Protein 2EKC (pdb70)

Foldseek 3Di:
DALLQVLLVVCVVQQFFAEEEEEEQQVLHNVLRLLLVVLLVVQGHQAYEYEDQDPCCPVDDPLVVVRSVNSVVNVDHPVSSLVSLLVVCVVPVRRAYEYEDEVVVCVVVDLLVSLVSCLVSRHQAYDHRHDDPVCVVVNLVSCVVSNHWYEEEAELPQDLVNLLVRQVSGPAEYEYEDDPSVPSSLVVLVSSVVRHDHFYEYEDDDQALVSLLVRLVRGSYYYDYSNLSVCSNVSVSVVSSVSSNSNSVSGHD/DLQQVLLVVQVVQVFFAAEEEAEQQFLHNVLSLLLVVLLVVLHHQAYEYEDQDPCCLQDDDLVVVRSVNSVVNVDDPVSSLVSLLVVCVVVVSHAYEYEEAPPSCVVVDLQVSLQSCLVSHHQAYDHRHDDPVCLVVSVVNNVVSNHWYAEEAELPQDLVSLLVNQVNGPAEYEYEHSVPDDPCRVVSSLVSLQSSVVNHDHFYEYEDADQALVVQLVRVVRGRGYYHYSVLHVCSNVSNSVVSSVSSNRNSVSRGD

Structure (mmCIF, N/CA/C/O backbone):
data_2EKC
#
_entry.id   2EKC
#
_cell.length_a   57.854
_cell.length_b   72.985
_cell.length_c   64.942
_cell.angle_alpha   90.000
_cell.angle_beta   90.697
_cell.angle_gamma   90.000
#
_symmetry.space_group_name_H-M   'P 1 21 1'
#
loop_
_entity.id
_entity.type
_entity.pdbx_description
1 polymer 'Tryptophan synthase alpha chain'
2 water water
#
loop_
_atom_site.group_PDB
_atom_site.id
_atom_site.type_symbol
_atom_site.label_atom_id
_atom_site.label_alt_id
_atom_site.label_comp_id
_atom_site.label_asym_id
_atom_site.label_entity_id
_atom_site.label_seq_id
_atom_site.pdbx_PDB_ins_code
_atom_site.Cartn_x
_atom_site.Cartn_y
_atom_site.Cartn_z
_atom_site.occupancy
_atom_site.B_iso_or_equiv
_atom_site.auth_seq_id
_atom_site.auth_comp_id
_atom_site.auth_asym_id
_atom_site.auth_atom_id
_atom_site.pdbx_PDB_model_num
ATOM 1 N N . MET A 1 1 ? 33.365 11.614 26.329 1.00 43.47 1 MET A N 1
ATOM 2 C CA . MET A 1 1 ? 32.951 12.038 27.692 1.00 41.91 1 MET A CA 1
ATOM 3 C C . MET A 1 1 ? 32.978 10.868 28.687 1.00 38.97 1 MET A C 1
ATOM 4 O O . MET A 1 1 ? 34.048 10.459 29.148 1.00 40.54 1 MET A O 1
ATOM 9 N N . GLY A 1 2 ? 31.806 10.321 28.994 1.00 33.16 2 GLY A N 1
ATOM 10 C CA . GLY A 1 2 ? 31.716 9.238 29.958 1.00 26.09 2 GLY A CA 1
ATOM 11 C C . GLY A 1 2 ? 32.130 7.844 29.530 1.00 22.28 2 GLY A C 1
ATOM 12 O O . GLY A 1 2 ? 33.102 7.658 28.798 1.00 20.36 2 GLY A O 1
ATOM 13 N N . ARG A 1 3 ? 31.372 6.858 29.998 1.00 19.56 3 ARG A N 1
ATOM 14 C CA . ARG A 1 3 ? 31.652 5.456 29.709 1.00 18.14 3 ARG A CA 1
ATOM 15 C C . ARG A 1 3 ? 31.712 5.120 28.223 1.00 16.29 3 ARG A C 1
ATOM 16 O O . ARG A 1 3 ? 32.469 4.242 27.820 1.00 15.60 3 ARG A O 1
ATOM 24 N N . ILE A 1 4 ? 30.909 5.801 27.413 1.00 14.87 4 ILE A N 1
ATOM 25 C CA . ILE A 1 4 ? 30.902 5.529 25.981 1.00 14.98 4 ILE A CA 1
ATOM 26 C C . ILE A 1 4 ? 32.243 5.894 25.358 1.00 15.38 4 ILE A C 1
ATOM 27 O O . ILE A 1 4 ? 32.867 5.075 24.684 1.00 13.91 4 ILE A O 1
ATOM 32 N N . SER A 1 5 ? 32.685 7.127 25.578 1.00 15.65 5 SER A N 1
ATOM 33 C CA . SER A 1 5 ? 33.964 7.559 25.037 1.00 17.42 5 SER A CA 1
ATOM 34 C C . SER A 1 5 ? 35.105 6.712 25.587 1.00 17.65 5 SER A C 1
ATOM 35 O O . SER A 1 5 ? 35.996 6.314 24.836 1.00 19.50 5 SER A O 1
ATOM 38 N N . ASP A 1 6 ? 35.083 6.432 26.890 1.00 17.78 6 ASP A N 1
ATOM 39 C CA . ASP A 1 6 ? 36.137 5.616 27.488 1.00 17.81 6 ASP A CA 1
ATOM 40 C C . ASP A 1 6 ? 36.191 4.246 26.816 1.00 17.09 6 ASP A C 1
ATOM 41 O O . ASP A 1 6 ? 37.266 3.743 26.492 1.00 17.79 6 ASP A O 1
ATOM 46 N N . LYS A 1 7 ? 35.027 3.641 26.608 1.00 15.90 7 LYS A N 1
ATOM 47 C CA . LYS A 1 7 ? 34.974 2.317 25.992 1.00 16.62 7 LYS A CA 1
ATOM 48 C C . LYS A 1 7 ? 35.550 2.282 24.583 1.00 15.74 7 LYS A C 1
ATOM 49 O O . LYS A 1 7 ? 36.322 1.385 24.248 1.00 17.05 7 LYS A O 1
ATOM 55 N N . PHE A 1 8 ? 35.170 3.241 23.747 1.00 16.01 8 PHE A N 1
ATOM 56 C CA . PHE A 1 8 ? 35.681 3.272 22.380 1.00 16.12 8 PHE A CA 1
ATOM 57 C C . PHE A 1 8 ? 37.186 3.538 22.354 1.00 17.10 8 PHE A C 1
ATOM 58 O O . PHE A 1 8 ? 37.905 3.030 21.493 1.00 15.98 8 PHE A O 1
ATOM 66 N N . THR A 1 9 ? 37.668 4.329 23.303 1.00 18.39 9 THR A N 1
ATOM 67 C CA . THR A 1 9 ? 39.097 4.602 23.371 1.00 19.64 9 THR A CA 1
ATOM 68 C C . THR A 1 9 ? 39.795 3.301 23.757 1.00 18.70 9 THR A C 1
ATOM 69 O O . THR A 1 9 ? 40.864 2.971 23.242 1.00 20.74 9 THR A O 1
ATOM 73 N N . GLU A 1 10 ? 39.174 2.558 24.664 1.00 19.42 10 GLU A N 1
ATOM 74 C CA . GLU A 1 10 ? 39.719 1.282 25.107 1.00 20.59 10 GLU A CA 1
ATOM 75 C C . GLU A 1 10 ? 39.750 0.283 23.952 1.00 20.73 10 GLU A C 1
ATOM 76 O O . GLU A 1 10 ? 40.767 -0.371 23.707 1.00 20.72 10 GLU A O 1
ATOM 82 N N . LEU A 1 11 ? 38.634 0.166 23.239 1.00 17.74 11 LEU A N 1
ATOM 83 C CA . LEU A 1 11 ? 38.555 -0.773 22.126 1.00 19.03 11 LEU A CA 1
ATOM 84 C C . LEU A 1 11 ? 39.593 -0.459 21.060 1.00 19.28 11 LEU A C 1
ATOM 85 O O . LEU A 1 11 ? 40.217 -1.363 20.504 1.00 19.53 11 LEU A O 1
ATOM 90 N N . LYS A 1 12 ? 39.780 0.825 20.784 1.00 20.72 12 LYS A N 1
ATOM 91 C CA . LYS A 1 12 ? 40.753 1.248 19.789 1.00 23.47 12 LYS A CA 1
ATOM 92 C C . LYS A 1 12 ? 42.148 0.757 20.177 1.00 24.41 12 LYS A C 1
ATOM 93 O O . LYS A 1 12 ? 42.898 0.263 19.337 1.00 23.25 12 LYS A O 1
ATOM 99 N N . GLU A 1 13 ? 42.495 0.875 21.454 1.00 26.44 13 GLU A N 1
ATOM 100 C CA . GLU A 1 13 ? 43.807 0.427 21.890 1.00 28.26 13 GLU A CA 1
ATOM 101 C C . GLU A 1 13 ? 43.926 -1.088 21.796 1.00 27.51 13 GLU A C 1
ATOM 102 O O . GLU A 1 13 ? 45.025 -1.614 21.628 1.00 27.39 13 GLU A O 1
ATOM 108 N N . LYS A 1 14 ? 42.797 -1.783 21.906 1.00 25.01 14 LYS A N 1
ATOM 109 C CA . LYS A 1 14 ? 42.778 -3.242 21.828 1.00 25.37 14 LYS A CA 1
ATOM 110 C C . LYS A 1 14 ? 42.610 -3.707 20.384 1.00 23.46 14 LYS A C 1
ATOM 111 O O . LYS A 1 14 ? 42.639 -4.905 20.100 1.00 23.10 14 LYS A O 1
ATOM 117 N N . ARG A 1 15 ? 42.434 -2.748 19.480 1.00 21.21 15 ARG A N 1
ATOM 118 C CA . ARG A 1 15 ? 42.246 -3.032 18.062 1.00 21.00 15 ARG A CA 1
ATOM 119 C C . ARG A 1 15 ? 40.965 -3.840 17.849 1.00 19.27 15 ARG A C 1
ATOM 120 O O . ARG A 1 15 ? 40.943 -4.825 17.111 1.00 19.32 15 ARG A O 1
ATOM 128 N N . GLU A 1 16 ? 39.894 -3.401 18.500 1.00 18.58 16 GLU A N 1
ATOM 129 C CA . GLU A 1 16 ? 38.605 -4.071 18.404 1.00 17.93 16 GLU A CA 1
ATOM 130 C C . GLU A 1 16 ? 37.472 -3.121 18.028 1.00 19.06 16 GLU A C 1
ATOM 131 O O . GLU A 1 16 ? 37.573 -1.903 18.201 1.00 17.10 16 GLU A O 1
ATOM 137 N N . LYS A 1 17 ? 36.397 -3.698 17.505 1.00 17.45 17 LYS A N 1
ATOM 138 C CA . LYS A 1 17 ? 35.204 -2.939 17.165 1.00 18.33 17 LYS A CA 1
ATOM 139 C C . LYS A 1 17 ? 34.246 -3.310 18.292 1.00 16.62 17 LYS A C 1
ATOM 140 O O . LYS A 1 17 ? 34.364 -4.391 18.880 1.00 15.30 17 LYS A O 1
ATOM 146 N N . ALA A 1 18 ? 33.306 -2.428 18.596 1.00 15.50 18 ALA A N 1
ATOM 147 C CA . ALA A 1 18 ? 32.368 -2.683 19.680 1.00 13.90 18 ALA A CA 1
ATOM 148 C C . ALA A 1 18 ? 31.206 -3.587 19.302 1.00 13.90 18 ALA A C 1
ATOM 149 O O . ALA A 1 18 ? 30.711 -3.545 18.178 1.00 14.26 18 ALA A O 1
ATOM 151 N N . LEU A 1 19 ? 30.792 -4.423 20.248 1.00 14.16 19 LEU A N 1
ATOM 152 C CA . LEU A 1 19 ? 29.630 -5.276 20.048 1.00 14.27 19 LEU A CA 1
ATOM 153 C C . LEU A 1 19 ? 28.576 -4.668 20.963 1.00 15.69 19 LEU A C 1
ATOM 154 O O . LEU A 1 19 ? 28.772 -4.589 22.180 1.00 16.00 19 LEU A O 1
ATOM 159 N N . VAL A 1 20 ? 27.482 -4.204 20.372 1.00 15.58 20 VAL A N 1
ATOM 160 C CA . VAL A 1 20 ? 26.389 -3.609 21.132 1.00 13.05 20 VAL A CA 1
ATOM 161 C C . VAL A 1 20 ? 25.271 -4.645 21.164 1.00 12.10 20 VAL A C 1
ATOM 162 O O . VAL A 1 20 ? 24.735 -5.002 20.118 1.00 12.32 20 VAL A O 1
ATOM 166 N N . SER A 1 21 ? 24.934 -5.138 22.354 1.00 10.98 21 SER A N 1
ATOM 167 C CA . SER A 1 21 ? 23.890 -6.150 22.492 1.00 11.51 21 SER A CA 1
ATOM 168 C C . SER A 1 21 ? 22.598 -5.552 23.022 1.00 12.90 21 SER A C 1
ATOM 169 O O . SER A 1 21 ? 22.595 -4.791 23.995 1.00 12.16 21 SER A O 1
ATOM 172 N N . TYR A 1 22 ? 21.499 -5.922 22.379 1.00 11.93 22 TYR A N 1
ATOM 173 C CA . TYR A 1 22 ? 20.185 -5.418 22.731 1.00 13.93 22 TYR A CA 1
ATOM 174 C C . TYR A 1 22 ? 19.262 -6.539 23.204 1.00 14.70 22 TYR A C 1
ATOM 175 O O . TYR A 1 22 ? 19.029 -7.513 22.484 1.00 14.82 22 TYR A O 1
ATOM 184 N N . LEU A 1 23 ? 18.764 -6.404 24.433 1.00 12.59 23 LEU A N 1
ATOM 185 C CA . LEU A 1 23 ? 17.841 -7.371 25.026 1.00 13.29 23 LEU A CA 1
ATOM 186 C C . LEU A 1 23 ? 16.699 -6.591 25.673 1.00 12.37 23 LEU A C 1
ATOM 187 O O . LEU A 1 23 ? 16.861 -5.419 26.013 1.00 15.19 23 LEU A O 1
ATOM 192 N N . MET A 1 24 ? 15.553 -7.242 25.841 1.00 10.62 24 MET A N 1
ATOM 193 C CA . MET A 1 24 ? 14.372 -6.608 26.431 1.00 11.21 24 MET A CA 1
ATOM 194 C C . MET A 1 24 ? 14.150 -7.020 27.884 1.00 10.30 24 MET A C 1
ATOM 195 O O . MET A 1 24 ? 14.156 -8.205 28.204 1.00 12.30 24 MET A O 1
ATOM 200 N N . VAL A 1 25 ? 13.946 -6.043 28.762 1.00 10.52 25 VAL A N 1
ATOM 201 C CA . VAL A 1 25 ? 13.705 -6.349 30.167 1.00 10.25 25 VAL A CA 1
ATOM 202 C C . VAL A 1 25 ? 12.340 -7.009 30.294 1.00 11.90 25 VAL A C 1
ATOM 203 O O . VAL A 1 25 ? 11.350 -6.478 29.800 1.00 10.49 25 VAL A O 1
ATOM 207 N N . GLY A 1 26 ? 12.293 -8.171 30.940 1.00 10.64 26 GLY A N 1
ATOM 208 C CA . GLY A 1 26 ? 11.024 -8.852 31.126 1.00 12.23 26 GLY A CA 1
ATOM 209 C C . GLY A 1 26 ? 10.654 -9.906 30.097 1.00 12.32 26 GLY A C 1
ATOM 210 O O . GLY A 1 26 ? 9.586 -10.507 30.193 1.00 13.28 26 GLY A O 1
ATOM 211 N N . TYR A 1 27 ? 11.515 -10.135 29.110 1.00 11.77 27 TYR A N 1
ATOM 212 C CA . TYR A 1 27 ? 11.235 -11.143 28.084 1.00 12.37 27 TYR A CA 1
ATOM 213 C C . TYR A 1 27 ? 12.252 -12.272 28.129 1.00 12.24 27 TYR A C 1
ATOM 214 O O . TYR A 1 27 ? 13.454 -12.025 28.056 1.00 12.52 27 TYR A O 1
ATOM 223 N N . PRO A 1 28 ? 11.788 -13.531 28.212 1.00 13.53 28 PRO A N 1
ATOM 224 C CA . PRO A 1 28 ? 10.392 -13.975 28.269 1.00 13.93 28 PRO A CA 1
ATOM 225 C C . PRO A 1 28 ? 9.739 -13.714 29.628 1.00 15.01 28 PRO A C 1
ATOM 226 O O . PRO A 1 28 ? 8.525 -13.849 29.775 1.00 15.11 28 PRO A O 1
ATOM 230 N N . ASP A 1 29 ? 10.565 -13.346 30.606 1.00 15.81 29 ASP A N 1
ATOM 231 C CA . ASP A 1 29 ? 10.136 -13.015 31.968 1.00 16.95 29 ASP A CA 1
ATOM 232 C C . ASP A 1 29 ? 11.314 -12.285 32.607 1.00 17.14 29 ASP A C 1
ATOM 233 O O . ASP A 1 29 ? 12.437 -12.385 32.113 1.00 16.70 29 ASP A O 1
ATOM 238 N N . TYR A 1 30 ? 11.074 -11.539 33.683 1.00 16.74 30 TYR A N 1
ATOM 239 C CA . TYR A 1 30 ? 12.156 -10.783 34.315 1.00 16.76 30 TYR A CA 1
ATOM 240 C C . TYR A 1 30 ? 13.391 -11.618 34.639 1.00 17.52 30 TYR A C 1
ATOM 241 O O . TYR A 1 30 ? 14.491 -11.289 34.201 1.00 16.74 30 TYR A O 1
ATOM 250 N N . GLU A 1 31 ? 13.209 -12.693 35.404 1.00 18.40 31 GLU A N 1
ATOM 251 C CA . GLU A 1 31 ? 14.325 -13.558 35.795 1.00 19.68 31 GLU A CA 1
ATOM 252 C C . GLU A 1 31 ? 15.160 -14.042 34.607 1.00 19.37 31 GLU A C 1
ATOM 253 O O . GLU A 1 31 ? 16.384 -13.913 34.609 1.00 17.42 31 GLU A O 1
ATOM 259 N N . THR A 1 32 ? 14.496 -14.599 33.599 1.00 16.69 32 THR A N 1
ATOM 260 C CA . THR A 1 32 ? 15.189 -15.089 32.415 1.00 16.26 32 THR A CA 1
ATOM 261 C C . THR A 1 32 ? 15.930 -13.963 31.694 1.00 15.23 32 THR A C 1
ATOM 262 O O . THR A 1 32 ? 17.064 -14.146 31.259 1.00 15.08 32 THR A O 1
ATOM 266 N N . SER A 1 33 ? 15.300 -12.795 31.576 1.00 14.18 33 SER A N 1
ATOM 267 C CA . SER A 1 33 ? 15.943 -11.670 30.902 1.00 13.87 33 SER A CA 1
ATOM 268 C C . SER A 1 33 ? 17.189 -11.217 31.657 1.00 13.40 33 SER A C 1
ATOM 269 O O . SER A 1 33 ? 18.182 -10.814 31.054 1.00 14.25 33 SER A O 1
ATOM 272 N N . LEU A 1 34 ? 17.147 -11.288 32.980 1.00 14.24 34 LEU A N 1
ATOM 273 C CA . LEU A 1 34 ? 18.301 -10.882 33.775 1.00 14.39 34 LEU A CA 1
ATOM 274 C C . LEU A 1 34 ? 19.461 -11.840 33.526 1.00 14.72 34 LEU A C 1
ATOM 275 O O . LEU A 1 34 ? 20.607 -11.416 33.404 1.00 14.88 34 LEU A O 1
ATOM 280 N N . LYS A 1 35 ? 19.164 -13.133 33.439 1.00 14.62 35 LYS A N 1
ATOM 281 C CA . LYS A 1 35 ? 20.208 -14.116 33.180 1.00 16.28 35 LYS A CA 1
ATOM 282 C C . LYS A 1 35 ? 20.800 -13.860 31.798 1.00 15.08 35 LYS A C 1
ATOM 283 O O . LYS A 1 35 ? 22.013 -13.934 31.610 1.00 15.71 35 LYS A O 1
ATOM 289 N N . ALA A 1 36 ? 19.934 -13.542 30.838 1.00 15.43 36 ALA A N 1
ATOM 290 C CA . ALA A 1 36 ? 20.355 -13.248 29.470 1.00 12.67 36 ALA A CA 1
ATOM 291 C C . ALA A 1 36 ? 21.310 -12.053 29.451 1.00 13.52 36 ALA A C 1
ATOM 292 O O . ALA A 1 36 ? 22.374 -12.103 28.830 1.00 13.56 36 ALA A O 1
ATOM 294 N N . PHE A 1 37 ? 20.916 -10.973 30.118 1.00 13.01 37 PHE A N 1
ATOM 295 C CA . PHE A 1 37 ? 21.745 -9.771 30.196 1.00 12.80 37 PHE A CA 1
ATOM 296 C C . PHE A 1 37 ? 23.130 -10.099 30.765 1.00 13.36 37 PHE A C 1
ATOM 297 O O . PHE A 1 37 ? 24.150 -9.679 30.225 1.00 14.87 37 PHE A O 1
ATOM 305 N N . LYS A 1 38 ? 23.160 -10.857 31.853 1.00 13.48 38 LYS A N 1
ATOM 306 C CA . LYS A 1 38 ? 24.423 -11.230 32.474 1.00 15.52 38 LYS A CA 1
ATOM 307 C C . LYS A 1 38 ? 25.281 -12.068 31.525 1.00 15.39 38 LYS A C 1
ATOM 308 O O . LYS A 1 38 ? 26.498 -11.894 31.454 1.00 13.76 38 LYS A O 1
ATOM 314 N N . GLU A 1 39 ? 24.634 -12.957 30.780 1.00 15.56 39 GLU A N 1
ATOM 315 C CA . GLU A 1 39 ? 25.334 -13.828 29.849 1.00 15.99 39 GLU A CA 1
ATOM 316 C C . GLU A 1 39 ? 26.012 -13.055 28.720 1.00 16.07 39 GLU A C 1
ATOM 317 O O . GLU A 1 39 ? 27.178 -13.310 28.407 1.00 14.41 39 GLU A O 1
ATOM 323 N N . VAL A 1 40 ? 25.301 -12.108 28.109 1.00 14.69 40 VAL A N 1
ATOM 324 C CA . VAL A 1 40 ? 25.901 -11.352 27.011 1.00 15.01 40 VAL A CA 1
ATOM 325 C C . VAL A 1 40 ? 27.028 -10.451 27.507 1.00 15.39 40 VAL A C 1
ATOM 326 O O . VAL A 1 40 ? 27.985 -10.187 26.779 1.00 15.76 40 VAL A O 1
ATOM 330 N N . LEU A 1 41 ? 26.932 -9.998 28.750 1.00 15.03 41 LEU A N 1
ATOM 331 C CA . LEU A 1 41 ? 27.976 -9.150 29.314 1.00 17.44 41 LEU A CA 1
ATOM 332 C C . LEU A 1 41 ? 29.225 -9.980 29.598 1.00 19.41 41 LEU A C 1
ATOM 333 O O . LEU A 1 41 ? 30.346 -9.546 29.329 1.00 17.89 41 LEU A O 1
ATOM 338 N N . LYS A 1 42 ? 29.022 -11.181 30.131 1.00 19.96 42 LYS A N 1
ATOM 339 C CA . LYS A 1 42 ? 30.127 -12.075 30.459 1.00 21.44 42 LYS A CA 1
ATOM 340 C C . LYS A 1 42 ? 30.860 -12.565 29.215 1.00 22.43 42 LYS A C 1
ATOM 341 O O . LYS A 1 42 ? 32.046 -12.902 29.274 1.00 22.88 42 LYS A O 1
ATOM 347 N N . ASN A 1 43 ? 30.164 -12.591 28.084 1.00 20.21 43 ASN A N 1
ATOM 348 C CA . ASN A 1 43 ? 30.768 -13.082 26.859 1.00 19.47 43 ASN A CA 1
ATOM 349 C C . ASN A 1 43 ? 31.345 -12.066 25.866 1.00 18.96 43 ASN A C 1
ATOM 350 O O . ASN A 1 43 ? 31.615 -12.406 24.716 1.00 19.17 43 ASN A O 1
ATOM 355 N N . GLY A 1 44 ? 31.540 -10.823 26.293 1.00 18.59 44 GLY A N 1
ATOM 356 C CA . GLY A 1 44 ? 32.148 -9.867 25.383 1.00 19.53 44 GLY A CA 1
ATOM 357 C C . GLY A 1 44 ? 31.391 -8.641 24.920 1.00 18.81 44 GLY A C 1
ATOM 358 O O . GLY A 1 44 ? 31.918 -7.878 24.109 1.00 19.21 44 GLY A O 1
ATOM 359 N N . THR A 1 45 ? 30.170 -8.441 25.405 1.00 16.37 45 THR A N 1
ATOM 360 C CA . THR A 1 45 ? 29.396 -7.268 25.007 1.00 14.88 45 THR A CA 1
ATOM 361 C C . THR A 1 45 ? 30.119 -6.009 25.503 1.00 13.89 45 THR A C 1
ATOM 362 O O . THR A 1 45 ? 30.499 -5.920 26.669 1.00 13.58 45 THR A O 1
ATOM 366 N N . ASP A 1 46 ? 30.312 -5.043 24.610 1.00 13.45 46 ASP A N 1
ATOM 367 C CA . ASP A 1 46 ? 31.003 -3.799 24.955 1.00 13.85 46 ASP A CA 1
ATOM 368 C C . ASP A 1 46 ? 30.062 -2.679 25.371 1.00 14.30 46 ASP A C 1
ATOM 369 O O . ASP A 1 46 ? 30.406 -1.846 26.210 1.00 14.08 46 ASP A O 1
ATOM 374 N N . ILE A 1 47 ? 28.882 -2.656 24.766 1.00 12.87 47 ILE A N 1
ATOM 375 C CA . ILE A 1 47 ? 27.881 -1.637 25.061 1.00 13.19 47 ILE A CA 1
ATOM 376 C C . ILE A 1 47 ? 26.536 -2.336 25.124 1.00 13.21 47 ILE A C 1
ATOM 377 O O . ILE A 1 47 ? 26.185 -3.107 24.228 1.00 13.77 47 ILE A O 1
ATOM 382 N N . LEU A 1 48 ? 25.783 -2.063 26.179 1.00 13.27 48 LEU A N 1
ATOM 383 C CA . LEU A 1 48 ? 24.489 -2.698 26.358 1.00 13.81 48 LEU A CA 1
ATOM 384 C C . LEU A 1 48 ? 23.316 -1.789 26.028 1.00 13.53 48 LEU A C 1
ATOM 385 O O . LEU A 1 48 ? 23.309 -0.619 26.404 1.00 15.49 48 LEU A O 1
ATOM 390 N N . GLU A 1 49 ? 22.336 -2.321 25.298 1.00 11.93 49 GLU A N 1
ATOM 391 C CA . GLU A 1 49 ? 21.128 -1.564 24.996 1.00 12.58 49 GLU A CA 1
ATOM 392 C C . GLU A 1 49 ? 20.043 -2.261 25.814 1.00 12.98 49 GLU A C 1
ATOM 393 O O . GLU A 1 49 ? 19.775 -3.453 25.621 1.00 13.84 49 GLU A O 1
ATOM 399 N N . ILE A 1 50 ? 19.432 -1.517 26.726 1.00 11.76 50 ILE A N 1
ATOM 400 C CA . ILE A 1 50 ? 18.396 -2.049 27.604 1.00 10.37 50 ILE A CA 1
ATOM 401 C C . ILE A 1 50 ? 17.011 -1.677 27.094 1.00 11.56 50 ILE A C 1
ATOM 402 O O . ILE A 1 50 ? 16.657 -0.499 27.060 1.00 10.40 50 ILE A O 1
ATOM 407 N N . GLY A 1 51 ? 16.230 -2.683 26.699 1.00 11.87 51 GLY A N 1
ATOM 408 C CA . GLY A 1 51 ? 14.897 -2.428 26.174 1.00 11.87 51 GLY A CA 1
ATOM 409 C C . GLY A 1 51 ? 13.829 -2.133 27.217 1.00 12.01 51 GLY A C 1
ATOM 410 O O . GLY A 1 51 ? 13.629 -2.911 28.145 1.00 11.31 51 GLY A O 1
ATOM 411 N N . PHE A 1 52 ? 13.145 -1.003 27.044 1.00 11.12 52 PHE A N 1
ATOM 412 C CA . PHE A 1 52 ? 12.074 -0.540 27.938 1.00 11.48 52 PHE A CA 1
ATOM 413 C C . PHE A 1 52 ? 10.759 -0.864 27.214 1.00 12.85 52 PHE A C 1
ATOM 414 O O . PHE A 1 52 ? 10.383 -0.177 26.267 1.00 12.28 52 PHE A O 1
ATOM 422 N N . PRO A 1 53 ? 10.051 -1.924 27.647 1.00 12.86 53 PRO A N 1
ATOM 423 C CA . PRO A 1 53 ? 8.783 -2.341 27.028 1.00 14.65 53 PRO A CA 1
ATOM 424 C C . PRO A 1 53 ? 7.804 -1.198 26.766 1.00 15.16 53 PRO A C 1
ATOM 425 O O . PRO A 1 53 ? 7.511 -0.410 27.664 1.00 16.16 53 PRO A O 1
ATOM 429 N N . PHE A 1 54 ? 7.292 -1.127 25.538 1.00 14.68 54 PHE A N 1
ATOM 430 C CA . PHE A 1 54 ? 6.355 -0.076 25.147 1.00 12.68 54 PHE A CA 1
ATOM 431 C C . PHE A 1 54 ? 5.117 -0.667 24.463 1.00 15.39 54 PHE A C 1
ATOM 432 O O . PHE A 1 54 ? 5.205 -1.667 23.746 1.00 15.88 54 PHE A O 1
ATOM 440 N N . SER A 1 55 ? 3.966 -0.034 24.674 1.00 13.69 55 SER A N 1
ATOM 441 C CA . SER A 1 55 ? 2.701 -0.517 24.114 1.00 15.80 55 SER A CA 1
ATOM 442 C C . SER A 1 55 ? 2.517 -0.359 22.604 1.00 16.21 55 SER A C 1
ATOM 443 O O . SER A 1 55 ? 1.627 -0.989 22.025 1.00 16.32 55 SER A O 1
ATOM 446 N N . ASP A 1 56 ? 3.336 0.471 21.961 1.00 16.62 56 ASP A N 1
ATOM 447 C CA . ASP A 1 56 ? 3.200 0.679 20.521 1.00 15.56 56 ASP A CA 1
ATOM 448 C C . ASP A 1 56 ? 4.556 0.860 19.843 1.00 16.54 56 ASP A C 1
ATOM 449 O O . ASP A 1 56 ? 4.852 1.925 19.283 1.00 13.25 56 ASP A O 1
ATOM 454 N N . PRO A 1 57 ? 5.389 -0.198 19.868 1.00 15.02 57 PRO A N 1
ATOM 455 C CA . PRO A 1 57 ? 6.738 -0.259 19.295 1.00 15.63 57 PRO A CA 1
ATOM 456 C C . PRO A 1 57 ? 6.793 -0.308 17.772 1.00 15.23 57 PRO A C 1
ATOM 457 O O . PRO A 1 57 ? 7.324 -1.260 17.197 1.00 15.31 57 PRO A O 1
ATOM 461 N N . VAL A 1 58 ? 6.269 0.727 17.123 1.00 16.51 58 VAL A N 1
ATOM 462 C CA . VAL A 1 58 ? 6.234 0.787 15.663 1.00 16.58 58 VAL A CA 1
ATOM 463 C C . VAL A 1 58 ? 7.585 0.760 14.944 1.00 18.06 58 VAL A C 1
ATOM 464 O O . VAL A 1 58 ? 7.640 0.476 13.748 1.00 18.41 58 VAL A O 1
ATOM 468 N N . ALA A 1 59 ? 8.671 1.043 15.658 1.00 17.25 59 ALA A N 1
ATOM 469 C CA . ALA A 1 59 ? 9.989 1.058 15.030 1.00 17.09 59 ALA A CA 1
ATOM 470 C C . ALA A 1 59 ? 10.745 -0.265 15.152 1.00 16.59 59 ALA A C 1
ATOM 471 O O . ALA A 1 59 ? 11.824 -0.427 14.583 1.00 17.28 59 ALA A O 1
ATOM 473 N N . ASP A 1 60 ? 10.182 -1.216 15.886 1.00 15.35 60 ASP A N 1
ATOM 474 C CA . ASP A 1 60 ? 10.839 -2.506 16.060 1.00 14.53 60 ASP A CA 1
ATOM 475 C C . ASP A 1 60 ? 10.310 -3.567 15.101 1.00 14.58 60 ASP A C 1
ATOM 476 O O . ASP A 1 60 ? 9.171 -3.493 14.647 1.00 13.67 60 ASP A O 1
ATOM 481 N N . GLY A 1 61 ? 11.156 -4.546 14.789 1.00 16.22 61 GLY A N 1
ATOM 482 C CA . GLY A 1 61 ? 10.759 -5.628 13.905 1.00 15.87 61 GLY A CA 1
ATOM 483 C C . GLY A 1 61 ? 9.852 -6.595 14.645 1.00 16.04 61 GLY A C 1
ATOM 484 O O . GLY A 1 61 ? 9.662 -6.449 15.853 1.00 16.48 61 GLY A O 1
ATOM 485 N N . PRO A 1 62 ? 9.285 -7.604 13.958 1.00 15.44 62 PRO A N 1
ATOM 486 C CA . PRO A 1 62 ? 8.388 -8.595 14.564 1.00 14.62 62 PRO A CA 1
ATOM 487 C C . PRO A 1 62 ? 8.877 -9.255 15.855 1.00 13.37 62 PRO A C 1
ATOM 488 O O . PRO A 1 62 ? 8.134 -9.343 16.833 1.00 13.56 62 PRO A O 1
ATOM 492 N N . THR A 1 63 ? 10.117 -9.735 15.849 1.00 14.44 63 THR A N 1
ATOM 493 C CA . THR A 1 63 ? 10.682 -10.406 17.016 1.00 14.42 63 THR A CA 1
ATOM 494 C C . THR A 1 63 ? 10.716 -9.514 18.249 1.00 14.67 63 THR A C 1
ATOM 495 O O . THR A 1 63 ? 10.308 -9.931 19.336 1.00 13.45 63 THR A O 1
ATOM 499 N N . ILE A 1 64 ? 11.207 -8.290 18.084 1.00 13.09 64 ILE A N 1
ATOM 500 C CA . ILE A 1 64 ? 11.289 -7.365 19.209 1.00 13.77 64 ILE A CA 1
ATOM 501 C C . ILE A 1 64 ? 9.901 -6.907 19.646 1.00 10.74 64 ILE A C 1
ATOM 502 O O . ILE A 1 64 ? 9.675 -6.660 20.826 1.00 10.76 64 ILE A O 1
ATOM 507 N N . GLN A 1 65 ? 8.971 -6.782 18.704 1.00 11.02 65 GLN A N 1
ATOM 508 C CA . GLN A 1 65 ? 7.618 -6.381 19.075 1.00 12.00 65 GLN A CA 1
ATOM 509 C C . GLN A 1 65 ? 7.005 -7.432 19.997 1.00 11.48 65 GLN A C 1
ATOM 510 O O . GLN A 1 65 ? 6.235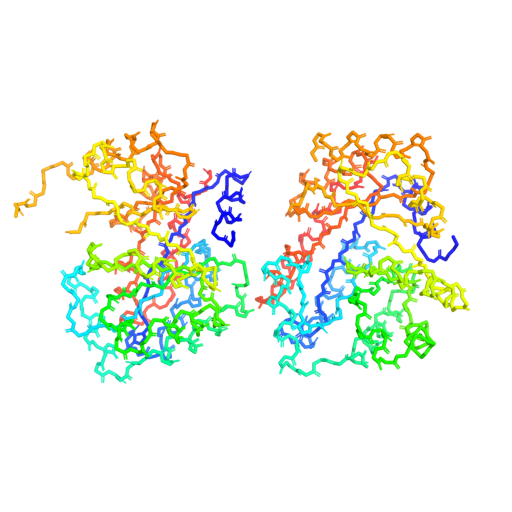 -7.098 20.896 1.00 12.48 65 GLN A O 1
ATOM 516 N N . VAL A 1 66 ? 7.339 -8.703 19.776 1.00 10.50 66 VAL A N 1
ATOM 517 C CA . VAL A 1 66 ? 6.811 -9.766 20.633 1.00 11.53 66 VAL A CA 1
ATOM 518 C C . VAL A 1 66 ? 7.373 -9.572 22.040 1.00 10.74 66 VAL A C 1
ATOM 519 O O . VAL A 1 66 ? 6.647 -9.684 23.029 1.00 11.18 66 VAL A O 1
ATOM 523 N N . ALA A 1 67 ? 8.666 -9.270 22.122 1.00 11.36 67 ALA A N 1
ATOM 524 C CA . ALA A 1 67 ? 9.312 -9.049 23.413 1.00 12.59 67 ALA A CA 1
ATOM 525 C C . ALA A 1 67 ? 8.608 -7.913 24.156 1.00 12.00 67 ALA A C 1
ATOM 526 O O . ALA A 1 67 ? 8.384 -7.994 25.360 1.00 12.95 67 ALA A O 1
ATOM 528 N N . HIS A 1 68 ? 8.256 -6.853 23.434 1.00 12.23 68 HIS A N 1
ATOM 529 C CA . HIS A 1 68 ? 7.561 -5.721 24.046 1.00 10.56 68 HIS A CA 1
ATOM 530 C C . HIS A 1 68 ? 6.253 -6.177 24.693 1.00 11.04 68 HIS A C 1
ATOM 531 O O . HIS A 1 68 ? 6.008 -5.949 25.880 1.00 11.24 68 HIS A O 1
ATOM 538 N N . GLU A 1 69 ? 5.416 -6.819 23.885 1.00 11.17 69 GLU A N 1
ATOM 539 C CA . GLU A 1 69 ? 4.107 -7.294 24.315 1.00 13.93 69 GLU A CA 1
ATOM 540 C C . GLU A 1 69 ? 4.161 -8.231 25.511 1.00 14.02 69 GLU A C 1
ATOM 541 O O . GLU A 1 69 ? 3.446 -8.037 26.501 1.00 13.65 69 GLU A O 1
ATOM 547 N N . VAL A 1 70 ? 5.004 -9.253 25.414 1.00 11.94 70 VAL A N 1
ATOM 548 C CA . VAL A 1 70 ? 5.143 -10.227 26.486 1.00 10.66 70 VAL A CA 1
ATOM 549 C C . VAL A 1 70 ? 5.603 -9.537 27.770 1.00 12.53 70 VAL A C 1
ATOM 550 O O . VAL A 1 70 ? 5.012 -9.732 28.830 1.00 12.48 70 VAL A O 1
ATOM 554 N N . ALA A 1 71 ? 6.652 -8.724 27.673 1.00 10.05 71 ALA A N 1
ATOM 555 C CA . ALA A 1 71 ? 7.161 -8.013 28.844 1.00 11.69 71 ALA A CA 1
ATOM 556 C C . ALA A 1 71 ? 6.073 -7.165 29.495 1.00 11.15 71 ALA A C 1
ATOM 557 O O . ALA A 1 71 ? 5.966 -7.122 30.713 1.00 14.02 71 ALA A O 1
ATOM 559 N N . LEU A 1 72 ? 5.263 -6.488 28.687 1.00 13.36 72 LEU A N 1
ATOM 560 C CA . LEU A 1 72 ? 4.198 -5.659 29.238 1.00 14.72 72 LEU A CA 1
ATOM 561 C C . LEU A 1 72 ? 3.148 -6.511 29.936 1.00 16.47 72 LEU A C 1
ATOM 562 O O . LEU A 1 72 ? 2.603 -6.113 30.966 1.00 16.34 72 LEU A O 1
ATOM 567 N N . LYS A 1 73 ? 2.859 -7.684 29.379 1.00 16.73 73 LYS A N 1
ATOM 568 C CA . LYS A 1 73 ? 1.880 -8.557 30.000 1.00 19.33 73 LYS A CA 1
ATOM 569 C C . LYS A 1 73 ? 2.450 -9.155 31.282 1.00 18.43 73 LYS A C 1
ATOM 570 O O . LYS A 1 73 ? 1.699 -9.581 32.153 1.00 19.90 73 LYS A O 1
ATOM 576 N N . ASN A 1 74 ? 3.777 -9.186 31.399 1.00 16.83 74 ASN A N 1
ATOM 577 C CA . ASN A 1 74 ? 4.401 -9.685 32.623 1.00 17.12 74 ASN A CA 1
ATOM 578 C C . ASN A 1 74 ? 4.387 -8.560 33.669 1.00 17.01 74 ASN A C 1
ATOM 579 O O . ASN A 1 74 ? 4.774 -8.767 34.816 1.00 16.44 74 ASN A O 1
ATOM 584 N N . GLY A 1 75 ? 3.950 -7.369 33.257 1.00 15.94 75 GLY A N 1
ATOM 585 C CA . GLY A 1 75 ? 3.877 -6.239 34.173 1.00 14.19 75 GLY A CA 1
ATOM 586 C C . GLY A 1 75 ? 5.149 -5.429 34.357 1.00 14.47 75 GLY A C 1
ATOM 587 O O . GLY A 1 75 ? 5.316 -4.750 35.372 1.00 12.03 75 GLY A O 1
ATOM 588 N N . ILE A 1 76 ? 6.053 -5.493 33.385 1.00 12.32 76 ILE A N 1
ATOM 589 C CA . ILE A 1 76 ? 7.303 -4.754 33.475 1.00 12.63 76 ILE A CA 1
ATOM 590 C C . ILE A 1 76 ? 7.060 -3.250 33.389 1.00 13.07 76 ILE A C 1
ATOM 591 O O . ILE A 1 76 ? 6.410 -2.766 32.460 1.00 11.27 76 ILE A O 1
ATOM 596 N N . ARG A 1 77 ? 7.595 -2.526 34.369 1.00 13.48 77 ARG A N 1
ATOM 597 C CA . ARG A 1 77 ? 7.454 -1.074 34.467 1.00 12.99 77 ARG A CA 1
ATOM 598 C C . ARG A 1 77 ? 8.808 -0.407 34.297 1.00 12.70 77 ARG A C 1
ATOM 599 O O . ARG A 1 77 ? 9.841 -1.070 34.309 1.00 11.96 77 ARG A O 1
ATOM 607 N N . PHE A 1 78 ? 8.794 0.916 34.171 1.00 12.43 78 PHE A N 1
ATOM 608 C CA . PHE A 1 78 ? 10.026 1.680 34.050 1.00 12.32 78 PHE A CA 1
ATOM 609 C C . PHE A 1 78 ? 10.865 1.402 35.301 1.00 12.90 78 PHE A C 1
ATOM 610 O O . PHE A 1 78 ? 12.087 1.292 35.229 1.00 13.86 78 PHE A O 1
ATOM 618 N N . GLU A 1 79 ? 10.201 1.274 36.449 1.00 11.62 79 GLU A N 1
ATOM 619 C CA . GLU A 1 79 ? 10.904 0.997 37.699 1.00 13.10 79 GLU A CA 1
ATOM 620 C C . GLU A 1 79 ? 11.663 -0.327 37.645 1.00 13.69 79 GLU A C 1
ATOM 621 O O . GLU A 1 79 ? 12.748 -0.449 38.220 1.00 15.40 79 GLU A O 1
ATOM 627 N N . ASP A 1 80 ? 11.093 -1.321 36.970 1.00 12.26 80 ASP A N 1
ATOM 628 C CA . ASP A 1 80 ? 11.745 -2.628 36.868 1.00 14.78 80 ASP A CA 1
ATOM 629 C C . ASP A 1 80 ? 12.945 -2.527 35.935 1.00 14.15 80 ASP A C 1
ATOM 630 O O . ASP A 1 80 ? 13.973 -3.172 36.150 1.00 15.11 80 ASP A O 1
ATOM 635 N N . VAL A 1 81 ? 12.807 -1.711 34.896 1.00 12.32 81 VAL A N 1
ATOM 636 C CA . VAL A 1 81 ? 13.888 -1.516 33.944 1.00 12.52 81 VAL A CA 1
ATOM 637 C C . VAL A 1 81 ? 15.106 -0.919 34.632 1.00 13.41 81 VAL A C 1
ATOM 638 O O . VAL A 1 81 ? 16.229 -1.375 34.419 1.00 13.19 81 VAL A O 1
ATOM 642 N N . LEU A 1 82 ? 14.887 0.103 35.457 1.00 13.66 82 LEU A N 1
ATOM 643 C CA . LEU A 1 82 ? 15.997 0.747 36.149 1.00 14.61 82 LEU A CA 1
ATOM 644 C C . LEU A 1 82 ? 16.586 -0.126 37.256 1.00 15.35 82 LEU A C 1
ATOM 645 O O . LEU A 1 82 ? 17.768 -0.010 37.571 1.00 14.61 82 LEU A O 1
ATOM 650 N N . GLU A 1 83 ? 15.764 -0.990 37.847 1.00 16.25 83 GLU A N 1
ATOM 651 C CA . GLU A 1 83 ? 16.245 -1.891 38.893 1.00 18.71 83 GLU A CA 1
ATOM 652 C C . GLU A 1 83 ? 17.247 -2.853 38.256 1.00 17.75 83 GLU A C 1
ATOM 653 O O . GLU A 1 83 ? 18.281 -3.170 38.846 1.00 17.06 83 GLU A O 1
ATOM 659 N N . LEU A 1 84 ? 16.935 -3.307 37.045 1.00 16.05 84 LEU A N 1
ATOM 660 C CA . LEU A 1 84 ? 17.813 -4.221 36.317 1.00 15.23 84 LEU A CA 1
ATOM 661 C C . LEU A 1 84 ? 19.111 -3.505 35.947 1.00 15.34 84 LEU A C 1
ATOM 662 O O . LEU A 1 84 ? 20.189 -4.082 36.037 1.00 14.57 84 LEU A O 1
ATOM 667 N N . SER A 1 85 ? 19.005 -2.247 35.529 1.00 14.26 85 SER A N 1
ATOM 668 C CA . SER A 1 85 ? 20.189 -1.461 35.180 1.00 14.92 85 SER A CA 1
ATOM 669 C C . SER A 1 85 ? 21.078 -1.325 36.420 1.00 15.17 85 SER A C 1
ATOM 670 O O . SER A 1 85 ? 22.285 -1.560 36.362 1.00 14.25 85 SER A O 1
ATOM 673 N N . GLU A 1 86 ? 20.477 -0.946 37.541 1.00 16.73 86 GLU A N 1
ATOM 674 C CA . GLU A 1 86 ? 21.237 -0.784 38.776 1.00 18.89 86 GLU A CA 1
ATOM 675 C C . GLU A 1 86 ? 21.916 -2.100 39.172 1.00 18.65 86 GLU A C 1
ATOM 676 O O . GLU A 1 86 ? 23.078 -2.115 39.576 1.00 18.42 86 GLU A O 1
ATOM 682 N N . THR A 1 87 ? 21.189 -3.204 39.047 1.00 17.78 87 THR A N 1
ATOM 683 C CA . THR A 1 87 ? 21.735 -4.510 39.388 1.00 18.43 87 THR A CA 1
ATOM 684 C C . THR A 1 87 ? 22.949 -4.864 38.528 1.00 18.64 87 THR A C 1
ATOM 685 O O . THR A 1 87 ? 23.968 -5.331 39.040 1.00 19.21 87 THR A O 1
ATOM 689 N N . LEU A 1 88 ? 22.844 -4.632 37.224 1.00 16.77 88 LEU A N 1
ATOM 690 C CA . LEU A 1 88 ? 23.940 -4.942 36.308 1.00 16.50 88 LEU A CA 1
ATOM 691 C C . LEU A 1 88 ? 25.112 -3.977 36.478 1.00 17.02 88 LEU A C 1
ATOM 692 O O . LEU A 1 88 ? 26.271 -4.365 36.337 1.00 15.85 88 LEU A O 1
ATOM 697 N N . ARG A 1 89 ? 24.802 -2.720 36.775 1.00 17.09 89 ARG A N 1
ATOM 698 C CA . ARG A 1 89 ? 25.825 -1.704 36.960 1.00 19.15 89 ARG A CA 1
ATOM 699 C C . ARG A 1 89 ? 26.817 -2.088 38.057 1.00 21.03 89 ARG A C 1
ATOM 700 O O . ARG A 1 89 ? 28.010 -1.806 37.949 1.00 20.53 89 ARG A O 1
ATOM 708 N N . LYS A 1 90 ? 26.327 -2.741 39.105 1.00 23.07 90 LYS A N 1
ATOM 709 C CA . LYS A 1 90 ? 27.193 -3.141 40.206 1.00 25.87 90 LYS A CA 1
ATOM 710 C C . LYS A 1 90 ? 28.194 -4.214 39.790 1.00 26.43 90 LYS A C 1
ATOM 711 O O . LYS A 1 90 ? 29.316 -4.250 40.290 1.00 26.67 90 LYS A O 1
ATOM 717 N N . GLU A 1 91 ? 27.793 -5.073 38.858 1.00 26.64 91 GLU A N 1
ATOM 718 C CA . GLU A 1 91 ? 28.654 -6.156 38.394 1.00 27.12 91 GLU A CA 1
ATOM 719 C C . GLU A 1 91 ? 29.547 -5.779 37.218 1.00 24.41 91 GLU A C 1
ATOM 720 O O . GLU A 1 91 ? 30.608 -6.366 37.031 1.00 24.12 91 GLU A O 1
ATOM 726 N N . PHE A 1 92 ? 29.114 -4.807 36.422 1.00 23.13 92 PHE A N 1
ATOM 727 C CA . PHE A 1 92 ? 29.879 -4.370 35.257 1.00 23.32 92 PHE A CA 1
ATOM 728 C C . PHE A 1 92 ? 30.003 -2.850 35.303 1.00 23.91 92 PHE A C 1
ATOM 729 O O . PHE A 1 92 ? 29.329 -2.134 34.566 1.00 24.12 92 PHE A O 1
ATOM 737 N N . PRO A 1 93 ? 30.886 -2.344 36.177 1.00 23.83 93 PRO A N 1
ATOM 738 C CA . PRO A 1 93 ? 31.151 -0.920 36.394 1.00 22.24 93 PRO A CA 1
ATOM 739 C C . PRO A 1 93 ? 31.446 -0.028 35.196 1.00 21.37 93 PRO A C 1
ATOM 740 O O . PRO A 1 93 ? 31.005 1.117 35.162 1.00 20.30 93 PRO A O 1
ATOM 744 N N . ASP A 1 94 ? 32.182 -0.538 34.215 1.00 20.91 94 ASP A N 1
ATOM 745 C CA . ASP A 1 94 ? 32.563 0.293 33.082 1.00 22.64 94 ASP A CA 1
ATOM 746 C C . ASP A 1 94 ? 31.848 0.085 31.750 1.00 20.01 94 ASP A C 1
ATOM 747 O O . ASP A 1 94 ? 32.123 0.805 30.794 1.00 19.95 94 ASP A O 1
ATOM 752 N N . ILE A 1 95 ? 30.943 -0.884 31.674 1.00 18.82 95 ILE A N 1
ATOM 753 C CA . ILE A 1 95 ? 30.214 -1.126 30.430 1.00 16.18 95 ILE A CA 1
ATOM 754 C C . ILE A 1 95 ? 29.132 -0.061 30.230 1.00 15.68 95 ILE A C 1
ATOM 755 O O . ILE A 1 95 ? 28.251 0.110 31.074 1.00 17.64 95 ILE A O 1
ATOM 760 N N . PRO A 1 96 ? 29.189 0.679 29.114 1.00 15.88 96 PRO A N 1
ATOM 761 C CA . PRO A 1 96 ? 28.181 1.713 28.855 1.00 16.03 96 PRO A CA 1
ATOM 762 C C . PRO A 1 96 ? 26.783 1.097 28.734 1.00 15.36 96 PRO A C 1
ATOM 763 O O . PRO A 1 96 ? 26.609 0.082 28.054 1.00 16.25 96 PRO A O 1
ATOM 767 N N . PHE A 1 97 ? 25.800 1.709 29.392 1.00 14.99 97 PHE A N 1
ATOM 768 C CA . PHE A 1 97 ? 24.413 1.251 29.341 1.00 13.65 97 PHE A CA 1
ATOM 769 C C . PHE A 1 97 ? 23.580 2.282 28.580 1.00 14.17 97 PHE A C 1
ATOM 770 O O . PHE A 1 97 ? 23.542 3.456 28.956 1.00 12.74 97 PHE A O 1
ATOM 778 N N . LEU A 1 98 ? 22.907 1.841 27.523 1.00 12.73 98 LEU A N 1
ATOM 779 C CA . LEU A 1 98 ? 22.057 2.728 26.731 1.00 13.11 98 LEU A CA 1
ATOM 780 C C . LEU A 1 98 ? 20.614 2.284 26.890 1.00 12.43 98 LEU A C 1
ATOM 781 O O . LEU A 1 98 ? 20.270 1.140 26.570 1.00 15.02 98 LEU A O 1
ATOM 786 N N . LEU A 1 99 ? 19.771 3.175 27.397 1.00 11.41 99 LEU A N 1
ATOM 787 C CA . LEU A 1 99 ? 18.367 2.848 27.578 1.00 10.69 99 LEU A CA 1
ATOM 788 C C . LEU A 1 99 ? 17.633 3.058 26.264 1.00 11.52 99 LEU A C 1
ATOM 789 O O . LEU A 1 99 ? 17.691 4.146 25.679 1.00 10.27 99 LEU A O 1
ATOM 794 N N . MET A 1 100 ? 16.956 2.011 25.797 1.00 11.70 100 MET A N 1
ATOM 795 C CA . MET A 1 100 ? 16.187 2.087 24.564 1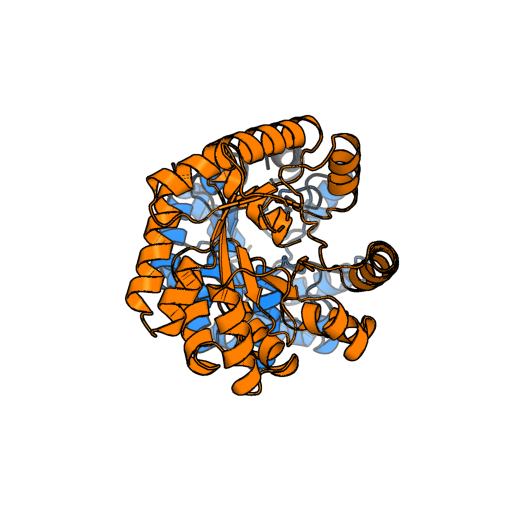.00 14.92 100 MET A CA 1
ATOM 796 C C . MET A 1 100 ? 14.750 2.381 24.968 1.00 14.80 100 MET A C 1
ATOM 797 O O . MET A 1 100 ? 14.052 1.509 25.489 1.00 13.79 100 MET A O 1
ATOM 802 N N . THR A 1 101 ? 14.314 3.613 24.728 1.00 11.46 101 THR A N 1
ATOM 803 C CA . THR A 1 101 ? 12.967 4.017 25.091 1.00 11.83 101 THR A CA 1
ATOM 804 C C . THR A 1 101 ? 12.296 4.847 24.005 1.00 12.73 101 THR A C 1
ATOM 805 O O . THR A 1 101 ? 12.943 5.644 23.313 1.00 13.54 101 THR A O 1
ATOM 809 N N . TYR A 1 102 ? 10.995 4.643 23.839 1.00 11.77 102 TYR A N 1
ATOM 810 C CA . TYR A 1 102 ? 10.249 5.425 22.872 1.00 11.74 102 TYR A CA 1
ATOM 811 C C . TYR A 1 102 ? 10.051 6.768 23.558 1.00 12.40 102 TYR A C 1
ATOM 812 O O . TYR A 1 102 ? 10.250 6.879 24.774 1.00 11.33 102 TYR A O 1
ATOM 821 N N . TYR A 1 103 ? 9.669 7.790 22.801 1.00 13.44 103 TYR A N 1
ATOM 822 C CA . TYR A 1 103 ? 9.520 9.117 23.389 1.00 13.78 103 TYR A CA 1
ATOM 823 C C . TYR A 1 103 ? 8.357 9.322 24.356 1.00 13.61 103 TYR A C 1
ATOM 824 O O . TYR A 1 103 ? 8.537 9.916 25.416 1.00 14.21 103 TYR A O 1
ATOM 833 N N . ASN A 1 104 ? 7.173 8.849 23.983 1.00 14.95 104 ASN A N 1
ATOM 834 C CA . ASN A 1 104 ? 5.979 9.018 24.808 1.00 17.80 104 ASN A CA 1
ATOM 835 C C . ASN A 1 104 ? 6.167 8.751 26.301 1.00 17.88 104 ASN A C 1
ATOM 836 O O . ASN A 1 104 ? 5.765 9.566 27.132 1.00 17.19 104 ASN A O 1
ATOM 841 N N . PRO A 1 105 ? 6.769 7.604 26.667 1.00 17.35 105 PRO A N 1
ATOM 842 C CA . PRO A 1 105 ? 6.973 7.305 28.090 1.00 16.04 105 PRO A CA 1
ATOM 843 C C . PRO A 1 105 ? 7.770 8.387 28.825 1.00 16.53 105 PRO A C 1
ATOM 844 O O . PRO A 1 105 ? 7.523 8.663 30.005 1.00 15.17 105 PRO A O 1
ATOM 848 N N . ILE A 1 106 ? 8.730 8.993 28.135 1.00 14.74 106 ILE A N 1
ATOM 849 C CA . ILE A 1 106 ? 9.541 10.037 28.749 1.00 15.49 106 ILE A CA 1
ATOM 850 C C . ILE A 1 106 ? 8.643 11.221 29.100 1.00 18.04 106 ILE A C 1
ATOM 851 O O . ILE A 1 106 ? 8.714 11.772 30.205 1.00 17.30 106 ILE A O 1
ATOM 856 N N . PHE A 1 107 ? 7.796 11.601 28.149 1.00 18.52 107 PHE A N 1
ATOM 857 C CA . PHE A 1 107 ? 6.878 12.715 28.340 1.00 22.12 107 PHE A CA 1
ATOM 858 C C . PHE A 1 107 ? 5.836 12.409 29.412 1.00 22.88 107 PHE A C 1
ATOM 859 O O . PHE A 1 107 ? 5.520 13.262 30.240 1.00 23.53 107 PHE A O 1
ATOM 867 N N . ARG A 1 108 ? 5.301 11.193 29.389 1.00 22.18 108 ARG A N 1
ATOM 868 C CA . ARG A 1 108 ? 4.291 10.787 30.362 1.00 22.91 108 ARG A CA 1
ATOM 869 C C . ARG A 1 108 ? 4.842 10.818 31.784 1.00 21.92 108 ARG A C 1
ATOM 870 O O . ARG A 1 108 ? 4.168 11.260 32.713 1.00 22.50 108 ARG A O 1
ATOM 878 N N . ILE A 1 109 ? 6.066 10.331 31.951 1.00 21.45 109 ILE A N 1
ATOM 879 C CA . ILE A 1 109 ? 6.703 10.293 33.263 1.00 21.65 109 ILE A CA 1
ATOM 880 C C . ILE A 1 109 ? 7.224 11.667 33.678 1.00 21.98 109 ILE A C 1
ATOM 881 O O . ILE A 1 109 ? 7.221 12.008 34.865 1.00 24.13 109 ILE A O 1
ATOM 886 N N . GLY A 1 110 ? 7.659 12.451 32.695 1.00 20.24 110 GLY A N 1
ATOM 887 C CA . GLY A 1 110 ? 8.200 13.773 32.965 1.00 20.16 110 GLY A CA 1
ATOM 888 C C . GLY A 1 110 ? 9.676 13.790 32.608 1.00 20.14 110 GLY A C 1
ATOM 889 O O . GLY A 1 110 ? 10.461 13.040 33.191 1.00 16.88 110 GLY A O 1
ATOM 890 N N . LEU A 1 111 ? 10.063 14.640 31.657 1.00 19.36 111 LEU A N 1
ATOM 891 C CA . LEU A 1 111 ? 11.457 14.710 31.220 1.00 19.78 111 LEU A CA 1
ATOM 892 C C . LEU A 1 111 ? 12.484 14.782 32.345 1.00 20.71 111 LEU A C 1
ATOM 893 O O . LEU A 1 111 ? 13.394 13.949 32.405 1.00 18.68 111 LEU A O 1
ATOM 898 N N . GLU A 1 112 ? 12.353 15.774 33.224 1.00 18.61 112 GLU A N 1
ATOM 899 C CA . GLU A 1 112 ? 13.296 15.926 34.333 1.00 18.81 112 GLU A CA 1
ATOM 900 C C . GLU A 1 112 ? 13.373 14.649 35.160 1.00 18.04 112 GLU A C 1
ATOM 901 O O . GLU A 1 112 ? 14.456 14.105 35.377 1.00 18.79 112 GLU A O 1
ATOM 907 N N . LYS A 1 113 ? 12.222 14.170 35.621 1.00 18.02 113 LYS A N 1
ATOM 908 C CA . LYS A 1 113 ? 12.182 12.959 36.435 1.00 19.16 113 LYS A CA 1
ATOM 909 C C . LYS A 1 113 ? 12.768 11.750 35.712 1.00 16.76 113 LYS A C 1
ATOM 910 O O . LYS A 1 113 ? 13.564 11.004 36.282 1.00 14.83 113 LYS A O 1
ATOM 916 N N . PHE A 1 114 ? 12.366 11.561 34.460 1.00 16.42 114 PHE A N 1
ATOM 917 C CA . PHE A 1 114 ? 12.845 10.435 33.659 1.00 17.09 114 PHE A CA 1
ATOM 918 C C . PHE A 1 114 ? 14.370 10.428 33.603 1.00 16.33 114 PHE A C 1
ATOM 919 O O . PHE A 1 114 ? 15.012 9.403 33.855 1.00 16.64 114 PHE A O 1
ATOM 927 N N . CYS A 1 115 ? 14.949 11.578 33.283 1.00 15.49 115 CYS A N 1
ATOM 928 C CA . CYS A 1 115 ? 16.395 11.686 33.199 1.00 15.72 115 CYS A CA 1
ATOM 929 C C . CYS A 1 115 ? 17.053 11.528 34.566 1.00 15.97 115 CYS A C 1
ATOM 930 O O . CYS A 1 115 ? 18.073 10.851 34.686 1.00 14.83 115 CYS A O 1
ATOM 933 N N . ARG A 1 116 ? 16.462 12.141 35.591 1.00 15.60 116 ARG A N 1
ATOM 934 C CA . ARG A 1 116 ? 16.991 12.054 36.957 1.00 15.95 116 ARG A CA 1
ATOM 935 C C . ARG A 1 116 ? 17.102 10.589 37.376 1.00 14.32 116 ARG A C 1
ATOM 936 O O . ARG A 1 116 ? 18.156 10.132 37.808 1.00 14.62 116 ARG A O 1
ATOM 950 N N . LEU A 1 117 ? 16.000 9.858 37.253 1.00 14.76 117 LEU A N 1
ATOM 951 C CA . LEU A 1 117 ? 15.980 8.448 37.621 1.00 13.26 117 LEU A CA 1
ATOM 952 C C . LEU A 1 117 ? 16.957 7.599 36.813 1.00 13.50 117 LEU A C 1
ATOM 953 O O . LEU A 1 117 ? 17.660 6.754 37.372 1.00 12.71 117 LEU A O 1
ATOM 958 N N . SER A 1 118 ? 16.992 7.812 35.501 1.00 12.55 118 SER A N 1
ATOM 959 C CA . SER A 1 118 ? 17.894 7.050 34.633 1.00 13.65 118 SER A CA 1
ATOM 960 C C . SER A 1 118 ? 19.349 7.203 35.075 1.00 14.56 118 SER A C 1
ATOM 961 O O . SER A 1 118 ? 20.084 6.222 35.192 1.00 12.44 118 SER A O 1
ATOM 964 N N . ARG A 1 119 ? 19.762 8.441 35.320 1.00 15.97 119 ARG A N 1
ATOM 965 C CA . ARG A 1 119 ? 21.134 8.699 35.737 1.00 18.48 119 ARG A CA 1
ATOM 966 C C . ARG A 1 119 ? 21.454 8.046 37.082 1.00 18.14 119 ARG A C 1
ATOM 967 O O . ARG A 1 119 ? 22.530 7.481 37.262 1.00 16.14 119 ARG A O 1
ATOM 975 N N . GLU A 1 120 ? 20.518 8.119 38.022 1.00 16.71 120 GLU A N 1
ATOM 976 C CA . GLU A 1 120 ? 20.736 7.544 39.342 1.00 19.99 120 GLU A CA 1
ATOM 977 C C . GLU A 1 120 ? 20.876 6.023 39.326 1.00 20.49 120 GLU A C 1
ATOM 978 O O . GLU A 1 120 ? 21.522 5.452 40.203 1.00 19.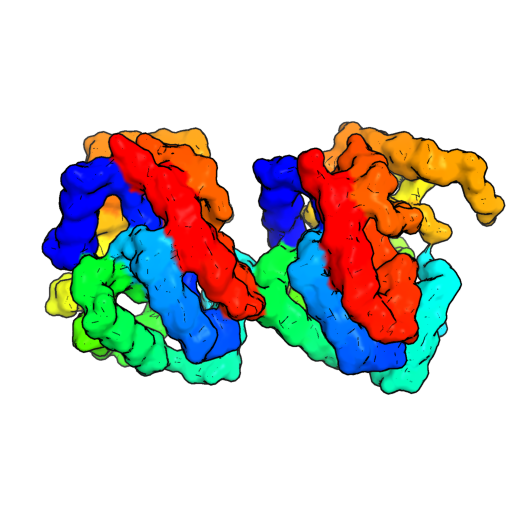39 120 GLU A O 1
ATOM 984 N N . LYS A 1 121 ? 20.288 5.370 38.325 1.00 19.67 121 LYS A N 1
ATOM 985 C CA . LYS A 1 121 ? 20.344 3.912 38.243 1.00 19.86 121 LYS A CA 1
ATOM 986 C C . LYS A 1 121 ? 21.368 3.325 37.270 1.00 19.08 121 LYS A C 1
ATOM 987 O O . LYS A 1 121 ? 21.262 2.159 36.895 1.00 18.96 121 LYS A O 1
ATOM 993 N N . GLY A 1 122 ? 22.348 4.120 36.855 1.00 17.57 122 GLY A N 1
ATOM 994 C CA . GLY A 1 122 ? 23.378 3.600 35.971 1.00 16.26 122 GLY A CA 1
ATOM 995 C C . GLY A 1 122 ? 23.259 3.777 34.468 1.00 15.56 122 GLY A C 1
ATOM 996 O O . GLY A 1 122 ? 24.115 3.285 33.732 1.00 16.48 122 GLY A O 1
ATOM 997 N N . ILE A 1 123 ? 22.228 4.463 33.990 1.00 13.01 123 ILE A N 1
ATOM 998 C CA . ILE A 1 123 ? 22.083 4.653 32.545 1.00 12.89 123 ILE A CA 1
ATOM 999 C C . ILE A 1 123 ? 23.077 5.707 32.062 1.00 13.54 123 ILE A C 1
ATOM 1000 O O . ILE A 1 123 ? 23.245 6.750 32.693 1.00 14.60 123 ILE A O 1
ATOM 1005 N N . ASP A 1 124 ? 23.741 5.429 30.944 1.00 11.54 124 ASP A N 1
ATOM 1006 C CA . ASP A 1 124 ? 24.722 6.356 30.396 1.00 12.92 124 ASP A CA 1
ATOM 1007 C C . ASP A 1 124 ? 24.163 7.263 29.311 1.00 13.86 124 ASP A C 1
ATOM 1008 O O . ASP A 1 124 ? 24.609 8.400 29.167 1.00 13.90 124 ASP A O 1
ATOM 1013 N N . GLY A 1 125 ? 23.198 6.756 28.547 1.00 12.24 125 GLY A N 1
ATOM 1014 C CA . GLY A 1 125 ? 22.598 7.551 27.486 1.00 12.82 125 GLY A CA 1
ATOM 1015 C C . GLY A 1 125 ? 21.323 6.913 26.967 1.00 13.41 125 GLY A C 1
ATOM 1016 O O . GLY A 1 125 ? 20.932 5.846 27.440 1.00 13.23 125 GLY A O 1
ATOM 1017 N N . PHE A 1 126 ? 20.671 7.562 26.004 1.00 13.44 126 PHE A N 1
ATOM 1018 C CA . PHE A 1 126 ? 19.434 7.032 25.429 1.00 12.19 126 PHE A CA 1
ATOM 1019 C C . PHE A 1 126 ? 19.525 6.797 23.930 1.00 12.84 126 PHE A C 1
ATOM 1020 O O . PHE A 1 126 ? 20.370 7.361 23.241 1.00 13.72 126 PHE A O 1
ATOM 1028 N N . ILE A 1 127 ? 18.621 5.954 23.443 1.00 14.26 127 ILE A N 1
ATOM 1029 C CA . ILE A 1 127 ? 18.447 5.704 22.019 1.00 13.93 127 ILE A CA 1
ATOM 1030 C C . ILE A 1 127 ? 16.932 5.789 21.909 1.00 14.12 127 ILE A C 1
ATOM 1031 O O . ILE A 1 127 ? 16.219 4.927 22.421 1.00 14.75 127 ILE A O 1
ATOM 1036 N N . VAL A 1 128 ? 16.448 6.854 21.281 1.00 15.63 128 VAL A N 1
ATOM 1037 C CA . VAL A 1 128 ? 15.017 7.083 21.112 1.00 15.81 128 VAL A CA 1
ATOM 1038 C C . VAL A 1 128 ? 14.702 6.920 19.630 1.00 18.47 128 VAL A C 1
ATOM 1039 O O . VAL A 1 128 ? 14.889 7.841 18.837 1.00 18.06 128 VAL A O 1
ATOM 1043 N N . PRO A 1 129 ? 14.206 5.737 19.242 1.00 19.85 129 PRO A N 1
ATOM 1044 C CA . PRO A 1 129 ? 13.855 5.387 17.865 1.00 20.58 129 PRO A CA 1
ATOM 1045 C C . PRO A 1 129 ? 12.778 6.225 17.188 1.00 21.32 129 PRO A C 1
ATOM 1046 O O . PRO A 1 129 ? 12.787 6.362 15.966 1.00 23.25 129 PRO A O 1
ATOM 1050 N N . ASP A 1 130 ? 11.860 6.796 17.964 1.00 20.19 130 ASP A N 1
ATOM 1051 C CA . ASP A 1 130 ? 10.791 7.595 17.370 1.00 20.80 130 ASP A CA 1
ATOM 1052 C C . ASP A 1 130 ? 10.763 9.036 17.854 1.00 19.71 130 ASP A C 1
ATOM 1053 O O . ASP A 1 130 ? 9.700 9.642 17.941 1.00 20.95 130 ASP A O 1
ATOM 1058 N N . LEU A 1 131 ? 11.932 9.595 18.150 1.00 20.85 131 LEU A N 1
ATOM 1059 C CA . LEU A 1 131 ? 12.004 10.965 18.646 1.00 18.77 131 LEU A CA 1
ATOM 1060 C C . LEU A 1 131 ? 11.411 11.991 17.686 1.00 18.86 131 LEU A C 1
ATOM 1061 O O . LEU A 1 131 ? 11.921 12.192 16.581 1.00 19.46 131 LEU A O 1
ATOM 1066 N N . PRO A 1 132 ? 10.315 12.653 18.095 1.00 19.07 132 PRO A N 1
ATOM 1067 C CA . PRO A 1 132 ? 9.683 13.665 17.239 1.00 18.36 132 PRO A CA 1
ATOM 1068 C C . PRO A 1 132 ? 10.632 14.859 17.125 1.00 17.45 132 PRO A C 1
ATOM 1069 O O . PRO A 1 132 ? 11.081 15.396 18.133 1.00 18.31 132 PRO A O 1
ATOM 1073 N N . PRO A 1 133 ? 10.956 15.286 15.895 1.00 18.72 133 PRO A N 1
ATOM 1074 C CA . PRO A 1 133 ? 11.864 16.425 15.715 1.00 17.88 133 PRO A CA 1
ATOM 1075 C C . PRO A 1 133 ? 11.463 17.668 16.510 1.00 18.47 133 PRO A C 1
ATOM 1076 O O . PRO A 1 133 ? 12.323 18.432 16.950 1.00 18.72 133 PRO A O 1
ATOM 1080 N N . GLU A 1 134 ? 10.161 17.863 16.706 1.00 18.49 134 GLU A N 1
ATOM 1081 C CA . GLU A 1 134 ? 9.677 19.028 17.443 1.00 20.14 134 GLU A CA 1
ATOM 1082 C C . GLU A 1 134 ? 9.854 18.907 18.963 1.00 20.81 134 GLU A C 1
ATOM 1083 O O . GLU A 1 134 ? 9.541 19.838 19.705 1.00 21.38 134 GLU A O 1
ATOM 1089 N N . GLU A 1 135 ? 10.356 17.763 19.423 1.00 21.49 135 GLU A N 1
ATOM 1090 C CA . GLU A 1 135 ? 10.567 17.535 20.855 1.00 20.94 135 GLU A CA 1
ATOM 1091 C C . GLU A 1 135 ? 12.054 17.348 21.154 1.00 21.22 135 GLU A C 1
ATOM 1092 O O . GLU A 1 135 ? 12.468 17.336 22.316 1.00 20.62 135 GLU A O 1
ATOM 1098 N N . ALA A 1 136 ? 12.846 17.206 20.097 1.00 20.39 136 ALA A N 1
ATOM 1099 C CA . ALA A 1 136 ? 14.281 16.965 20.212 1.00 20.02 136 ALA A CA 1
ATOM 1100 C C . ALA A 1 136 ? 15.097 17.969 21.019 1.00 20.73 136 ALA A C 1
ATOM 1101 O O . ALA A 1 136 ? 15.852 17.578 21.910 1.00 18.71 136 ALA A O 1
ATOM 1103 N N . GLU A 1 137 ? 14.959 19.256 20.713 1.00 20.59 137 GLU A N 1
ATOM 1104 C CA . GLU A 1 137 ? 15.731 20.266 21.424 1.00 21.58 137 GLU A CA 1
ATOM 1105 C C . GLU A 1 137 ? 15.473 20.259 22.923 1.00 21.44 137 GLU A C 1
ATOM 1106 O O . GLU A 1 137 ? 16.407 20.385 23.714 1.00 22.17 137 GLU A O 1
ATOM 1112 N N . GLU A 1 138 ? 14.215 20.105 23.323 1.00 20.68 138 GLU A N 1
ATOM 1113 C CA . GLU A 1 138 ? 13.898 20.093 24.743 1.00 21.65 138 GLU A CA 1
ATOM 1114 C C . GLU A 1 138 ? 14.516 18.876 25.426 1.00 19.78 138 GLU A C 1
ATOM 1115 O O . GLU A 1 138 ? 15.078 18.987 26.515 1.00 18.74 138 GLU A O 1
ATOM 1121 N N . LEU A 1 139 ? 14.412 17.717 24.787 1.00 17.93 139 LEU A N 1
ATOM 1122 C CA . LEU A 1 139 ? 14.977 16.500 25.362 1.00 16.91 139 LEU A CA 1
ATOM 1123 C C . LEU A 1 139 ? 16.491 16.591 25.461 1.00 14.87 139 LEU A C 1
ATOM 1124 O O . LEU A 1 139 ? 17.076 16.222 26.475 1.00 16.52 139 LEU A O 1
ATOM 1129 N N . LYS A 1 140 ? 17.130 17.069 24.400 1.00 16.30 140 LYS A N 1
ATOM 1130 C CA . LYS A 1 140 ? 18.583 17.181 24.404 1.00 17.76 140 LYS A CA 1
ATOM 1131 C C . LYS A 1 140 ? 19.036 18.076 25.560 1.00 17.72 140 LYS A C 1
ATOM 1132 O O . LYS A 1 140 ? 19.987 17.750 26.276 1.00 16.36 140 LYS A O 1
ATOM 1138 N N . ALA A 1 141 ? 18.341 19.196 25.742 1.00 17.41 141 ALA A N 1
ATOM 1139 C CA . ALA A 1 141 ? 18.670 20.136 26.812 1.00 18.18 141 ALA A CA 1
ATOM 1140 C C . ALA A 1 141 ? 18.620 19.475 28.186 1.00 18.62 141 ALA A C 1
ATOM 1141 O O . ALA A 1 141 ? 19.525 19.660 28.995 1.00 21.31 141 ALA A O 1
ATOM 1143 N N . VAL A 1 142 ? 17.568 18.705 28.454 1.00 18.52 142 VAL A N 1
ATOM 1144 C CA . VAL A 1 142 ? 17.437 18.032 29.745 1.00 17.78 142 VAL A CA 1
ATOM 1145 C C . VAL A 1 142 ? 18.498 16.943 29.895 1.00 17.80 142 VAL A C 1
ATOM 1146 O O . VAL A 1 142 ? 19.098 16.785 30.960 1.00 16.20 142 VAL A O 1
ATOM 1150 N N . MET A 1 143 ? 18.726 16.187 28.828 1.00 17.16 143 MET A N 1
ATOM 1151 C CA . MET A 1 143 ? 19.730 15.133 28.873 1.00 16.61 143 MET A CA 1
ATOM 1152 C C . MET A 1 143 ? 21.094 15.728 29.202 1.00 18.00 143 MET A C 1
ATOM 1153 O O . MET A 1 143 ? 21.870 15.138 29.956 1.00 18.44 143 MET A O 1
ATOM 1158 N N . LYS A 1 144 ? 21.383 16.898 28.641 1.00 18.61 144 LYS A N 1
ATOM 1159 C CA . LYS A 1 144 ? 22.651 17.574 28.899 1.00 20.57 144 LYS A CA 1
ATOM 1160 C C . LYS A 1 144 ? 22.758 17.893 30.386 1.00 19.21 144 LYS A C 1
ATOM 1161 O O . LYS A 1 144 ? 23.808 17.727 30.998 1.00 18.01 144 LYS A O 1
ATOM 1167 N N . LYS A 1 145 ? 21.653 18.349 30.960 1.00 21.17 145 LYS A N 1
ATOM 1168 C CA . LYS A 1 145 ? 21.600 18.694 32.373 1.00 20.87 145 LYS A CA 1
ATOM 1169 C C . LYS A 1 145 ? 21.928 17.508 33.280 1.00 20.84 145 LYS A C 1
ATOM 1170 O O . LYS A 1 145 ? 22.594 17.672 34.301 1.00 20.05 145 LYS A O 1
ATOM 1176 N N . TYR A 1 146 ? 21.464 16.318 32.905 1.00 19.21 146 TYR A N 1
ATOM 1177 C CA . TYR A 1 146 ? 21.702 15.118 33.704 1.00 18.40 146 TYR A CA 1
ATOM 1178 C C . TYR A 1 146 ? 22.859 14.271 33.192 1.00 18.66 146 TYR A C 1
ATOM 1179 O O . TYR A 1 146 ? 23.050 13.131 33.617 1.00 19.98 146 TYR A O 1
ATOM 1188 N N . VAL A 1 147 ? 23.638 14.841 32.282 1.00 17.63 147 VAL A N 1
ATOM 1189 C CA . VAL A 1 147 ? 24.795 14.153 31.727 1.00 18.55 147 VAL A CA 1
ATOM 1190 C C . VAL A 1 147 ? 24.442 12.770 31.185 1.00 18.16 147 VAL A C 1
ATOM 1191 O O . VAL A 1 147 ? 25.049 11.761 31.557 1.00 15.94 147 VAL A O 1
ATOM 1195 N N . LEU A 1 148 ? 23.436 12.737 30.317 1.00 15.77 148 LEU A N 1
ATOM 1196 C CA . LEU A 1 148 ? 22.999 11.511 29.659 1.00 13.51 148 LEU A CA 1
ATOM 1197 C C . LEU A 1 148 ? 23.357 11.713 28.187 1.00 13.98 148 LEU A C 1
ATOM 1198 O O . LEU A 1 148 ? 22.930 12.685 27.564 1.00 12.63 148 LEU A O 1
ATOM 1203 N N . SER A 1 149 ? 24.148 10.796 27.643 1.00 12.69 149 SER A N 1
ATOM 1204 C CA . SER A 1 149 ? 24.613 10.891 26.268 1.00 12.52 149 SER A CA 1
ATOM 1205 C C . SER A 1 149 ? 23.511 10.781 25.213 1.00 14.06 149 SER A C 1
ATOM 1206 O O . SER A 1 149 ? 22.742 9.822 25.191 1.00 12.42 149 SER A O 1
ATOM 1209 N N . PHE A 1 150 ? 23.446 11.776 24.336 1.00 14.79 150 PHE A N 1
ATOM 1210 C CA . PHE A 1 150 ? 22.456 11.779 23.268 1.00 16.72 150 PHE A CA 1
ATOM 1211 C C . PHE A 1 150 ? 23.034 11.047 22.054 1.00 15.69 150 PHE A C 1
ATOM 1212 O O . PHE A 1 150 ? 24.103 11.396 21.551 1.00 14.94 150 PHE A O 1
ATOM 1220 N N . VAL A 1 151 ? 22.320 10.029 21.592 1.00 17.06 151 VAL A N 1
ATOM 1221 C CA . VAL A 1 151 ? 22.763 9.237 20.451 1.00 17.51 151 VAL A CA 1
ATOM 1222 C C . VAL A 1 151 ? 21.819 9.432 19.262 1.00 17.85 151 VAL A C 1
ATOM 1223 O O . VAL A 1 151 ? 20.748 8.836 19.207 1.00 16.69 151 VAL A O 1
ATOM 1227 N N . PRO A 1 152 ? 22.207 10.283 18.299 1.00 18.91 152 PRO A N 1
ATOM 1228 C CA . PRO A 1 152 ? 21.368 10.531 17.124 1.00 19.73 152 PRO A CA 1
ATOM 1229 C C . PRO A 1 152 ? 21.313 9.325 16.189 1.00 19.92 152 PRO A C 1
ATOM 1230 O O . PRO A 1 152 ? 22.217 8.485 16.180 1.00 19.79 152 PRO A O 1
ATOM 1234 N N . LEU A 1 153 ? 20.244 9.232 15.407 1.00 21.87 153 LEU A N 1
ATOM 1235 C CA . LEU A 1 153 ? 20.094 8.119 14.479 1.00 21.67 153 LEU A CA 1
ATOM 1236 C C . LEU A 1 153 ? 20.271 8.552 13.031 1.00 21.12 153 LEU A C 1
ATOM 1237 O O . LEU A 1 153 ? 19.761 9.591 12.614 1.00 22.14 153 LEU A O 1
ATOM 1242 N N . GLY A 1 154 ? 21.010 7.751 12.271 1.00 19.81 154 GLY A N 1
ATOM 1243 C CA . GLY A 1 154 ? 21.240 8.063 10.875 1.00 18.60 154 GLY A CA 1
ATOM 1244 C C . GLY A 1 154 ? 20.690 6.949 10.011 1.00 20.27 154 GLY A C 1
ATOM 1245 O O . GLY A 1 154 ? 20.272 5.912 10.527 1.00 18.17 154 GLY A O 1
ATOM 1246 N N . ALA A 1 155 ? 20.684 7.159 8.700 1.00 21.23 155 ALA A N 1
ATOM 1247 C CA . ALA A 1 155 ? 20.180 6.151 7.775 1.00 21.41 155 ALA A CA 1
ATOM 1248 C C . ALA A 1 155 ? 21.050 6.116 6.528 1.00 21.98 155 ALA A C 1
ATOM 1249 O O . ALA A 1 155 ? 21.841 7.030 6.288 1.00 22.34 155 ALA A O 1
ATOM 1251 N N . PRO A 1 156 ? 20.922 5.054 5.717 1.00 21.49 156 PRO A N 1
ATOM 1252 C CA . PRO A 1 156 ? 21.723 4.945 4.496 1.00 22.17 156 PRO A CA 1
ATOM 1253 C C . PRO A 1 156 ? 21.404 6.080 3.532 1.00 21.95 156 PRO A C 1
ATOM 1254 O O . PRO A 1 156 ? 22.176 6.358 2.616 1.00 23.31 156 PRO A O 1
ATOM 1258 N N . THR A 1 157 ? 20.268 6.735 3.752 1.00 22.55 157 THR A N 1
ATOM 1259 C CA . THR A 1 157 ? 19.843 7.837 2.894 1.00 24.43 157 THR A CA 1
ATOM 1260 C C . THR A 1 157 ? 19.972 9.221 3.532 1.00 24.21 157 THR A C 1
ATOM 1261 O O . THR A 1 157 ? 19.452 10.199 2.997 1.00 25.82 157 THR A O 1
ATOM 1265 N N . SER A 1 158 ? 20.658 9.313 4.668 1.00 22.60 158 SER A N 1
ATOM 1266 C CA . SER A 1 158 ? 20.833 10.609 5.324 1.00 21.14 158 SER A CA 1
ATOM 1267 C C . SER A 1 158 ? 21.596 11.572 4.415 1.00 20.74 158 SER A C 1
ATOM 1268 O O . SER A 1 158 ? 22.623 11.215 3.833 1.00 19.99 158 SER A O 1
ATOM 1271 N N . THR A 1 159 ? 21.088 12.793 4.289 1.00 18.94 159 THR A N 1
ATOM 1272 C CA . THR A 1 159 ? 21.728 13.793 3.443 1.00 19.31 159 THR A CA 1
ATOM 1273 C C . THR A 1 159 ? 23.005 14.289 4.110 1.00 19.32 159 THR A C 1
ATOM 1274 O O . THR A 1 159 ? 23.209 14.070 5.303 1.00 18.29 159 THR A O 1
ATOM 1278 N N . ARG A 1 160 ? 23.860 14.959 3.341 1.00 20.00 160 ARG A N 1
ATOM 1279 C CA . ARG A 1 160 ? 25.104 15.484 3.890 1.00 21.34 160 ARG A CA 1
ATOM 1280 C C . ARG A 1 160 ? 24.803 16.496 4.984 1.00 20.06 160 ARG A C 1
ATOM 1281 O O . ARG A 1 160 ? 25.494 16.538 5.998 1.00 20.82 160 ARG A O 1
ATOM 1289 N N . LYS A 1 161 ? 23.773 17.313 4.779 1.00 19.47 161 LYS A N 1
ATOM 1290 C CA . LYS A 1 161 ? 23.395 18.306 5.776 1.00 18.01 161 LYS A CA 1
ATOM 1291 C C . LYS A 1 161 ? 22.903 17.614 7.043 1.00 18.70 161 LYS A C 1
ATOM 1292 O O . LYS A 1 161 ? 23.198 18.057 8.157 1.00 17.49 161 LYS A O 1
ATOM 1298 N N . ARG A 1 162 ? 22.155 16.527 6.875 1.00 17.26 162 ARG A N 1
ATOM 1299 C CA . ARG A 1 162 ? 21.644 15.791 8.027 1.00 18.14 162 ARG A CA 1
ATOM 1300 C C . ARG A 1 162 ? 22.807 15.191 8.808 1.00 18.94 162 ARG A C 1
ATOM 1301 O O . ARG A 1 162 ? 22.803 15.187 10.037 1.00 19.76 162 ARG A O 1
ATOM 1309 N N . ILE A 1 163 ? 23.801 14.682 8.084 1.00 19.60 163 ILE A N 1
ATOM 1310 C CA . ILE A 1 163 ? 24.970 14.083 8.712 1.00 19.17 163 ILE A CA 1
ATOM 1311 C C . ILE A 1 163 ? 25.676 15.079 9.617 1.00 19.72 163 ILE A C 1
ATOM 1312 O O . ILE A 1 163 ? 26.102 14.730 10.716 1.00 18.22 163 ILE A O 1
ATOM 1317 N N . LYS A 1 164 ? 25.806 16.323 9.164 1.00 20.20 164 LYS A N 1
ATOM 1318 C CA . LYS A 1 164 ? 26.470 17.325 9.984 1.00 20.83 164 LYS A CA 1
ATOM 1319 C C . LYS A 1 164 ? 25.652 17.643 11.232 1.00 20.64 164 LYS A C 1
ATOM 1320 O O . LYS A 1 164 ? 26.211 17.918 12.293 1.00 21.60 164 LYS A O 1
ATOM 1326 N N . LEU A 1 165 ? 24.328 17.608 11.108 1.00 18.29 165 LEU A N 1
ATOM 1327 C CA . LEU A 1 165 ? 23.459 17.875 12.251 1.00 19.04 165 LEU A CA 1
ATOM 1328 C C . LEU A 1 165 ? 23.539 16.707 13.233 1.00 18.46 165 LEU A C 1
ATOM 1329 O O . LEU A 1 165 ? 23.429 16.889 14.444 1.00 19.67 165 LEU A O 1
ATOM 1334 N N . ILE A 1 166 ? 23.728 15.507 12.698 1.00 18.65 166 ILE A N 1
ATOM 1335 C CA . ILE A 1 166 ? 23.851 14.307 13.519 1.00 20.24 166 ILE A CA 1
ATOM 1336 C C . ILE A 1 166 ? 25.137 14.386 14.351 1.00 21.13 166 ILE A C 1
ATOM 1337 O O . ILE A 1 166 ? 25.128 14.134 15.556 1.00 22.21 166 ILE A O 1
ATOM 1342 N N . CYS A 1 167 ? 26.240 14.748 13.704 1.00 22.41 167 CYS A N 1
ATOM 1343 C CA . CYS A 1 167 ? 27.528 14.851 14.389 1.00 23.90 167 CYS A CA 1
ATOM 1344 C C . CYS A 1 167 ? 27.498 15.861 15.536 1.00 24.04 167 CYS A C 1
ATOM 1345 O O . CYS A 1 167 ? 27.966 15.579 16.640 1.00 23.67 167 CYS A O 1
ATOM 1348 N N . GLU A 1 168 ? 26.943 17.040 15.279 1.00 25.40 168 GLU A N 1
ATOM 1349 C CA . GLU A 1 168 ? 26.879 18.063 16.312 1.00 27.70 168 GLU A CA 1
ATOM 1350 C C . GLU A 1 168 ? 25.881 17.693 17.406 1.00 26.46 168 GLU A C 1
ATOM 1351 O O . GLU A 1 168 ? 25.954 18.205 18.520 1.00 25.45 168 GLU A O 1
ATOM 1357 N N . ALA A 1 169 ? 24.959 16.790 17.091 1.00 25.04 169 ALA A N 1
ATOM 1358 C CA . ALA A 1 169 ? 23.960 16.364 18.066 1.00 25.12 169 ALA A CA 1
ATOM 1359 C C . ALA A 1 169 ? 24.463 15.228 18.953 1.00 24.33 169 ALA A C 1
ATOM 1360 O O . ALA A 1 169 ? 23.976 15.039 20.065 1.00 26.18 169 ALA A O 1
ATOM 1362 N N . ALA A 1 170 ? 25.435 14.473 18.458 1.00 23.30 170 ALA A N 1
ATOM 1363 C CA . ALA A 1 170 ? 25.979 13.351 19.212 1.00 22.20 170 ALA A CA 1
ATOM 1364 C C . ALA A 1 170 ? 27.006 13.786 20.252 1.00 21.74 170 ALA A C 1
ATOM 1365 O O . ALA A 1 170 ? 27.910 14.570 19.963 1.00 20.50 170 ALA A O 1
ATOM 1367 N N . ASP A 1 171 ? 26.857 13.279 21.470 1.00 21.23 171 ASP A N 1
ATOM 1368 C CA . ASP A 1 171 ? 27.796 13.604 22.533 1.00 21.77 171 ASP A CA 1
ATOM 1369 C C . ASP A 1 171 ? 29.033 12.721 22.420 1.00 20.90 171 ASP A C 1
ATOM 1370 O O . ASP A 1 171 ? 30.159 13.197 22.562 1.00 20.64 171 ASP A O 1
ATOM 1375 N N . GLU A 1 172 ? 28.822 11.432 22.161 1.00 18.44 172 GLU A N 1
ATOM 1376 C CA . GLU A 1 172 ? 29.934 10.492 22.076 1.00 17.82 172 GLU A CA 1
ATOM 1377 C C . GLU A 1 172 ? 29.859 9.469 20.945 1.00 16.74 172 GLU A C 1
ATOM 1378 O O . GLU A 1 172 ? 30.878 8.908 20.547 1.00 16.51 172 GLU A O 1
ATOM 1384 N N . MET A 1 173 ? 28.661 9.209 20.437 1.00 17.03 173 MET A N 1
ATOM 1385 C CA . MET A 1 173 ? 28.518 8.225 19.372 1.00 16.29 173 MET A CA 1
ATOM 1386 C C . MET A 1 173 ? 27.229 8.393 18.582 1.00 16.67 173 MET A C 1
ATOM 1387 O O . MET A 1 173 ? 26.307 9.093 19.008 1.00 16.29 173 MET A O 1
ATOM 1392 N N . THR A 1 174 ? 27.172 7.728 17.432 1.00 16.71 174 THR A N 1
ATOM 1393 C CA . THR A 1 174 ? 26.006 7.780 16.563 1.00 16.95 174 THR A CA 1
ATOM 1394 C C . THR A 1 174 ? 25.594 6.367 16.170 1.00 16.56 174 THR A C 1
ATOM 1395 O O . THR A 1 174 ? 26.395 5.434 16.231 1.00 13.48 174 THR A O 1
ATOM 1399 N N . TYR A 1 175 ? 24.340 6.224 15.763 1.00 17.29 175 TYR A N 1
ATOM 1400 C CA . TYR A 1 175 ? 23.809 4.938 15.345 1.00 18.72 175 TYR A CA 1
ATOM 1401 C C . TYR A 1 175 ? 23.130 5.056 13.984 1.00 17.19 175 TYR A C 1
ATOM 1402 O O . TYR A 1 175 ? 22.232 5.877 13.805 1.00 17.15 175 TYR A O 1
ATOM 1411 N N . PHE A 1 176 ? 23.566 4.239 13.029 1.00 15.19 176 PHE A N 1
ATOM 1412 C CA . PHE A 1 176 ? 22.969 4.229 11.699 1.00 16.75 176 PHE A CA 1
ATOM 1413 C C . PHE A 1 176 ? 22.323 2.872 11.449 1.00 19.64 176 PHE A C 1
ATOM 1414 O O . PHE A 1 176 ? 22.841 1.847 11.884 1.00 17.38 176 PHE A O 1
ATOM 1422 N N . VAL A 1 177 ? 21.193 2.872 10.750 1.00 23.78 177 VAL A N 1
ATOM 1423 C CA . VAL A 1 177 ? 20.515 1.628 10.398 1.00 27.17 177 VAL A CA 1
ATOM 1424 C C . VAL A 1 177 ? 21.154 1.192 9.075 1.00 28.40 177 VAL A C 1
ATOM 1425 O O . VAL A 1 177 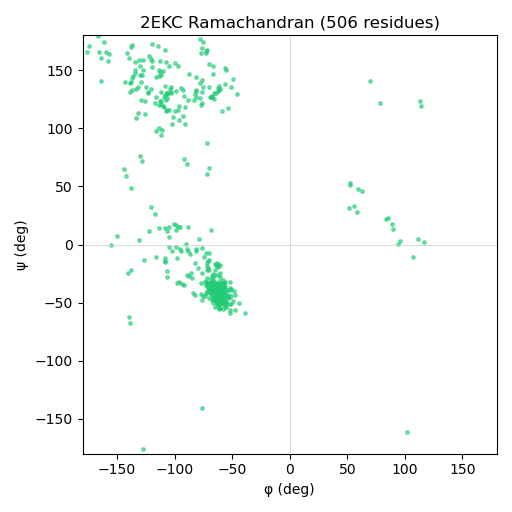? 21.529 2.037 8.263 1.00 28.25 177 VAL A O 1
ATOM 1429 N N . SER A 1 178 ? 21.277 -0.113 8.856 1.00 29.76 178 SER A N 1
ATOM 1430 C CA . SER A 1 178 ? 21.929 -0.618 7.650 1.00 32.00 178 SER A CA 1
ATOM 1431 C C . SER A 1 178 ? 21.094 -0.688 6.376 1.00 34.28 178 SER A C 1
ATOM 1432 O O . SER A 1 178 ? 21.649 -0.821 5.284 1.00 33.50 178 SER A O 1
ATOM 1435 N N . VAL A 1 179 ? 19.774 -0.603 6.504 1.00 35.96 179 VAL A N 1
ATOM 1436 C CA . VAL A 1 179 ? 18.905 -0.687 5.334 1.00 38.75 179 VAL A CA 1
ATOM 1437 C C . VAL A 1 179 ? 18.066 0.575 5.151 1.00 40.35 179 VAL A C 1
ATOM 1438 O O . VAL A 1 179 ? 17.839 1.325 6.100 1.00 39.76 179 VAL A O 1
ATOM 1442 N N . THR A 1 180 ? 17.611 0.797 3.921 1.00 42.37 180 THR A N 1
ATOM 1443 C CA . THR A 1 180 ? 16.800 1.962 3.583 1.00 44.84 180 THR A CA 1
ATOM 1444 C C . THR A 1 180 ? 15.412 1.908 4.213 1.00 46.42 180 THR A C 1
ATOM 1445 O O . THR A 1 180 ? 14.524 2.682 3.853 1.00 46.66 180 THR A O 1
ATOM 1449 N N . GLY A 1 181 ? 15.232 0.989 5.156 1.00 49.19 181 GLY A N 1
ATOM 1450 C CA . GLY A 1 181 ? 13.955 0.855 5.833 1.00 50.35 181 GLY A CA 1
ATOM 1451 C C . GLY A 1 181 ? 12.778 0.737 4.887 1.00 50.97 181 GLY A C 1
ATOM 1452 O O . GLY A 1 181 ? 11.630 0.663 5.325 1.00 51.99 181 GLY A O 1
ATOM 1453 N N . TYR A 1 191 ? 25.827 -3.096 4.128 1.00 45.07 191 TYR A N 1
ATOM 1454 C CA . TYR A 1 191 ? 26.024 -3.410 2.718 1.00 44.47 191 TYR A CA 1
ATOM 1455 C C . TYR A 1 191 ? 26.754 -2.260 2.027 1.00 42.00 191 TYR A C 1
ATOM 1456 O O . TYR A 1 191 ? 27.380 -1.425 2.683 1.00 42.16 191 TYR A O 1
ATOM 1465 N N . GLU A 1 192 ? 26.662 -2.215 0.703 1.00 38.16 192 GLU A N 1
ATOM 1466 C CA . GLU A 1 192 ? 27.327 -1.177 -0.078 1.00 35.14 192 GLU A CA 1
ATOM 1467 C C . GLU A 1 192 ? 26.770 0.219 0.186 1.00 31.22 192 GLU A C 1
ATOM 1468 O O . GLU A 1 192 ? 27.519 1.195 0.254 1.00 30.00 192 GLU A O 1
ATOM 1474 N N . ARG A 1 193 ? 25.456 0.313 0.340 1.00 27.52 193 ARG A N 1
ATOM 1475 C CA . ARG A 1 193 ? 24.812 1.602 0.563 1.00 27.17 193 ARG A CA 1
ATOM 1476 C C . ARG A 1 193 ? 25.135 2.266 1.902 1.00 24.35 193 ARG A C 1
ATOM 1477 O O . ARG A 1 193 ? 25.448 3.458 1.950 1.00 23.28 193 ARG A O 1
ATOM 1485 N N . ILE A 1 194 ? 25.050 1.508 2.988 1.00 22.54 194 ILE A N 1
ATOM 1486 C CA . ILE A 1 194 ? 25.341 2.075 4.301 1.00 22.61 194 ILE A CA 1
ATOM 1487 C C . ILE A 1 194 ? 26.844 2.306 4.441 1.00 22.41 194 ILE A C 1
ATOM 1488 O O . ILE A 1 194 ? 27.282 3.243 5.115 1.00 23.58 194 ILE A O 1
ATOM 1493 N N . LYS A 1 195 ? 27.630 1.454 3.790 1.00 21.78 195 LYS A N 1
ATOM 1494 C CA . LYS A 1 195 ? 29.081 1.576 3.831 1.00 20.83 195 LYS A CA 1
ATOM 1495 C C . LYS A 1 195 ? 29.504 2.909 3.214 1.00 19.64 195 LYS A C 1
ATOM 1496 O O . LYS A 1 195 ? 30.318 3.641 3.784 1.00 17.26 195 LYS A O 1
ATOM 1502 N N . LYS A 1 196 ? 28.947 3.223 2.050 1.00 16.89 196 LYS A N 1
ATOM 1503 C CA . LYS A 1 196 ? 29.264 4.475 1.377 1.00 18.80 196 LYS A CA 1
ATOM 1504 C C . LYS A 1 196 ? 28.800 5.670 2.205 1.00 17.29 196 LYS A C 1
ATOM 1505 O O . LYS A 1 196 ? 29.462 6.705 2.239 1.00 18.45 196 LYS A O 1
ATOM 1511 N N . LYS A 1 197 ? 27.662 5.525 2.871 1.00 15.56 197 LYS A N 1
ATOM 1512 C CA . LYS A 1 197 ? 27.140 6.607 3.691 1.00 17.66 197 LYS A CA 1
ATOM 1513 C C . LYS A 1 197 ? 28.076 6.865 4.864 1.00 17.16 197 LYS A C 1
ATOM 1514 O O . LYS A 1 197 ? 28.321 8.015 5.234 1.00 19.05 197 LYS A O 1
ATOM 1520 N N . VAL A 1 198 ? 28.599 5.795 5.451 1.00 16.54 198 VAL A N 1
ATOM 1521 C CA . VAL A 1 198 ? 29.506 5.937 6.580 1.00 16.71 198 VAL A CA 1
ATOM 1522 C C . VAL A 1 198 ? 30.795 6.623 6.151 1.00 18.84 198 VAL A C 1
ATOM 1523 O O . VAL A 1 198 ? 31.360 7.424 6.901 1.00 19.12 198 VAL A O 1
ATOM 1527 N N . GLU A 1 199 ? 31.258 6.315 4.944 1.00 19.52 199 GLU A N 1
ATOM 1528 C CA . GLU A 1 199 ? 32.476 6.930 4.441 1.00 22.02 199 GLU A CA 1
ATOM 1529 C C . GLU A 1 199 ? 32.256 8.440 4.364 1.00 21.63 199 GLU A C 1
ATOM 1530 O O . GLU A 1 199 ? 33.148 9.217 4.703 1.00 24.06 199 GLU A O 1
ATOM 1536 N N . GLU A 1 200 ? 31.067 8.854 3.924 1.00 21.77 200 GLU A N 1
ATOM 1537 C CA . GLU A 1 200 ? 30.739 10.279 3.859 1.00 22.30 200 GLU A CA 1
ATOM 1538 C C . GLU A 1 200 ? 30.783 10.819 5.278 1.00 22.48 200 GLU A C 1
ATOM 1539 O O . GLU A 1 200 ? 31.357 11.876 5.547 1.00 21.87 200 GLU A O 1
ATOM 1545 N N . TYR A 1 201 ? 30.151 10.077 6.182 1.00 22.70 201 TYR A N 1
ATOM 1546 C CA . TYR A 1 201 ? 30.095 10.440 7.592 1.00 21.72 201 TYR A CA 1
ATOM 1547 C C . TYR A 1 201 ? 31.511 10.664 8.120 1.00 21.32 201 TYR A C 1
ATOM 1548 O O . TYR A 1 201 ? 31.766 11.634 8.833 1.00 20.06 201 TYR A O 1
ATOM 1557 N N . ARG A 1 202 ? 32.426 9.770 7.759 1.00 22.37 202 ARG A N 1
ATOM 1558 C CA . ARG A 1 202 ? 33.817 9.872 8.201 1.00 24.67 202 ARG A CA 1
ATOM 1559 C C . ARG A 1 202 ? 34.420 11.207 7.795 1.00 25.37 202 ARG A C 1
ATOM 1560 O O . ARG A 1 202 ? 35.217 11.788 8.530 1.00 25.37 202 ARG A O 1
ATOM 1568 N N . GLU A 1 203 ? 34.036 11.671 6.611 1.00 26.93 203 GLU A N 1
ATOM 1569 C CA . GLU A 1 203 ? 34.515 12.934 6.059 1.00 28.79 203 GLU A CA 1
ATOM 1570 C C . GLU A 1 203 ? 34.054 14.124 6.895 1.00 28.89 203 GLU A C 1
ATOM 1571 O O . GLU A 1 203 ? 34.754 15.131 7.006 1.00 30.25 203 GLU A O 1
ATOM 1577 N N . LEU A 1 204 ? 32.870 13.996 7.485 1.00 27.55 204 LEU A N 1
ATOM 1578 C CA . LEU A 1 204 ? 32.275 15.076 8.258 1.00 26.39 204 LEU A CA 1
ATOM 1579 C C . LEU A 1 204 ? 32.242 14.891 9.764 1.00 25.87 204 LEU A C 1
ATOM 1580 O O . LEU A 1 204 ? 31.960 15.840 10.491 1.00 23.83 204 LEU A O 1
ATOM 1585 N N . CYS A 1 205 ? 32.538 13.686 10.238 1.00 25.17 205 CYS A N 1
ATOM 1586 C CA . CYS A 1 205 ? 32.454 13.427 11.666 1.00 25.03 205 CYS A CA 1
ATOM 1587 C C . CYS A 1 205 ? 33.532 12.504 12.208 1.00 25.00 205 CYS A C 1
ATOM 1588 O O . CYS A 1 205 ? 33.879 11.510 11.577 1.00 26.43 205 CYS A O 1
ATOM 1591 N N . ASP A 1 206 ? 34.039 12.827 13.393 1.00 23.98 206 ASP A N 1
ATOM 1592 C CA . ASP A 1 206 ? 35.070 12.017 14.027 1.00 24.98 206 ASP A CA 1
ATOM 1593 C C . ASP A 1 206 ? 34.529 11.125 15.145 1.00 24.32 206 ASP A C 1
ATOM 1594 O O . ASP A 1 206 ? 35.261 10.303 15.700 1.00 23.93 206 ASP A O 1
ATOM 1599 N N . LYS A 1 207 ? 33.251 11.277 15.473 1.00 20.51 207 LYS A N 1
ATOM 1600 C CA . LYS A 1 207 ? 32.663 10.476 16.542 1.00 20.07 207 LYS A CA 1
ATOM 1601 C C . LYS A 1 207 ? 32.377 9.044 16.083 1.00 18.50 207 LYS A C 1
ATOM 1602 O O . LYS A 1 207 ? 31.963 8.817 14.949 1.00 18.12 207 LYS A O 1
ATOM 1608 N N . PRO A 1 208 ? 32.605 8.058 16.963 1.00 16.29 208 PRO A N 1
ATOM 1609 C CA . PRO A 1 208 ? 32.355 6.659 16.600 1.00 15.64 208 PRO A CA 1
ATOM 1610 C C . PRO A 1 208 ? 30.934 6.409 16.112 1.00 15.88 208 PRO A C 1
ATOM 1611 O O . PRO A 1 208 ? 29.990 7.096 16.516 1.00 16.18 208 PRO A O 1
ATOM 1615 N N . VAL A 1 209 ? 30.788 5.428 15.231 1.00 14.29 209 VAL A N 1
ATOM 1616 C CA . VAL A 1 209 ? 29.483 5.097 14.690 1.00 14.36 209 VAL A CA 1
ATOM 1617 C C . VAL A 1 209 ? 29.255 3.596 14.723 1.00 14.16 209 VAL A C 1
ATOM 1618 O O . VAL A 1 209 ? 30.139 2.822 14.363 1.00 14.50 209 VAL A O 1
ATOM 1622 N N . VAL A 1 210 ? 28.076 3.189 15.189 1.00 14.58 210 VAL A N 1
ATOM 1623 C CA . VAL A 1 210 ? 27.721 1.778 15.237 1.00 13.92 210 VAL A CA 1
ATOM 1624 C C . VAL A 1 210 ? 26.602 1.553 14.223 1.00 14.55 210 VAL A C 1
ATOM 1625 O O . VAL A 1 210 ? 25.771 2.436 13.992 1.00 13.27 210 VAL A O 1
ATOM 1629 N N . VAL A 1 211 ? 26.596 0.379 13.606 1.00 14.75 211 VAL A N 1
ATOM 1630 C CA . VAL A 1 211 ? 25.601 0.052 12.593 1.00 16.06 211 VAL A CA 1
ATOM 1631 C C . VAL A 1 211 ? 24.791 -1.170 13.003 1.00 18.12 211 VAL A C 1
ATOM 1632 O O . VAL A 1 211 ? 25.348 -2.179 13.432 1.00 15.48 211 VAL A O 1
ATOM 1636 N N . GLY A 1 212 ? 23.475 -1.075 12.860 1.00 20.58 212 GLY A N 1
ATOM 1637 C CA . GLY A 1 212 ? 22.625 -2.185 13.239 1.00 25.77 212 GLY A CA 1
ATOM 1638 C C . GLY A 1 212 ? 21.645 -2.652 12.183 1.00 28.44 212 GLY A C 1
ATOM 1639 O O . GLY A 1 212 ? 21.626 -2.152 11.057 1.00 30.15 212 GLY A O 1
ATOM 1640 N N . PHE A 1 213 ? 20.824 -3.618 12.584 1.00 32.12 213 PHE A N 1
ATOM 1641 C CA . PHE A 1 213 ? 19.803 -4.242 11.750 1.00 34.55 213 PHE A CA 1
ATOM 1642 C C . PHE A 1 213 ? 20.392 -5.272 10.801 1.00 35.70 213 PHE A C 1
ATOM 1643 O O . PHE A 1 213 ? 21.260 -4.958 9.987 1.00 35.25 213 PHE A O 1
ATOM 1651 N N . GLY A 1 214 ? 19.915 -6.506 10.916 1.00 36.76 214 GLY A N 1
ATOM 1652 C CA . GLY A 1 214 ? 20.386 -7.564 10.043 1.00 37.44 214 GLY A CA 1
ATOM 1653 C C . GLY A 1 214 ? 21.675 -8.253 10.443 1.00 37.49 214 GLY A C 1
ATOM 1654 O O . GLY A 1 214 ? 22.340 -8.848 9.597 1.00 38.01 214 GLY A O 1
ATOM 1655 N N . VAL A 1 215 ? 22.039 -8.183 11.719 1.00 36.93 215 VAL A N 1
ATOM 1656 C CA . VAL A 1 215 ? 23.261 -8.834 12.178 1.00 36.13 215 VAL A CA 1
ATOM 1657 C C . VAL A 1 215 ? 22.899 -10.061 13.002 1.00 35.80 215 VAL A C 1
ATOM 1658 O O . VAL A 1 215 ? 22.160 -9.961 13.978 1.00 37.23 215 VAL A O 1
ATOM 1662 N N . SER A 1 216 ? 23.419 -11.220 12.610 1.00 34.98 216 SER A N 1
ATOM 1663 C CA . SER A 1 216 ? 23.127 -12.454 13.329 1.00 33.92 216 SER A CA 1
ATOM 1664 C C . SER A 1 216 ? 24.204 -13.514 13.146 1.00 32.96 216 SER A C 1
ATOM 1665 O O . SER A 1 216 ? 24.102 -14.607 13.696 1.00 33.02 216 SER A O 1
ATOM 1668 N N . LYS A 1 217 ? 25.233 -13.191 12.372 1.00 32.08 217 LYS A N 1
ATOM 1669 C CA . LYS A 1 217 ? 26.318 -14.135 12.115 1.00 32.91 217 LYS A CA 1
ATOM 1670 C C . LYS A 1 217 ? 27.676 -13.459 12.248 1.00 31.54 217 LYS A C 1
ATOM 1671 O O . LYS A 1 217 ? 27.811 -12.264 11.992 1.00 30.54 217 LYS A O 1
ATOM 1677 N N . LYS A 1 218 ? 28.678 -14.232 12.647 1.00 31.54 218 LYS A N 1
ATOM 1678 C CA . LYS A 1 218 ? 30.030 -13.714 12.806 1.00 31.80 218 LYS A CA 1
ATOM 1679 C C . LYS A 1 218 ? 30.475 -12.988 11.539 1.00 31.61 218 LYS A C 1
ATOM 1680 O O . LYS A 1 218 ? 31.128 -11.946 11.608 1.00 31.44 218 LYS A O 1
ATOM 1686 N N . GLU A 1 219 ? 30.114 -13.545 10.386 1.00 30.96 219 GLU A N 1
ATOM 1687 C CA . GLU A 1 219 ? 30.463 -12.955 9.097 1.00 31.22 219 GLU A CA 1
ATOM 1688 C C . GLU A 1 219 ? 29.901 -11.546 8.977 1.00 29.53 219 GLU A C 1
ATOM 1689 O O . GLU A 1 219 ? 30.548 -10.657 8.423 1.00 28.43 219 GLU A O 1
ATOM 1695 N N . HIS A 1 220 ? 28.688 -11.352 9.489 1.00 26.67 220 HIS A N 1
ATOM 1696 C CA . HIS A 1 220 ? 28.034 -10.048 9.436 1.00 24.86 220 HIS A CA 1
ATOM 1697 C C . HIS A 1 220 ? 28.827 -9.037 10.254 1.00 22.72 220 HIS A C 1
ATOM 1698 O O . HIS A 1 220 ? 29.070 -7.915 9.809 1.00 22.78 220 HIS A O 1
ATOM 1705 N N . ALA A 1 221 ? 29.221 -9.442 11.457 1.00 22.20 221 ALA A N 1
ATOM 1706 C CA . ALA A 1 221 ? 29.988 -8.579 12.346 1.00 19.99 221 ALA A CA 1
ATOM 1707 C C . ALA A 1 221 ? 31.302 -8.177 11.691 1.00 21.11 221 ALA A C 1
ATOM 1708 O O . ALA A 1 221 ? 31.671 -7.007 11.689 1.00 20.34 221 ALA A O 1
ATOM 1710 N N . ARG A 1 222 ? 32.005 -9.161 11.138 1.00 21.95 222 ARG A N 1
ATOM 1711 C CA . ARG A 1 222 ? 33.281 -8.921 10.468 1.00 22.57 222 ARG A CA 1
ATOM 1712 C C . ARG A 1 222 ? 33.114 -7.928 9.317 1.00 22.84 222 ARG A C 1
ATOM 1713 O O . ARG A 1 222 ? 33.880 -6.975 9.198 1.00 23.00 222 ARG A O 1
ATOM 1727 N N . GLU A 1 223 ? 32.106 -8.150 8.479 1.00 23.45 223 GLU A N 1
ATOM 1728 C CA . GLU A 1 223 ? 31.851 -7.274 7.340 1.00 25.93 223 GLU A CA 1
ATOM 1729 C C . GLU A 1 223 ? 31.485 -5.845 7.742 1.00 26.10 223 GLU A C 1
ATOM 1730 O O . GLU A 1 223 ? 32.067 -4.885 7.236 1.00 27.31 223 GLU A O 1
ATOM 1736 N N . ILE A 1 224 ? 30.515 -5.698 8.638 1.00 24.58 224 ILE A N 1
ATOM 1737 C CA . ILE A 1 224 ? 30.105 -4.368 9.077 1.00 23.70 224 ILE A CA 1
ATOM 1738 C C . ILE A 1 224 ? 31.213 -3.711 9.890 1.00 21.76 224 ILE A C 1
ATOM 1739 O O . ILE A 1 224 ? 31.482 -2.519 9.743 1.00 20.15 224 ILE A O 1
ATOM 1744 N N . GLY A 1 225 ? 31.849 -4.504 10.746 1.00 21.77 225 GLY A N 1
ATOM 1745 C CA . GLY A 1 225 ? 32.927 -3.999 11.572 1.00 23.37 225 GLY A CA 1
ATOM 1746 C C . GLY A 1 225 ? 34.117 -3.527 10.761 1.00 24.43 225 GLY A C 1
ATOM 1747 O O . GLY A 1 225 ? 34.982 -2.814 11.277 1.00 25.22 225 GLY A O 1
ATOM 1748 N N . SER A 1 226 ? 34.170 -3.919 9.492 1.00 23.64 226 SER A N 1
ATOM 1749 C CA . SER A 1 226 ? 35.274 -3.516 8.628 1.00 24.03 226 SER A CA 1
ATOM 1750 C C . SER A 1 226 ? 35.193 -2.028 8.307 1.00 23.35 226 SER A C 1
ATOM 1751 O O . SER A 1 226 ? 36.200 -1.417 7.950 1.00 23.62 226 SER A O 1
ATOM 1754 N N . PHE A 1 227 ? 34.002 -1.446 8.427 1.00 21.64 227 PHE A N 1
ATOM 1755 C CA . PHE A 1 227 ? 33.842 -0.022 8.140 1.00 20.74 227 PHE A CA 1
ATOM 1756 C C . PHE A 1 227 ? 33.184 0.799 9.254 1.00 19.46 227 PHE A C 1
ATOM 1757 O O . PHE A 1 227 ? 33.231 2.027 9.230 1.00 20.22 227 PHE A O 1
ATOM 1765 N N . ALA A 1 228 ? 32.580 0.133 10.232 1.00 17.66 228 ALA A N 1
ATOM 1766 C CA . ALA A 1 228 ? 31.955 0.844 11.347 1.00 16.15 228 ALA A CA 1
ATOM 1767 C C . ALA A 1 228 ? 32.811 0.632 12.596 1.00 16.00 228 ALA A C 1
ATOM 1768 O O . ALA A 1 228 ? 33.698 -0.221 12.606 1.00 17.11 228 ALA A O 1
ATOM 1770 N N . ASP A 1 229 ? 32.550 1.405 13.646 1.00 14.18 229 ASP A N 1
ATOM 1771 C CA . ASP A 1 229 ? 33.308 1.264 14.885 1.00 13.19 229 ASP A CA 1
ATOM 1772 C C . ASP A 1 229 ? 32.648 0.224 15.781 1.00 13.85 229 ASP A C 1
ATOM 1773 O O . ASP A 1 229 ? 33.180 -0.149 16.830 1.00 13.81 229 ASP A O 1
ATOM 1778 N N . GLY A 1 230 ? 31.486 -0.253 15.350 1.00 16.98 230 GLY A N 1
ATOM 1779 C CA . GLY A 1 230 ? 30.776 -1.259 16.114 1.00 17.57 230 GLY A CA 1
ATOM 1780 C C . GLY A 1 230 ? 29.516 -1.739 15.424 1.00 18.25 230 GLY A C 1
ATOM 1781 O O . GLY A 1 230 ? 29.037 -1.124 14.466 1.00 15.43 230 GLY A O 1
ATOM 1782 N N . VAL A 1 231 ? 28.980 -2.853 15.911 1.00 17.97 231 VAL A N 1
ATOM 1783 C CA . VAL A 1 231 ? 27.761 -3.416 15.349 1.00 17.56 231 VAL A CA 1
ATOM 1784 C C . VAL A 1 231 ? 26.745 -3.677 16.453 1.00 17.29 231 VAL A C 1
ATOM 1785 O O . VAL A 1 231 ? 27.104 -4.020 17.582 1.00 16.71 231 VAL A O 1
ATOM 1789 N N . VAL A 1 232 ? 25.474 -3.509 16.113 1.00 15.31 232 VAL A N 1
ATOM 1790 C CA . VAL A 1 232 ? 24.392 -3.718 17.058 1.00 13.86 232 VAL A CA 1
ATOM 1791 C C . VAL A 1 232 ? 23.645 -4.996 16.699 1.00 15.57 232 VAL A C 1
ATOM 1792 O O . VAL A 1 232 ? 23.250 -5.190 15.547 1.00 14.66 232 VAL A O 1
ATOM 1796 N N . VAL A 1 233 ? 23.475 -5.871 17.686 1.00 16.01 233 VAL A N 1
ATOM 1797 C CA . VAL A 1 233 ? 22.765 -7.135 17.493 1.00 16.05 233 VAL A CA 1
ATOM 1798 C C . VAL A 1 233 ? 21.627 -7.164 18.504 1.00 14.84 233 VAL A C 1
ATOM 1799 O O . VAL A 1 233 ? 21.841 -6.898 19.682 1.00 15.68 233 VAL A O 1
ATOM 1803 N N . GLY A 1 234 ? 20.423 -7.479 18.040 1.00 15.69 234 GLY A N 1
ATOM 1804 C CA . GLY A 1 234 ? 19.278 -7.519 18.930 1.00 15.18 234 GLY A CA 1
ATOM 1805 C C . GLY A 1 234 ? 18.339 -8.691 18.698 1.00 15.02 234 GLY A C 1
ATOM 1806 O O . GLY A 1 234 ? 18.245 -9.583 19.540 1.00 11.41 234 GLY A O 1
ATOM 1807 N N . SER A 1 235 ? 17.656 -8.707 17.555 1.00 12.64 235 SER A N 1
ATOM 1808 C CA . SER A 1 235 ? 16.709 -9.780 17.272 1.00 14.75 235 SER A CA 1
ATOM 1809 C C . SER A 1 235 ? 17.283 -11.178 17.454 1.00 13.68 235 SER A C 1
ATOM 1810 O O . SER A 1 235 ? 16.631 -12.040 18.041 1.00 14.10 235 SER A O 1
ATOM 1813 N N . ALA A 1 236 ? 18.498 -11.409 16.966 1.00 13.67 236 ALA A N 1
ATOM 1814 C CA . ALA A 1 236 ? 19.116 -12.726 17.095 1.00 15.32 236 ALA A CA 1
ATOM 1815 C C . ALA A 1 236 ? 19.280 -13.138 18.557 1.00 15.72 236 ALA A C 1
ATOM 1816 O O . ALA A 1 236 ? 19.144 -14.314 18.900 1.00 15.29 236 ALA A O 1
ATOM 1818 N N . LEU A 1 237 ? 19.580 -12.172 19.418 1.00 15.07 237 LEU A N 1
ATOM 1819 C CA . LEU A 1 237 ? 19.753 -12.467 20.834 1.00 15.07 237 LEU A CA 1
ATOM 1820 C C . LEU A 1 237 ? 18.399 -12.725 21.486 1.00 14.85 237 LEU A C 1
ATOM 1821 O O . LEU A 1 237 ? 18.240 -13.671 22.259 1.00 16.29 237 LEU A O 1
ATOM 1826 N N . VAL A 1 238 ? 17.426 -11.880 21.161 1.00 14.39 238 VAL A N 1
ATOM 1827 C CA . VAL A 1 238 ? 16.083 -11.985 21.720 1.00 15.00 238 VAL A CA 1
ATOM 1828 C C . VAL A 1 238 ? 15.442 -13.341 21.424 1.00 15.21 238 VAL A C 1
ATOM 1829 O O . VAL A 1 238 ? 14.806 -13.940 22.295 1.00 15.21 238 VAL A O 1
ATOM 1833 N N . LYS A 1 239 ? 15.632 -13.828 20.202 1.00 13.44 239 LYS A N 1
ATOM 1834 C CA . LYS A 1 239 ? 15.090 -15.121 19.784 1.00 13.63 239 LYS A CA 1
ATOM 1835 C C . LYS A 1 239 ? 15.537 -16.237 20.732 1.00 13.02 239 LYS A C 1
ATOM 1836 O O . LYS A 1 239 ? 14.722 -17.035 21.209 1.00 10.47 239 LYS A O 1
ATOM 1842 N N . LEU A 1 240 ? 16.836 -16.284 21.004 1.00 12.15 240 LEU A N 1
ATOM 1843 C CA . LEU A 1 240 ? 17.397 -17.297 21.891 1.00 12.36 240 LEU A CA 1
ATOM 1844 C C . LEU A 1 240 ? 16.877 -17.128 23.312 1.00 12.28 240 LEU A C 1
ATOM 1845 O O . LEU A 1 240 ? 16.570 -18.106 23.992 1.00 13.24 240 LEU A O 1
ATOM 1850 N N . ALA A 1 241 ? 16.777 -15.883 23.759 1.00 13.69 241 ALA A N 1
ATOM 1851 C CA . ALA A 1 241 ? 16.269 -15.602 25.096 1.00 13.35 241 ALA A CA 1
ATOM 1852 C C . ALA A 1 241 ? 14.830 -16.104 25.238 1.00 13.35 241 ALA A C 1
ATOM 1853 O O . ALA A 1 241 ? 14.426 -16.563 26.311 1.00 14.81 241 ALA A O 1
ATOM 1855 N N . GLY A 1 242 ? 14.066 -16.026 24.151 1.00 13.02 242 GLY A N 1
ATOM 1856 C CA . GLY A 1 242 ? 12.684 -16.473 24.169 1.00 13.13 242 GLY A CA 1
ATOM 1857 C C . GLY A 1 242 ? 12.488 -17.928 24.566 1.00 15.17 242 GLY A C 1
ATOM 1858 O O . GLY A 1 242 ? 11.458 -18.283 25.141 1.00 14.53 242 GLY A O 1
ATOM 1859 N N . GLN A 1 243 ? 13.467 -18.773 24.250 1.00 14.48 243 GLN A N 1
ATOM 1860 C CA . GLN A 1 243 ? 13.408 -20.191 24.591 1.00 15.30 243 GLN A CA 1
ATOM 1861 C C . GLN A 1 243 ? 14.330 -20.482 25.770 1.00 15.55 243 GLN A C 1
ATOM 1862 O O . GLN A 1 243 ? 14.665 -21.632 26.028 1.00 17.44 243 GLN A O 1
ATOM 1868 N N . LYS A 1 244 ? 14.753 -19.432 26.466 1.00 15.37 244 LYS A N 1
ATOM 1869 C CA . LYS A 1 244 ? 15.643 -19.573 27.614 1.00 15.51 244 LYS A CA 1
ATOM 1870 C C . LYS A 1 244 ? 16.929 -20.323 27.255 1.00 15.68 244 LYS A C 1
ATOM 1871 O O . LYS A 1 244 ? 17.485 -21.047 28.081 1.00 16.33 244 LYS A O 1
ATOM 1877 N N . LYS A 1 245 ? 17.399 -20.147 26.023 1.00 14.86 245 LYS A N 1
ATOM 1878 C CA . LYS A 1 245 ? 18.625 -20.804 25.571 1.00 14.84 245 LYS A CA 1
ATOM 1879 C C . LYS A 1 245 ? 19.806 -19.901 25.898 1.00 15.34 245 LYS A C 1
ATOM 1880 O O . LYS A 1 245 ? 20.453 -19.336 25.011 1.00 15.96 245 LYS A O 1
ATOM 1886 N N . ILE A 1 246 ? 20.076 -19.783 27.195 1.00 15.73 246 ILE A N 1
ATOM 1887 C CA . ILE A 1 246 ? 21.136 -18.930 27.716 1.00 17.63 246 ILE A CA 1
ATOM 1888 C C . ILE A 1 246 ? 22.543 -19.316 27.278 1.00 18.81 246 ILE A C 1
ATOM 1889 O O . ILE A 1 246 ? 23.357 -18.448 26.949 1.00 16.73 246 ILE A O 1
ATOM 1894 N N . GLU A 1 247 ? 22.837 -20.612 27.273 1.00 19.79 247 GLU A N 1
ATOM 1895 C CA . GLU A 1 247 ? 24.164 -21.058 26.872 1.00 19.49 247 GLU A CA 1
ATOM 1896 C C . GLU A 1 247 ? 24.422 -20.744 25.405 1.00 17.83 247 GLU A C 1
ATOM 1897 O O . GLU A 1 247 ? 25.516 -20.319 25.045 1.00 18.43 247 GLU A O 1
ATOM 1903 N N . ASP A 1 248 ? 23.417 -20.954 24.559 1.00 17.64 248 ASP A N 1
ATOM 1904 C CA . ASP A 1 248 ? 23.559 -20.674 23.131 1.00 17.49 248 ASP A CA 1
ATOM 1905 C C . ASP A 1 248 ? 23.691 -19.176 22.894 1.00 16.58 248 ASP A C 1
ATOM 1906 O O . ASP A 1 248 ? 24.363 -18.743 21.956 1.00 15.64 248 ASP A O 1
ATOM 1911 N N . LEU A 1 249 ? 23.042 -18.386 23.743 1.00 16.46 249 LEU A N 1
ATOM 1912 C CA . LEU A 1 249 ? 23.106 -16.928 23.634 1.00 16.46 249 LEU A CA 1
ATOM 1913 C C . LEU A 1 249 ? 24.536 -16.457 23.905 1.00 15.99 249 LEU A C 1
ATOM 1914 O O . LEU A 1 249 ? 25.087 -15.637 23.168 1.00 15.92 249 LEU A O 1
ATOM 1919 N N . GLY A 1 250 ? 25.132 -16.981 24.970 1.00 16.82 250 GLY A N 1
ATOM 1920 C CA . GLY A 1 250 ? 26.497 -16.614 25.303 1.00 17.49 250 GLY A CA 1
ATOM 1921 C C . GLY A 1 250 ? 27.454 -17.035 24.205 1.00 17.67 250 GLY A C 1
ATOM 1922 O O . GLY A 1 250 ? 28.411 -16.320 23.891 1.00 19.48 250 GLY A O 1
ATOM 1923 N N . ASN A 1 251 ? 27.199 -18.196 23.612 1.00 17.53 251 ASN A N 1
ATOM 1924 C CA . ASN A 1 251 ? 28.045 -18.696 22.534 1.00 18.74 251 ASN A CA 1
ATOM 1925 C C . ASN A 1 251 ? 27.971 -17.779 21.321 1.00 17.75 251 ASN A C 1
ATOM 1926 O O . ASN A 1 251 ? 28.984 -17.515 20.673 1.00 17.34 251 ASN A O 1
ATOM 1931 N N . LEU A 1 252 ? 26.769 -17.300 21.012 1.00 17.87 252 LEU A N 1
ATOM 1932 C CA . LEU A 1 252 ? 26.573 -16.412 19.871 1.00 17.65 252 LEU A CA 1
ATOM 1933 C C . LEU A 1 252 ? 27.297 -15.081 20.069 1.00 17.59 252 LEU A C 1
ATOM 1934 O O . LEU A 1 252 ? 27.921 -14.561 19.144 1.00 17.47 252 LEU A O 1
ATOM 1939 N N . VAL A 1 253 ? 27.216 -14.533 21.276 1.00 18.32 253 VAL A N 1
ATOM 1940 C CA . VAL A 1 253 ? 27.881 -13.266 21.575 1.00 17.90 253 VAL A CA 1
ATOM 1941 C C . VAL A 1 253 ? 29.396 -13.435 21.469 1.00 19.23 253 VAL A C 1
ATOM 1942 O O . VAL A 1 253 ? 30.097 -12.548 20.980 1.00 17.60 253 VAL A O 1
ATOM 1946 N N . LYS A 1 254 ? 29.892 -14.580 21.924 1.00 19.72 254 LYS A N 1
ATOM 1947 C CA . LYS A 1 254 ? 31.320 -14.860 21.871 1.00 22.52 254 LYS A CA 1
ATOM 1948 C C . LYS A 1 254 ? 31.785 -14.919 20.421 1.00 22.96 254 LYS A C 1
ATOM 1949 O O . LYS A 1 254 ? 32.839 -14.391 20.075 1.00 24.86 254 LYS A O 1
ATOM 1955 N N . GLU A 1 255 ? 30.986 -15.560 19.574 1.00 23.62 255 GLU A N 1
ATOM 1956 C CA . GLU A 1 255 ? 31.310 -15.688 18.160 1.00 24.47 255 GLU A CA 1
ATOM 1957 C C . GLU A 1 255 ? 31.257 -14.347 17.424 1.00 23.90 255 GLU A C 1
ATOM 1958 O O . GLU A 1 255 ? 32.130 -14.043 16.610 1.00 21.79 255 GLU A O 1
ATOM 1964 N N . LEU A 1 256 ? 30.230 -13.550 17.703 1.00 22.28 256 LEU A N 1
ATOM 1965 C CA . LEU A 1 256 ? 30.095 -12.242 17.069 1.00 21.67 256 LEU A CA 1
ATOM 1966 C C . LEU A 1 256 ? 31.307 -11.381 17.409 1.00 21.15 256 LEU A C 1
ATOM 1967 O O . LEU A 1 256 ? 31.879 -10.719 16.544 1.00 20.39 256 LEU A O 1
ATOM 1972 N N . LYS A 1 257 ? 31.692 -11.403 18.681 1.00 22.36 257 LYS A N 1
ATOM 1973 C CA . LYS A 1 257 ? 32.833 -10.633 19.153 1.00 24.45 257 LYS A CA 1
ATOM 1974 C C . LYS A 1 257 ? 34.122 -11.100 18.470 1.00 25.24 257 LYS A C 1
ATOM 1975 O O . LYS A 1 257 ? 35.078 -10.336 18.345 1.00 25.27 257 LYS A O 1
ATOM 1981 N N . GLU A 1 258 ? 34.146 -12.356 18.031 1.00 26.92 258 GLU A N 1
ATOM 1982 C CA . GLU A 1 258 ? 35.314 -12.895 17.339 1.00 27.94 258 GLU A CA 1
ATOM 1983 C C . GLU A 1 258 ? 35.510 -12.172 16.012 1.00 26.77 258 GLU A C 1
ATOM 1984 O O . GLU A 1 258 ? 36.638 -11.911 15.598 1.00 29.05 258 GLU A O 1
ATOM 1990 N N . GLY A 1 259 ? 34.408 -11.850 15.346 1.00 23.62 259 GLY A N 1
ATOM 1991 C CA . GLY A 1 259 ? 34.497 -11.150 14.079 1.00 21.74 259 GLY A CA 1
ATOM 1992 C C . GLY A 1 259 ? 34.759 -9.662 14.236 1.00 19.57 259 GLY A C 1
ATOM 1993 O O . GLY A 1 259 ? 34.773 -8.924 13.250 1.00 20.42 259 GLY A O 1
ATOM 1994 N N . LEU A 1 260 ? 34.974 -9.217 15.470 1.00 18.72 260 LEU A N 1
ATOM 1995 C CA . LEU A 1 260 ? 35.222 -7.805 15.746 1.00 19.38 260 LEU A CA 1
ATOM 1996 C C . LEU A 1 260 ? 36.634 -7.527 16.256 1.00 21.08 260 LEU A C 1
ATOM 1997 O O . LEU A 1 260 ? 36.911 -6.442 16.777 1.00 20.33 260 LEU A O 1
ATOM 2002 N N . ARG A 1 261 ? 37.525 -8.501 16.102 1.00 21.79 261 ARG A N 1
ATOM 2003 C CA . ARG A 1 261 ? 38.902 -8.350 16.561 1.00 24.63 261 ARG A CA 1
ATOM 2004 C C . ARG A 1 261 ? 39.896 -8.321 15.407 1.00 25.15 261 ARG A C 1
ATOM 2005 O O . ARG A 1 261 ? 39.714 -9.001 14.393 1.00 25.05 261 ARG A O 1
ATOM 2013 N N . GLU A 1 262 ? 40.946 -7.525 15.573 1.00 24.12 262 GLU A N 1
ATOM 2014 C CA . GLU A 1 262 ? 42.000 -7.417 14.576 1.00 25.54 262 GLU A CA 1
ATOM 2015 C C . GLU A 1 262 ? 43.352 -7.444 15.291 1.00 24.11 262 GLU A C 1
ATOM 2016 O O . GLU A 1 262 ? 44.358 -6.995 14.708 1.00 23.24 262 GLU A O 1
ATOM 2023 N N . GLY B 1 2 ? 6.643 -8.986 5.696 1.00 16.75 2 GLY B N 1
ATOM 2024 C CA . GLY B 1 2 ? 6.343 -9.419 7.087 1.00 15.20 2 GLY B CA 1
ATOM 2025 C C . GLY B 1 2 ? 7.252 -10.552 7.510 1.00 12.98 2 GLY B C 1
ATOM 2026 O O . GLY B 1 2 ? 8.321 -10.738 6.937 1.00 10.61 2 GLY B O 1
ATOM 2027 N N . ARG B 1 3 ? 6.830 -11.311 8.515 1.00 14.44 3 ARG B N 1
ATOM 2028 C CA . ARG B 1 3 ? 7.629 -12.430 9.005 1.00 14.92 3 ARG B CA 1
ATOM 2029 C C . ARG B 1 3 ? 7.958 -13.419 7.901 1.00 14.69 3 ARG B C 1
ATOM 2030 O O . ARG B 1 3 ? 9.048 -13.994 7.876 1.00 16.81 3 ARG B O 1
ATOM 2038 N N . ILE B 1 4 ? 7.010 -13.624 6.993 1.00 12.87 4 ILE B N 1
ATOM 2039 C CA . ILE B 1 4 ? 7.221 -14.569 5.907 1.00 12.75 4 ILE B CA 1
ATOM 2040 C C . ILE B 1 4 ? 8.392 -14.154 5.026 1.00 12.30 4 ILE B C 1
ATOM 2041 O O . ILE B 1 4 ? 9.327 -14.928 4.834 1.00 12.33 4 ILE B O 1
ATOM 2046 N N . SER B 1 5 ? 8.352 -12.934 4.501 1.00 12.64 5 SER B N 1
ATOM 2047 C CA . SER B 1 5 ? 9.434 -12.466 3.644 1.00 15.15 5 SER B CA 1
ATOM 2048 C C . SER B 1 5 ? 10.751 -12.389 4.416 1.00 12.97 5 SER B C 1
ATOM 2049 O O . SER B 1 5 ? 11.807 -12.678 3.858 1.00 12.99 5 SER B O 1
ATOM 2052 N N . ASP B 1 6 ? 10.688 -12.025 5.698 1.00 13.59 6 ASP B N 1
ATOM 2053 C CA . ASP B 1 6 ? 11.892 -11.958 6.530 1.00 13.27 6 ASP B CA 1
ATOM 2054 C C . ASP B 1 6 ? 12.534 -13.347 6.629 1.00 14.39 6 ASP B C 1
ATOM 2055 O O . ASP B 1 6 ? 13.746 -13.492 6.476 1.00 13.14 6 ASP B O 1
ATOM 2060 N N . LYS B 1 7 ? 11.715 -14.365 6.881 1.00 13.51 7 LYS B N 1
ATOM 2061 C CA . LYS B 1 7 ? 12.217 -15.730 7.022 1.00 14.50 7 LYS B CA 1
ATOM 2062 C C . LYS B 1 7 ? 12.904 -16.270 5.765 1.00 13.62 7 LYS B C 1
ATOM 2063 O O . LYS B 1 7 ? 13.979 -16.855 5.850 1.00 13.64 7 LYS B O 1
ATOM 2069 N N . PHE B 1 8 ? 12.292 -16.081 4.602 1.00 14.07 8 PHE B N 1
ATOM 2070 C CA . PHE B 1 8 ? 12.902 -16.566 3.370 1.00 15.47 8 PHE B CA 1
ATOM 2071 C C . PHE B 1 8 ? 14.176 -15.791 3.056 1.00 15.69 8 PHE B C 1
ATOM 2072 O O . PHE B 1 8 ? 15.133 -16.352 2.521 1.00 15.93 8 PHE B O 1
ATOM 2080 N N . THR B 1 9 ? 14.198 -14.505 3.390 1.00 15.66 9 THR B N 1
ATOM 2081 C CA . THR B 1 9 ? 15.391 -13.704 3.139 1.00 17.29 9 THR B CA 1
ATOM 2082 C C . THR B 1 9 ? 16.501 -14.261 4.023 1.00 17.13 9 THR B C 1
ATOM 2083 O O . THR B 1 9 ? 17.640 -14.421 3.586 1.00 15.53 9 THR B O 1
ATOM 2087 N N . GLU B 1 10 ? 16.150 -14.580 5.265 1.00 16.47 10 GLU B N 1
ATOM 2088 C CA . GLU B 1 10 ? 17.108 -15.134 6.216 1.00 16.50 10 GLU B CA 1
ATOM 2089 C C . GLU B 1 10 ? 17.664 -16.474 5.741 1.00 15.20 10 GLU B C 1
ATOM 2090 O O . GLU B 1 10 ? 18.875 -16.687 5.725 1.00 15.76 10 GLU B O 1
ATOM 2096 N N . LEU B 1 11 ? 16.769 -17.380 5.357 1.00 14.21 11 LEU B N 1
ATOM 2097 C CA . LEU B 1 11 ? 17.171 -18.709 4.902 1.00 14.19 11 LEU B CA 1
ATOM 2098 C C . LEU B 1 11 ? 18.052 -18.661 3.654 1.00 15.93 11 LEU B C 1
ATOM 2099 O O . LEU B 1 11 ? 19.005 -19.429 3.531 1.00 13.24 11 LEU B O 1
ATOM 2104 N N . LYS B 1 12 ? 17.729 -17.760 2.732 1.00 17.58 12 LYS B N 1
ATOM 2105 C CA . LYS B 1 12 ? 18.506 -17.623 1.505 1.00 20.41 12 LYS B CA 1
ATOM 2106 C C . LYS B 1 12 ? 19.932 -17.194 1.851 1.00 19.55 12 LYS B C 1
ATOM 2107 O O . LYS B 1 12 ? 20.899 -17.707 1.297 1.00 19.99 12 LYS B O 1
ATOM 2113 N N . GLU B 1 13 ? 20.053 -16.262 2.787 1.00 21.35 13 GLU B N 1
ATOM 2114 C CA . GLU B 1 13 ? 21.355 -15.766 3.219 1.00 21.89 13 GLU B CA 1
ATOM 2115 C C . GLU B 1 13 ? 22.165 -16.907 3.848 1.00 22.85 13 GLU B C 1
ATOM 2116 O O . GLU B 1 13 ? 23.388 -16.964 3.714 1.00 22.92 13 GLU B O 1
ATOM 2122 N N . LYS B 1 14 ? 21.478 -17.822 4.525 1.00 21.15 14 LYS B N 1
ATOM 2123 C CA . LYS B 1 14 ? 22.136 -18.963 5.167 1.00 21.94 14 LYS B CA 1
ATOM 2124 C C . LYS B 1 14 ? 22.234 -20.161 4.221 1.00 21.16 14 LYS B C 1
ATOM 2125 O O . LYS B 1 14 ? 22.752 -21.217 4.594 1.00 20.06 14 LYS B O 1
ATOM 2131 N N . ARG B 1 15 ? 21.728 -19.991 3.005 1.00 20.06 15 ARG B N 1
ATOM 2132 C CA . ARG B 1 15 ? 21.738 -21.052 2.006 1.00 22.39 15 ARG B CA 1
ATOM 2133 C C . ARG B 1 15 ? 20.975 -22.277 2.509 1.00 20.97 15 ARG B C 1
ATOM 2134 O O . ARG B 1 15 ? 21.455 -23.408 2.422 1.00 20.93 15 ARG B O 1
ATOM 2142 N N . GLU B 1 16 ? 19.781 -22.031 3.040 1.00 19.94 16 GLU B N 1
ATOM 2143 C CA . GLU B 1 16 ? 18.919 -23.090 3.560 1.00 18.10 16 GLU B CA 1
ATOM 2144 C C . GLU B 1 16 ? 17.562 -23.099 2.872 1.00 17.06 16 GLU B C 1
ATOM 2145 O O . GLU B 1 16 ? 17.171 -22.121 2.243 1.00 15.21 16 GLU B O 1
ATOM 2151 N N . LYS B 1 17 ? 16.850 -24.216 3.003 1.00 15.66 17 LYS B N 1
ATOM 2152 C CA . LYS B 1 17 ? 15.510 -24.353 2.444 1.00 14.88 17 LYS B CA 1
ATOM 2153 C C . LYS B 1 17 ? 14.590 -24.376 3.661 1.00 13.19 17 LYS B C 1
ATOM 2154 O O . LYS B 1 17 ? 14.982 -24.834 4.732 1.00 12.44 17 LYS B O 1
ATOM 2160 N N . ALA B 1 18 ? 13.369 -23.882 3.508 1.00 13.99 18 ALA B N 1
ATOM 2161 C CA . ALA B 1 18 ? 12.448 -23.838 4.641 1.00 13.75 18 ALA B CA 1
ATOM 2162 C C . ALA B 1 18 ? 11.711 -25.133 4.949 1.00 14.22 18 ALA B C 1
ATOM 2163 O O . ALA B 1 18 ? 11.177 -25.789 4.051 1.00 14.04 18 ALA B O 1
ATOM 2165 N N . LEU B 1 19 ? 11.689 -25.508 6.222 1.00 11.78 19 LEU B N 1
ATOM 2166 C CA . LEU B 1 19 ? 10.921 -26.679 6.622 1.00 14.18 19 LEU B CA 1
ATOM 2167 C C . LEU B 1 19 ? 9.598 -26.102 7.111 1.00 14.09 19 LEU B C 1
ATOM 2168 O O . LEU B 1 19 ? 9.572 -25.303 8.052 1.00 11.62 19 LEU B O 1
ATOM 2173 N N . VAL B 1 20 ? 8.509 -26.489 6.453 1.00 14.37 20 VAL B N 1
ATOM 2174 C CA . VAL B 1 20 ? 7.176 -26.024 6.819 1.00 13.73 20 VAL B CA 1
ATOM 2175 C C . VAL B 1 20 ? 6.462 -27.204 7.466 1.00 13.39 20 VAL B C 1
ATOM 2176 O O . VAL B 1 20 ? 6.198 -28.210 6.802 1.00 11.23 20 VAL B O 1
ATOM 2180 N N . SER B 1 21 ? 6.153 -27.079 8.755 1.00 13.67 21 SER B N 1
ATOM 2181 C CA . SER B 1 21 ? 5.502 -28.158 9.500 1.00 12.49 21 SER B CA 1
ATOM 2182 C C . SER B 1 21 ? 4.035 -27.910 9.806 1.00 12.48 21 SER B C 1
ATOM 2183 O O . SER B 1 21 ? 3.668 -26.860 10.335 1.00 11.75 21 SER B O 1
ATOM 2186 N N . TYR B 1 22 ? 3.199 -28.890 9.483 1.00 12.06 22 TYR B N 1
ATOM 2187 C CA . TYR B 1 22 ? 1.773 -28.777 9.745 1.00 13.50 22 TYR B CA 1
ATOM 2188 C C . TYR B 1 22 ? 1.305 -29.740 10.832 1.00 14.34 22 TYR B C 1
ATOM 2189 O O . TYR B 1 22 ? 1.615 -30.937 10.802 1.00 14.34 22 TYR B O 1
ATOM 2198 N N . LEU B 1 23 ? 0.551 -29.204 11.786 1.00 13.65 23 LEU B N 1
ATOM 2199 C CA . LEU B 1 23 ? -0.024 -29.997 12.868 1.00 13.94 23 LEU B CA 1
ATOM 2200 C C . LEU B 1 23 ? -1.441 -29.478 13.091 1.00 14.08 23 LEU B C 1
ATOM 2201 O O . LEU B 1 23 ? -1.769 -28.361 12.684 1.00 14.65 23 LEU B O 1
ATOM 2206 N N . MET B 1 24 ? -2.278 -30.287 13.732 1.00 14.25 24 MET B N 1
ATOM 2207 C CA . MET B 1 24 ? -3.664 -29.908 13.990 1.00 12.85 24 MET B CA 1
ATOM 2208 C C . MET B 1 24 ? -3.892 -29.554 15.456 1.00 13.96 24 MET B C 1
ATOM 2209 O O . MET B 1 24 ? -3.497 -30.308 16.343 1.00 13.31 24 MET B O 1
ATOM 2214 N N . VAL B 1 25 ? -4.525 -28.409 15.707 1.00 12.01 25 VAL B N 1
ATOM 2215 C CA . VAL B 1 25 ? -4.824 -27.993 17.077 1.00 12.18 25 VAL B CA 1
ATOM 2216 C C . VAL B 1 25 ? -5.865 -28.949 17.673 1.00 13.26 25 VAL B C 1
ATOM 2217 O O . VAL B 1 25 ? -6.915 -29.185 17.072 1.00 12.35 25 VAL B O 1
ATOM 2221 N N . GLY B 1 26 ? -5.565 -29.506 18.843 1.00 14.40 26 GLY B N 1
ATOM 2222 C CA . GLY B 1 26 ? -6.505 -30.403 19.495 1.00 14.37 26 GLY B CA 1
ATOM 2223 C C . GLY B 1 26 ? -6.408 -31.879 19.150 1.00 15.33 26 GLY B C 1
ATOM 2224 O O . GLY B 1 26 ? -7.317 -32.648 19.475 1.00 15.14 26 GLY B O 1
ATOM 2225 N N . TYR B 1 27 ? -5.322 -32.281 18.496 1.00 15.05 27 TYR B N 1
ATOM 2226 C CA . TYR B 1 27 ? -5.124 -33.680 18.131 1.00 16.30 27 TYR B CA 1
ATOM 2227 C C . TYR B 1 27 ? -3.785 -34.200 18.648 1.00 17.85 27 TYR B C 1
ATOM 2228 O O . TYR B 1 27 ? -2.732 -33.647 18.320 1.00 18.80 27 TYR B O 1
ATOM 2237 N N . PRO B 1 28 ? -3.797 -35.287 19.444 1.00 18.58 28 PRO B N 1
ATOM 2238 C CA . PRO B 1 28 ? -4.929 -36.095 19.920 1.00 17.93 28 PRO B CA 1
ATOM 2239 C C . PRO B 1 28 ? -5.823 -35.392 20.947 1.00 17.98 28 PRO B C 1
ATOM 2240 O O . PRO B 1 28 ? -6.912 -35.871 21.265 1.00 17.14 28 PRO B O 1
ATOM 2244 N N . ASP B 1 29 ? -5.332 -34.276 21.478 1.00 16.60 29 ASP B N 1
ATOM 2245 C CA . ASP B 1 29 ? -6.062 -33.439 22.427 1.00 17.42 29 ASP B CA 1
ATOM 2246 C C . ASP B 1 29 ? -5.311 -32.113 22.510 1.00 16.63 29 ASP B C 1
ATOM 2247 O O . ASP B 1 29 ? -4.168 -32.019 22.055 1.00 16.70 29 ASP B O 1
ATOM 2252 N N . TYR B 1 30 ? -5.938 -31.088 23.074 1.00 15.25 30 TYR B N 1
ATOM 2253 C CA . TYR B 1 30 ? -5.290 -29.782 23.132 1.00 17.82 30 TYR B CA 1
ATOM 2254 C C . TYR B 1 30 ? -3.885 -29.776 23.728 1.00 18.13 30 TYR B C 1
ATOM 2255 O O . TYR B 1 30 ? -2.927 -29.376 23.059 1.00 15.03 30 TYR B O 1
ATOM 2264 N N . GLU B 1 31 ? -3.756 -30.219 24.979 1.00 20.33 31 GLU B N 1
ATOM 2265 C CA . GLU B 1 31 ? -2.453 -30.217 25.636 1.00 21.40 31 GLU B CA 1
ATOM 2266 C C . GLU B 1 31 ? -1.395 -31.001 24.866 1.00 20.50 31 GLU B C 1
ATOM 2267 O O . GLU B 1 31 ? -0.260 -30.546 24.744 1.00 18.61 31 GLU B O 1
ATOM 2273 N N . THR B 1 32 ? -1.756 -32.170 24.339 1.00 17.40 32 THR B N 1
ATOM 2274 C CA . THR B 1 32 ? -0.781 -32.958 23.598 1.00 16.72 32 THR B CA 1
ATOM 2275 C C . THR B 1 32 ? -0.380 -32.266 22.303 1.00 15.51 32 THR B C 1
ATOM 2276 O O . THR B 1 32 ? 0.796 -32.268 21.946 1.00 14.83 32 THR B O 1
ATOM 2280 N N . SER B 1 33 ? -1.344 -31.674 21.600 1.00 14.64 33 SER B N 1
ATOM 2281 C CA . SER B 1 33 ? -1.022 -30.982 20.355 1.00 13.15 33 SER B CA 1
ATOM 2282 C C . SER B 1 33 ? -0.095 -29.815 20.674 1.00 13.96 33 SER B C 1
ATOM 2283 O O . SER B 1 33 ? 0.821 -29.512 19.905 1.00 14.64 33 SER B O 1
ATOM 2286 N N . LEU B 1 34 ? -0.320 -29.166 21.815 1.00 13.64 34 LEU B N 1
ATOM 2287 C CA . LEU B 1 34 ? 0.535 -28.045 22.203 1.00 14.64 34 LEU B CA 1
ATOM 2288 C C . LEU B 1 34 ? 1.975 -28.538 22.351 1.00 14.63 34 LEU B C 1
ATOM 2289 O O . LEU B 1 34 ? 2.905 -27.913 21.848 1.00 13.17 34 LEU B O 1
ATOM 2294 N N . LYS B 1 35 ? 2.159 -29.662 23.040 1.00 14.82 35 LYS B N 1
ATOM 2295 C CA . LYS B 1 35 ? 3.499 -30.208 23.213 1.00 15.59 35 LYS B CA 1
ATOM 2296 C C . LYS B 1 35 ? 4.111 -30.540 21.851 1.00 14.79 35 LYS B C 1
ATOM 2297 O O . LYS B 1 35 ? 5.303 -30.331 21.628 1.00 13.84 35 LYS B O 1
ATOM 2303 N N . ALA B 1 36 ? 3.286 -31.045 20.939 1.00 14.44 36 ALA B N 1
ATOM 2304 C CA . ALA B 1 36 ? 3.746 -31.401 19.604 1.00 13.43 36 ALA B CA 1
ATOM 2305 C C . ALA B 1 36 ? 4.219 -30.161 18.850 1.00 13.05 36 ALA B C 1
ATOM 2306 O O . ALA B 1 36 ? 5.287 -30.171 18.242 1.00 10.58 36 ALA B O 1
ATOM 2308 N N . PHE B 1 37 ? 3.420 -29.097 18.891 1.00 12.76 37 PHE B N 1
ATOM 2309 C CA . PHE B 1 37 ? 3.765 -27.839 18.221 1.00 13.15 37 PHE B CA 1
ATOM 2310 C C . PHE B 1 37 ? 5.105 -27.298 18.744 1.00 12.26 37 PHE B C 1
ATOM 2311 O O . PHE B 1 37 ? 5.968 -26.872 17.968 1.00 11.85 37 PHE B O 1
ATOM 2319 N N . LYS B 1 38 ? 5.279 -27.305 20.061 1.00 13.13 38 LYS B N 1
ATOM 2320 C CA . LYS B 1 38 ? 6.526 -26.811 20.642 1.00 12.64 38 LYS B CA 1
ATOM 2321 C C . LYS B 1 38 ? 7.697 -27.679 20.195 1.00 13.80 38 LYS B C 1
ATOM 2322 O O . LYS B 1 38 ? 8.802 -27.183 19.976 1.00 12.87 38 LYS B O 1
ATOM 2328 N N . GLU B 1 39 ? 7.445 -28.979 20.058 1.00 13.79 39 GLU B N 1
ATOM 2329 C CA . GLU B 1 39 ? 8.486 -29.914 19.653 1.00 15.70 39 GLU B CA 1
ATOM 2330 C C . GLU B 1 39 ? 8.988 -29.644 18.232 1.00 15.52 39 GLU B C 1
ATOM 2331 O O . GLU B 1 39 ? 10.197 -29.570 18.007 1.00 16.09 39 GLU B O 1
ATOM 2337 N N . VAL B 1 40 ? 8.076 -29.492 17.274 1.00 14.43 40 VAL B N 1
ATOM 2338 C CA . VAL B 1 40 ? 8.499 -29.233 15.903 1.00 13.59 40 VAL B CA 1
ATOM 2339 C C . VAL B 1 40 ? 9.165 -27.862 15.784 1.00 14.57 40 VAL B C 1
ATOM 2340 O O . VAL B 1 40 ? 10.027 -27.657 14.930 1.00 13.11 40 VAL B O 1
ATOM 2344 N N . LEU B 1 41 ? 8.782 -26.928 16.651 1.00 14.72 41 LEU B N 1
ATOM 2345 C CA . LEU B 1 41 ? 9.371 -25.590 16.624 1.00 14.32 41 LEU B CA 1
ATOM 2346 C C . LEU B 1 41 ? 10.781 -25.563 17.221 1.00 15.06 41 LEU B C 1
ATOM 2347 O O . LEU B 1 41 ? 11.702 -25.005 16.630 1.00 13.12 41 LEU B O 1
ATOM 2352 N N . LYS B 1 42 ? 10.951 -26.176 18.388 1.00 15.72 42 LYS B N 1
ATOM 2353 C CA . LYS B 1 42 ? 12.253 -26.188 19.043 1.00 16.57 42 LYS B CA 1
ATOM 2354 C C . LYS B 1 42 ? 13.297 -26.951 18.232 1.00 16.80 42 LYS B C 1
ATOM 2355 O O . LYS B 1 42 ? 14.496 -26.732 18.392 1.00 17.86 42 LYS B O 1
ATOM 2361 N N . ASN B 1 43 ? 12.849 -27.839 17.350 1.00 17.50 43 ASN B N 1
ATOM 2362 C CA . ASN B 1 43 ? 13.789 -28.610 16.550 1.00 18.56 43 ASN B CA 1
ATOM 2363 C C . ASN B 1 43 ? 14.111 -28.082 15.152 1.00 18.58 43 ASN B C 1
ATOM 2364 O O . ASN B 1 43 ? 14.658 -28.808 14.326 1.00 19.92 43 ASN B O 1
ATOM 2369 N N . GLY B 1 44 ? 13.770 -26.828 14.876 1.00 19.90 44 GLY B N 1
ATOM 2370 C CA . GLY B 1 44 ? 14.119 -26.267 13.580 1.00 20.32 44 GLY B CA 1
ATOM 2371 C C . GLY B 1 44 ? 13.079 -25.929 12.528 1.00 19.59 44 GLY B C 1
ATOM 2372 O O . GLY B 1 44 ? 13.444 -25.556 11.411 1.00 19.44 44 GLY B O 1
ATOM 2373 N N . THR B 1 45 ? 11.799 -26.058 12.843 1.00 17.56 45 THR B N 1
ATOM 2374 C CA . THR B 1 45 ? 10.770 -25.721 11.861 1.00 16.51 45 THR B CA 1
ATOM 2375 C C . THR B 1 45 ? 10.927 -24.240 11.501 1.00 15.58 45 THR B C 1
ATOM 2376 O O . THR B 1 45 ? 11.088 -23.405 12.384 1.00 17.25 45 THR B O 1
ATOM 2380 N N . ASP B 1 46 ? 10.894 -23.918 10.210 1.00 13.05 46 ASP B N 1
ATOM 2381 C CA . ASP B 1 46 ? 11.049 -22.530 9.765 1.00 12.93 46 ASP B CA 1
ATOM 2382 C C . ASP B 1 46 ? 9.736 -21.778 9.614 1.00 12.40 46 ASP B C 1
ATOM 2383 O O . ASP B 1 46 ? 9.668 -20.574 9.869 1.00 11.31 46 ASP B O 1
ATOM 2388 N N . ILE B 1 47 ? 8.702 -22.493 9.187 1.00 11.49 47 ILE B N 1
ATOM 2389 C CA . ILE B 1 47 ? 7.378 -21.917 9.000 1.00 11.62 47 ILE B CA 1
ATOM 2390 C C . ILE B 1 47 ? 6.365 -22.910 9.567 1.00 11.53 47 ILE B C 1
ATOM 2391 O O . ILE B 1 47 ? 6.442 -24.108 9.293 1.00 12.17 47 ILE B O 1
ATOM 2396 N N . LEU B 1 48 ? 5.422 -22.412 10.361 1.00 10.07 48 LEU B N 1
ATOM 2397 C CA . LEU B 1 48 ? 4.423 -23.274 10.981 1.00 10.57 48 LEU B CA 1
ATOM 2398 C C . LEU B 1 48 ? 3.023 -23.158 10.376 1.00 10.92 48 LEU B C 1
ATOM 2399 O O . LEU B 1 48 ? 2.512 -22.057 10.194 1.00 13.73 48 LEU B O 1
ATOM 2404 N N . GLU B 1 49 ? 2.413 -24.298 10.052 1.00 10.70 49 GLU B N 1
ATOM 2405 C CA . GLU B 1 49 ? 1.052 -24.302 9.535 1.00 11.98 49 GLU B CA 1
ATOM 2406 C C . GLU B 1 49 ? 0.201 -24.828 10.685 1.00 12.09 49 GLU B C 1
ATOM 2407 O O . GLU B 1 49 ? 0.365 -25.970 11.119 1.00 12.47 49 GLU B O 1
ATOM 2413 N N . ILE B 1 50 ? -0.690 -23.980 11.185 1.00 12.46 50 ILE B N 1
ATOM 2414 C CA . ILE B 1 50 ? -1.567 -24.325 12.300 1.00 12.19 50 ILE B CA 1
ATOM 2415 C C . ILE B 1 50 ? -2.933 -24.768 11.784 1.00 12.27 50 ILE B C 1
ATOM 2416 O O . ILE B 1 50 ? -3.660 -23.981 11.184 1.00 12.34 50 ILE B O 1
ATOM 2421 N N . GLY B 1 51 ? -3.277 -26.031 12.022 1.00 12.95 51 GLY B N 1
ATOM 2422 C CA . GLY B 1 51 ? -4.550 -26.548 11.549 1.00 10.84 51 GLY B CA 1
ATOM 2423 C C . GLY B 1 51 ? -5.759 -26.231 12.414 1.00 13.00 51 GLY B C 1
ATOM 2424 O O . GLY B 1 51 ? -5.760 -26.493 13.616 1.00 12.18 51 GLY B O 1
ATOM 2425 N N . PHE B 1 52 ? -6.788 -25.666 11.781 1.00 12.41 52 PHE B N 1
ATOM 2426 C CA . PHE B 1 52 ? -8.049 -25.301 12.430 1.00 12.43 52 PHE B CA 1
ATOM 2427 C C . PHE B 1 52 ? -9.061 -26.397 12.064 1.00 11.91 52 PHE B C 1
ATOM 2428 O O . PHE B 1 52 ? -9.492 -26.496 10.920 1.00 12.55 52 PHE B O 1
ATOM 2436 N N . PRO B 1 53 ? -9.450 -27.236 13.037 1.00 13.40 53 PRO B N 1
ATOM 2437 C CA . PRO B 1 53 ? -10.407 -28.330 12.808 1.00 13.79 53 PRO B CA 1
ATOM 2438 C C . PRO B 1 53 ? -11.692 -27.890 12.111 1.00 15.65 53 PRO B C 1
ATOM 2439 O O . PRO B 1 53 ? -12.282 -26.872 12.476 1.00 16.83 53 PRO B O 1
ATOM 2443 N N . PHE B 1 54 ? -12.126 -28.671 11.123 1.00 14.72 54 PHE B N 1
ATOM 2444 C CA . PHE B 1 54 ? -13.338 -28.369 10.365 1.00 15.07 54 PHE B CA 1
ATOM 2445 C C . PHE B 1 54 ? -14.176 -29.638 10.170 1.00 15.98 54 PHE B C 1
ATOM 2446 O O . PHE B 1 54 ? -13.636 -30.735 10.004 1.00 15.82 54 PHE B O 1
ATOM 2454 N N . SER B 1 55 ? -15.494 -29.469 10.193 1.00 17.20 55 SER B N 1
ATOM 2455 C CA . SER B 1 55 ? -16.443 -30.569 10.058 1.00 20.31 55 SER B CA 1
ATOM 2456 C C . SER B 1 55 ? -16.554 -31.201 8.674 1.00 22.31 55 SER B C 1
ATOM 2457 O O . SER B 1 55 ? -17.112 -32.290 8.537 1.00 22.45 55 SER B O 1
ATOM 2460 N N . ASP B 1 56 ? -16.023 -30.540 7.650 1.00 22.59 56 ASP B N 1
ATOM 2461 C CA . ASP B 1 56 ? -16.134 -31.076 6.294 1.00 24.56 56 ASP B CA 1
ATOM 2462 C C . ASP B 1 56 ? -14.859 -30.844 5.473 1.00 24.08 56 ASP B C 1
ATOM 2463 O O . ASP B 1 56 ? -14.900 -30.229 4.407 1.00 23.35 56 ASP B O 1
ATOM 2468 N N . PRO B 1 57 ? -13.713 -31.367 5.954 1.00 22.74 57 PRO B N 1
ATOM 2469 C CA . PRO B 1 57 ? -12.394 -31.244 5.322 1.00 21.57 57 PRO B CA 1
ATOM 2470 C C . PRO B 1 57 ? -12.205 -32.022 4.019 1.00 23.29 57 PRO B C 1
ATOM 2471 O O . PRO B 1 57 ? -11.380 -32.938 3.951 1.00 21.41 57 PRO B O 1
ATOM 2475 N N . VAL B 1 58 ? -12.946 -31.629 2.985 1.00 23.84 58 VAL B N 1
ATOM 2476 C CA . VAL B 1 58 ? -12.886 -32.289 1.682 1.00 25.34 58 VAL B CA 1
ATOM 2477 C C . VAL B 1 58 ? -11.536 -32.181 0.977 1.00 26.68 58 VAL B C 1
ATOM 2478 O O . VAL B 1 58 ? -11.254 -32.948 0.056 1.00 28.12 58 VAL B O 1
ATOM 2482 N N . ALA B 1 59 ? -10.699 -31.240 1.402 1.00 25.95 59 ALA B N 1
ATOM 2483 C CA . ALA B 1 59 ? -9.399 -31.056 0.763 1.00 26.39 59 ALA B CA 1
ATOM 2484 C C . ALA B 1 59 ? -8.237 -31.769 1.449 1.00 27.06 59 ALA B C 1
ATOM 2485 O O . ALA B 1 59 ? -7.111 -31.740 0.953 1.00 27.54 59 ALA B O 1
ATOM 2487 N N . ASP B 1 60 ? -8.498 -32.411 2.582 1.00 25.95 60 ASP B N 1
ATOM 2488 C CA . ASP B 1 60 ? -7.435 -33.107 3.303 1.00 26.85 60 ASP B CA 1
ATOM 2489 C C . ASP B 1 60 ? -7.400 -34.609 3.061 1.00 26.11 60 ASP B C 1
ATOM 2490 O O . ASP B 1 60 ? -8.405 -35.220 2.711 1.00 26.33 60 ASP B O 1
ATOM 2495 N N . GLY B 1 61 ? -6.227 -35.196 3.262 1.00 28.39 61 GLY B N 1
ATOM 2496 C CA . GLY B 1 61 ? -6.078 -36.628 3.090 1.00 29.94 61 GLY B CA 1
ATOM 2497 C C . GLY B 1 61 ? -6.633 -37.358 4.300 1.00 30.93 61 GLY B C 1
ATOM 2498 O O . GLY B 1 61 ? -7.050 -36.719 5.264 1.00 31.25 61 GLY B O 1
ATOM 2499 N N . PRO B 1 62 ? -6.644 -38.700 4.284 1.00 31.21 62 PRO B N 1
ATOM 2500 C CA . PRO B 1 62 ? -7.148 -39.553 5.367 1.00 29.49 62 PRO B CA 1
ATOM 2501 C C . PRO B 1 62 ? -6.613 -39.255 6.768 1.00 27.27 62 PRO B C 1
ATOM 2502 O O . PRO B 1 62 ? -7.385 -39.112 7.716 1.00 27.41 62 PRO B O 1
ATOM 2506 N N . THR B 1 63 ? -5.294 -39.173 6.896 1.00 26.80 63 THR B N 1
ATOM 2507 C CA . THR B 1 63 ? -4.666 -38.927 8.191 1.00 26.19 63 THR B CA 1
ATOM 2508 C C . THR B 1 63 ? -5.091 -37.609 8.823 1.00 24.31 63 THR B C 1
ATOM 2509 O O . THR B 1 63 ? -5.395 -37.555 10.015 1.00 23.52 63 THR B O 1
ATOM 2513 N N . ILE B 1 64 ? -5.109 -36.546 8.027 1.00 22.94 64 ILE B N 1
ATOM 2514 C CA . ILE B 1 64 ? -5.501 -35.241 8.537 1.00 21.26 64 ILE B CA 1
ATOM 2515 C C . ILE B 1 64 ? -7.003 -35.166 8.774 1.00 21.30 64 ILE B C 1
ATOM 2516 O O . ILE B 1 64 ? -7.460 -34.473 9.684 1.00 21.49 64 ILE B O 1
ATOM 2521 N N . GLN B 1 65 ? -7.779 -35.881 7.967 1.00 21.26 65 GLN B N 1
ATOM 2522 C CA . GLN B 1 65 ? -9.221 -35.873 8.163 1.00 22.15 65 GLN B CA 1
ATOM 2523 C C . GLN B 1 65 ? -9.519 -36.499 9.518 1.00 20.98 65 GLN B C 1
ATOM 2524 O O . GLN B 1 65 ? -10.459 -36.100 10.206 1.00 20.90 65 GLN B O 1
ATOM 2530 N N . VAL B 1 66 ? -8.709 -37.480 9.902 1.00 21.65 66 VAL B N 1
ATOM 2531 C CA . VAL B 1 66 ? -8.891 -38.127 11.195 1.00 21.43 66 VAL B CA 1
ATOM 2532 C C . VAL B 1 66 ? -8.590 -37.101 12.284 1.00 19.88 66 VAL B C 1
ATOM 2533 O O . VAL B 1 66 ? -9.271 -37.052 13.308 1.00 19.09 66 VAL B O 1
ATOM 2537 N N . ALA B 1 67 ? -7.565 -36.283 12.053 1.00 18.92 67 ALA B N 1
ATOM 2538 C CA . ALA B 1 67 ? -7.189 -35.245 13.009 1.00 18.43 67 ALA B CA 1
ATOM 2539 C C . ALA B 1 67 ? -8.342 -34.257 13.185 1.00 17.14 67 ALA B C 1
ATOM 2540 O O . ALA B 1 67 ? -8.677 -33.875 14.310 1.00 17.02 67 ALA B O 1
ATOM 2542 N N . HIS B 1 68 ? -8.959 -33.847 12.079 1.00 15.94 68 HIS B N 1
ATOM 2543 C CA . HIS B 1 68 ? -10.083 -32.919 12.157 1.00 16.19 68 HIS B CA 1
ATOM 2544 C C . HIS B 1 68 ? -11.192 -33.496 13.035 1.00 16.85 68 HIS B C 1
ATOM 2545 O O . HIS B 1 68 ? -11.695 -32.835 13.940 1.00 14.68 68 HIS B O 1
ATOM 2552 N N . GLU B 1 69 ? -11.575 -34.734 12.740 1.00 17.94 69 GLU B N 1
ATOM 2553 C CA . GLU B 1 69 ? -12.649 -35.407 13.463 1.00 19.50 69 GLU B CA 1
ATOM 2554 C C . GLU B 1 69 ? -12.422 -35.512 14.968 1.00 16.70 69 GLU B C 1
ATOM 2555 O O . GLU B 1 69 ? -13.294 -35.158 15.754 1.00 17.24 69 GLU B O 1
ATOM 2561 N N . VAL B 1 70 ? -11.254 -36.003 15.359 1.00 16.22 70 VAL B N 1
ATOM 2562 C CA . VAL B 1 70 ? -10.918 -36.152 16.770 1.00 17.91 70 VAL B CA 1
ATOM 2563 C C . VAL B 1 70 ? -10.848 -34.797 17.469 1.00 18.34 70 VAL B C 1
ATOM 2564 O O . VAL B 1 70 ? -11.373 -34.627 18.570 1.00 18.50 70 VAL B O 1
ATOM 2568 N N . ALA B 1 71 ? -10.205 -33.831 16.823 1.00 16.97 71 ALA B N 1
ATOM 2569 C CA . ALA B 1 71 ? -10.071 -32.500 17.399 1.00 17.20 71 ALA B CA 1
ATOM 2570 C C . ALA B 1 71 ? -11.434 -31.858 17.619 1.00 18.04 71 ALA B C 1
ATOM 2571 O O . ALA B 1 71 ? -11.675 -31.238 18.658 1.00 16.82 71 ALA B O 1
ATOM 2573 N N . LEU B 1 72 ? -12.324 -32.000 16.639 1.00 19.34 72 LEU B N 1
ATOM 2574 C CA . LEU B 1 72 ? -13.661 -31.434 16.756 1.00 20.96 72 LEU B CA 1
ATOM 2575 C C . LEU B 1 72 ? -14.417 -32.150 17.857 1.00 20.47 72 LEU B C 1
ATOM 2576 O O . LEU B 1 72 ? -15.155 -31.524 18.617 1.00 23.49 72 LEU B O 1
ATOM 2581 N N . LYS B 1 73 ? -14.235 -33.464 17.942 1.00 20.80 73 LYS B N 1
ATOM 2582 C CA . LYS B 1 73 ? -14.899 -34.238 18.980 1.00 21.52 73 LYS B CA 1
ATOM 2583 C C . LYS B 1 73 ? -14.478 -33.706 20.344 1.00 20.58 73 LYS B C 1
ATOM 2584 O O . LYS B 1 73 ? -15.292 -33.626 21.262 1.00 19.86 73 LYS B O 1
ATOM 2590 N N . ASN B 1 74 ? -13.206 -33.335 20.469 1.00 18.35 74 ASN B N 1
ATOM 2591 C CA . ASN B 1 74 ? -12.696 -32.812 21.732 1.00 17.45 74 ASN B CA 1
ATOM 2592 C C . ASN B 1 74 ? -13.244 -31.426 22.044 1.00 16.93 74 ASN B C 1
ATOM 2593 O O . ASN B 1 74 ? -13.013 -30.895 23.129 1.00 19.53 74 ASN B O 1
ATOM 2598 N N . GLY B 1 75 ? -13.964 -30.839 21.091 1.00 15.66 75 GLY B N 1
ATOM 2599 C CA . GLY B 1 75 ? -14.548 -29.528 21.305 1.00 16.15 75 GLY B CA 1
ATOM 2600 C C . GLY B 1 75 ? -13.688 -28.330 20.935 1.00 15.59 75 GLY B C 1
ATOM 2601 O O . GLY B 1 75 ? -13.964 -27.218 21.376 1.00 14.40 75 GLY B O 1
ATOM 2602 N N . ILE B 1 76 ? -12.654 -28.544 20.128 1.00 15.02 76 ILE B N 1
ATOM 2603 C CA . ILE B 1 76 ? -11.773 -27.449 19.720 1.00 15.49 76 ILE B CA 1
ATOM 2604 C C . ILE B 1 76 ? -12.531 -26.374 18.938 1.00 17.66 76 ILE B C 1
ATOM 2605 O O . ILE B 1 76 ? -13.349 -26.681 18.067 1.00 16.44 76 ILE B O 1
ATOM 2610 N N . ARG B 1 77 ? -12.252 -25.114 19.257 1.00 17.00 77 ARG B N 1
ATOM 2611 C CA . ARG B 1 77 ? -12.896 -23.995 18.588 1.00 18.22 77 ARG B CA 1
ATOM 2612 C C . ARG B 1 77 ? -11.866 -22.919 18.267 1.00 17.30 77 ARG B C 1
ATOM 2613 O O . ARG B 1 77 ? -10.718 -23.000 18.703 1.00 15.77 77 ARG B O 1
ATOM 2621 N N . PHE B 1 78 ? -12.286 -21.918 17.499 1.00 16.54 78 PHE B N 1
ATOM 2622 C CA . PHE B 1 78 ? -11.420 -20.817 17.087 1.00 15.43 78 PHE B CA 1
ATOM 2623 C C . PHE B 1 78 ? -10.630 -20.228 18.254 1.00 16.39 78 PHE B C 1
ATOM 2624 O O . PHE B 1 78 ? -9.435 -19.951 18.131 1.00 16.26 78 PHE B O 1
ATOM 2632 N N . GLU B 1 79 ? -11.298 -20.044 19.388 1.00 17.29 79 GLU B N 1
ATOM 2633 C CA . GLU B 1 79 ? -10.654 -19.489 20.579 1.00 17.94 79 GLU B CA 1
ATOM 2634 C C . GLU B 1 79 ? -9.472 -20.343 21.032 1.00 16.46 79 GLU B C 1
ATOM 2635 O O . GLU B 1 79 ? -8.462 -19.817 21.496 1.00 14.50 79 GLU B O 1
ATOM 2641 N N . ASP B 1 80 ? -9.602 -21.661 20.902 1.00 14.70 80 ASP B N 1
ATOM 2642 C CA . ASP B 1 80 ? -8.535 -22.566 21.316 1.00 14.99 80 ASP B CA 1
ATOM 2643 C C . ASP B 1 80 ? -7.337 -22.437 20.370 1.00 13.36 80 ASP B C 1
ATOM 2644 O O . ASP B 1 80 ? -6.182 -22.480 20.791 1.00 13.79 80 ASP B O 1
ATOM 2649 N N . VAL B 1 81 ? -7.634 -22.278 19.088 1.00 13.36 81 VAL B N 1
ATOM 2650 C CA . VAL B 1 81 ? -6.612 -22.126 18.059 1.00 11.55 81 VAL B CA 1
ATOM 2651 C C . VAL B 1 81 ? -5.812 -20.857 18.330 1.00 13.28 81 VAL B C 1
ATOM 2652 O O . VAL B 1 81 ? -4.589 -20.845 18.219 1.00 13.37 81 VAL B O 1
ATOM 2656 N N . LEU B 1 82 ? -6.511 -19.788 18.688 1.00 13.97 82 LEU B N 1
ATOM 2657 C CA . LEU B 1 82 ? -5.854 -18.516 18.975 1.00 16.78 82 LEU B CA 1
ATOM 2658 C C . LEU B 1 82 ? -5.037 -18.614 20.258 1.00 16.23 82 LEU B C 1
ATOM 2659 O O . LEU B 1 82 ? -3.957 -18.035 20.368 1.00 14.62 82 LEU B O 1
ATOM 2664 N N . GLU B 1 83 ? -5.565 -19.339 21.236 1.00 15.58 83 GLU B N 1
ATOM 2665 C CA . GLU B 1 83 ? -4.867 -19.512 22.502 1.00 16.32 83 GLU B CA 1
ATOM 2666 C C . GLU B 1 83 ? -3.535 -20.211 22.215 1.00 14.38 83 GLU B C 1
ATOM 2667 O O . GLU B 1 83 ? -2.477 -19.799 22.696 1.00 12.49 83 GLU B O 1
ATOM 2673 N N . LEU B 1 84 ? -3.588 -21.265 21.411 1.00 13.88 84 LEU B N 1
ATOM 2674 C CA . LEU B 1 84 ? -2.379 -22.005 21.078 1.00 13.36 84 LEU B CA 1
ATOM 2675 C C . LEU B 1 84 ? -1.399 -21.146 20.277 1.00 14.00 84 LEU B C 1
ATOM 2676 O O . LEU B 1 84 ? -0.196 -21.184 20.525 1.00 14.68 84 LEU B O 1
ATOM 2681 N N . SER B 1 85 ? -1.904 -20.360 19.330 1.00 12.38 85 SER B N 1
ATOM 2682 C CA . SER B 1 85 ? -1.023 -19.503 18.535 1.00 13.92 85 SER B CA 1
ATOM 2683 C C . SER B 1 85 ? -0.272 -18.482 19.405 1.00 13.08 85 SER B C 1
ATOM 2684 O O . SER B 1 85 ? 0.935 -18.289 19.256 1.00 10.46 85 SER B O 1
ATOM 2687 N N . GLU B 1 86 ? -0.991 -17.841 20.318 1.00 13.96 86 GLU B N 1
ATOM 2688 C CA . GLU B 1 86 ? -0.397 -16.834 21.196 1.00 15.50 86 GLU B CA 1
ATOM 2689 C C . GLU B 1 86 ? 0.680 -17.423 22.102 1.00 15.04 86 GLU B C 1
ATOM 2690 O O . GLU B 1 86 ? 1.721 -16.799 22.340 1.00 14.68 86 GLU B O 1
ATOM 2696 N N . THR B 1 87 ? 0.427 -18.628 22.599 1.00 12.76 87 THR B N 1
ATOM 2697 C CA . THR B 1 87 ? 1.360 -19.315 23.478 1.00 14.41 87 THR B CA 1
ATOM 2698 C C . THR B 1 87 ? 2.665 -19.621 22.756 1.00 14.63 87 THR B C 1
ATOM 2699 O O . THR B 1 87 ? 3.748 -19.411 23.296 1.00 14.57 87 THR B O 1
ATOM 2703 N N . LEU B 1 88 ? 2.560 -20.120 21.532 1.00 13.63 88 LEU B N 1
ATOM 2704 C CA . LEU B 1 88 ? 3.745 -20.450 20.745 1.00 12.65 88 LEU B CA 1
ATOM 2705 C C . LEU B 1 88 ? 4.488 -19.200 20.275 1.00 11.63 88 LEU B C 1
ATOM 2706 O O . LEU B 1 88 ? 5.718 -19.183 20.229 1.00 11.39 88 LEU B O 1
ATOM 2711 N N . ARG B 1 89 ? 3.733 -18.166 19.910 1.00 10.20 89 ARG B N 1
ATOM 2712 C CA . ARG B 1 89 ? 4.310 -16.921 19.413 1.00 11.21 89 ARG B CA 1
ATOM 2713 C C . ARG B 1 89 ? 5.262 -16.293 20.428 1.00 12.45 89 ARG B C 1
ATOM 2714 O O . ARG B 1 89 ? 6.295 -15.726 20.061 1.00 11.95 89 ARG B O 1
ATOM 2722 N N . LYS B 1 90 ? 4.913 -16.401 21.704 1.00 12.04 90 LYS B N 1
ATOM 2723 C CA . LYS B 1 90 ? 5.735 -15.832 22.768 1.00 14.88 90 LYS B CA 1
ATOM 2724 C C . LYS B 1 90 ? 7.130 -16.444 22.828 1.00 14.37 90 LYS B C 1
ATOM 2725 O O . LYS B 1 90 ? 8.114 -15.742 23.066 1.00 14.50 90 LYS B O 1
ATOM 2731 N N . GLU B 1 91 ? 7.206 -17.753 22.606 1.00 12.58 91 GLU B N 1
ATOM 2732 C CA . GLU B 1 91 ? 8.470 -18.477 22.669 1.00 13.81 91 GLU B CA 1
ATOM 2733 C C . GLU B 1 91 ? 9.273 -18.505 21.361 1.00 13.65 91 GLU B C 1
ATOM 2734 O O . GLU B 1 91 ? 10.496 -18.618 21.388 1.00 12.29 91 GLU B O 1
ATOM 2740 N N . PHE B 1 92 ? 8.581 -18.398 20.229 1.00 13.24 92 PHE B N 1
ATOM 2741 C CA . PHE B 1 92 ? 9.204 -18.430 18.903 1.00 13.26 92 PHE B CA 1
ATOM 2742 C C . PHE B 1 92 ? 8.710 -17.203 18.135 1.00 13.00 92 PHE B C 1
ATOM 2743 O O . PHE B 1 92 ? 7.928 -17.319 17.187 1.00 10.78 92 PHE B O 1
ATOM 2751 N N . PRO B 1 93 ? 9.192 -16.010 18.523 1.00 12.92 93 PRO B N 1
ATOM 2752 C CA . PRO B 1 93 ? 8.847 -14.706 17.952 1.00 12.83 93 PRO B CA 1
ATOM 2753 C C . PRO B 1 93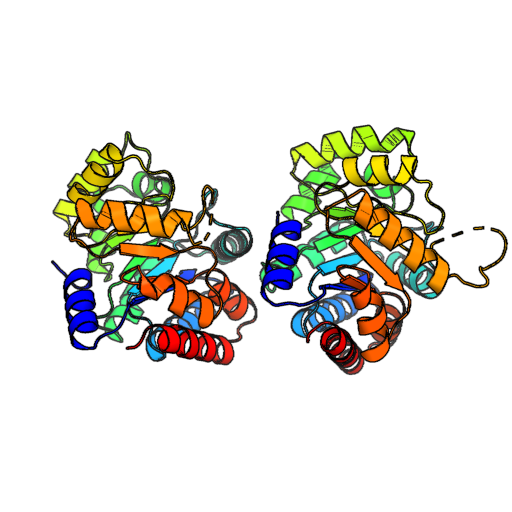 ? 9.125 -14.405 16.484 1.00 12.77 93 PRO B C 1
ATOM 2754 O O . PRO B 1 93 ? 8.465 -13.545 15.904 1.00 13.35 93 PRO B O 1
ATOM 2758 N N . ASP B 1 94 ? 10.089 -15.094 15.886 1.00 11.97 94 ASP B N 1
ATOM 2759 C CA . ASP B 1 94 ? 10.450 -14.850 14.489 1.00 12.68 94 ASP B CA 1
ATOM 2760 C C . ASP B 1 94 ? 9.828 -15.827 13.492 1.00 12.44 94 ASP B C 1
ATOM 2761 O O . ASP B 1 94 ? 9.885 -15.598 12.285 1.00 12.88 94 ASP B O 1
ATOM 2766 N N . ILE B 1 95 ? 9.238 -16.906 13.993 1.00 11.57 95 ILE B N 1
ATOM 2767 C CA . ILE B 1 95 ? 8.649 -17.933 13.131 1.00 12.68 95 ILE B CA 1
ATOM 2768 C C . ILE B 1 95 ? 7.294 -17.586 12.519 1.00 12.76 95 ILE B C 1
ATOM 2769 O O . ILE B 1 95 ? 6.325 -17.346 13.233 1.00 14.41 95 ILE B O 1
ATOM 2774 N N . PRO B 1 96 ? 7.217 -17.559 11.177 1.00 11.56 96 PRO B N 1
ATOM 2775 C CA . PRO B 1 96 ? 5.964 -17.245 10.485 1.00 12.09 96 PRO B CA 1
ATOM 2776 C C . PRO B 1 96 ? 4.904 -18.298 10.811 1.00 11.78 96 PRO B C 1
ATOM 2777 O O . PRO B 1 96 ? 5.179 -19.500 10.751 1.00 9.60 96 PRO B O 1
ATOM 2781 N N . PHE B 1 97 ? 3.707 -17.843 11.172 1.00 10.17 97 PHE B N 1
ATOM 2782 C CA . PHE B 1 97 ? 2.606 -18.749 11.488 1.00 11.12 97 PHE B CA 1
ATOM 2783 C C . PHE B 1 97 ? 1.527 -18.618 10.416 1.00 11.75 97 PHE B C 1
ATOM 2784 O O . PHE B 1 97 ? 0.992 -17.527 10.196 1.00 12.48 97 PHE B O 1
ATOM 2792 N N . LEU B 1 98 ? 1.215 -19.724 9.749 1.00 10.36 98 LEU B N 1
ATOM 2793 C CA . LEU B 1 98 ? 0.176 -19.720 8.729 1.00 10.54 98 LEU B CA 1
ATOM 2794 C C . LEU B 1 98 ? -1.022 -20.490 9.285 1.00 11.69 98 LEU B C 1
ATOM 2795 O O . LEU B 1 98 ? -0.877 -21.619 9.752 1.00 12.51 98 LEU B O 1
ATOM 2800 N N . LEU B 1 99 ? -2.196 -19.871 9.254 1.00 11.15 99 LEU B N 1
ATOM 2801 C CA . LEU B 1 99 ? -3.400 -20.528 9.739 1.00 12.40 99 LEU B CA 1
ATOM 2802 C C . LEU B 1 99 ? -4.076 -21.267 8.584 1.00 12.25 99 LEU B C 1
ATOM 2803 O O . LEU B 1 99 ? -4.473 -20.659 7.591 1.00 12.12 99 LEU B O 1
ATOM 2808 N N . MET B 1 100 ? -4.179 -22.585 8.714 1.00 13.36 100 MET B N 1
ATOM 2809 C CA . MET B 1 100 ? -4.813 -23.415 7.696 1.00 14.83 100 MET B CA 1
ATOM 2810 C C . MET B 1 100 ? -6.280 -23.516 8.081 1.00 13.70 100 MET B C 1
ATOM 2811 O O . MET B 1 100 ? -6.629 -24.234 9.010 1.00 14.51 100 MET B O 1
ATOM 2816 N N . THR B 1 101 ? -7.140 -22.782 7.383 1.00 14.07 101 THR B N 1
ATOM 2817 C CA . THR B 1 101 ? -8.561 -22.813 7.702 1.00 14.25 101 THR B CA 1
ATOM 2818 C C . THR B 1 101 ? -9.436 -22.863 6.463 1.00 15.57 101 THR B C 1
ATOM 2819 O O . THR B 1 101 ? -9.147 -22.209 5.456 1.00 15.05 101 THR B O 1
ATOM 2823 N N . TYR B 1 102 ? -10.496 -23.664 6.530 1.00 13.00 102 TYR B N 1
ATOM 2824 C CA . TYR B 1 102 ? -11.422 -23.746 5.421 1.00 13.41 102 TYR B CA 1
ATOM 2825 C C . TYR B 1 102 ? -12.166 -22.415 5.449 1.00 12.52 102 TYR B C 1
ATOM 2826 O O . TYR B 1 102 ? -12.071 -21.674 6.427 1.00 11.96 102 TYR B O 1
ATOM 2835 N N . TYR B 1 103 ? -12.905 -22.111 4.392 1.00 12.81 103 TYR B N 1
ATOM 2836 C CA . TYR B 1 103 ? -13.596 -20.832 4.310 1.00 12.91 103 TYR B CA 1
ATOM 2837 C C . TYR B 1 103 ? -14.815 -20.599 5.207 1.00 15.43 103 TYR B C 1
ATOM 2838 O O . TYR B 1 103 ? -14.979 -19.508 5.758 1.00 10.77 103 TYR B O 1
ATOM 2847 N N . ASN B 1 104 ? -15.672 -21.607 5.353 1.00 14.86 104 ASN B N 1
ATOM 2848 C CA . ASN B 1 104 ? -16.887 -21.431 6.147 1.00 15.75 104 ASN B CA 1
ATOM 2849 C C . ASN B 1 104 ? -16.692 -20.904 7.561 1.00 15.50 104 ASN B C 1
ATOM 2850 O O . ASN B 1 104 ? -17.452 -20.050 8.010 1.00 15.41 104 ASN B O 1
ATOM 2855 N N . PRO B 1 105 ? -15.689 -21.415 8.294 1.00 15.61 105 PRO B N 1
ATOM 2856 C CA . PRO B 1 105 ? -15.469 -20.924 9.659 1.00 16.06 105 PRO B CA 1
ATOM 2857 C C . PRO B 1 105 ? -15.237 -19.411 9.669 1.00 17.76 105 PRO B C 1
ATOM 2858 O O . PRO B 1 105 ? -15.663 -18.707 10.589 1.00 16.42 105 PRO B O 1
ATOM 2862 N N . ILE B 1 106 ? -14.555 -18.917 8.641 1.00 16.85 106 ILE B N 1
ATOM 2863 C CA . ILE B 1 106 ? -14.281 -17.488 8.530 1.00 17.68 106 ILE B CA 1
ATOM 2864 C C . ILE B 1 106 ? -15.605 -16.739 8.390 1.00 16.93 106 ILE B C 1
ATOM 2865 O O . ILE B 1 106 ? -15.856 -15.749 9.082 1.00 16.52 106 ILE B O 1
ATOM 2870 N N . PHE B 1 107 ? -16.450 -17.227 7.489 1.00 17.11 107 PHE B N 1
ATOM 2871 C CA . PHE B 1 107 ? -17.751 -16.620 7.239 1.00 17.50 107 PHE B CA 1
ATOM 2872 C C . PHE B 1 107 ? -18.611 -16.626 8.501 1.00 18.02 107 PHE B C 1
ATOM 2873 O O . PHE B 1 107 ? -19.230 -15.622 8.846 1.00 16.96 107 PHE B O 1
ATOM 2881 N N . ARG B 1 108 ? -18.639 -17.772 9.174 1.00 17.72 108 ARG B N 1
ATOM 2882 C CA . ARG B 1 108 ? -19.413 -17.975 10.396 1.00 20.00 108 ARG B CA 1
ATOM 2883 C C . ARG B 1 108 ? -19.022 -17.030 11.531 1.00 19.49 108 ARG B C 1
ATOM 2884 O O . ARG B 1 108 ? -19.881 -16.405 12.162 1.00 18.89 108 ARG B O 1
ATOM 2892 N N . ILE B 1 109 ? -17.724 -16.935 11.795 1.00 16.68 109 ILE B N 1
ATOM 2893 C CA . ILE B 1 109 ? -17.224 -16.069 12.852 1.00 15.16 109 ILE B CA 1
ATOM 2894 C C . ILE B 1 109 ? -17.322 -14.603 12.441 1.00 15.83 109 ILE B C 1
ATOM 2895 O O . ILE B 1 109 ? -17.607 -13.739 13.266 1.00 15.06 109 ILE B O 1
ATOM 2900 N N . GLY B 1 110 ? -17.123 -14.338 11.153 1.00 14.76 110 GLY B N 1
ATOM 2901 C CA . GLY B 1 110 ? -17.175 -12.977 10.650 1.00 14.62 110 GLY B CA 1
ATOM 2902 C C . GLY B 1 110 ? -15.779 -12.609 10.188 1.00 13.35 110 GLY B C 1
ATOM 2903 O O . GLY B 1 110 ? -14.833 -12.702 10.970 1.00 12.59 110 GLY B O 1
ATOM 2904 N N . LEU B 1 111 ? -15.647 -12.209 8.924 1.00 12.09 111 LEU B N 1
ATOM 2905 C CA . LEU B 1 111 ? -14.348 -11.859 8.356 1.00 12.21 111 LEU B CA 1
ATOM 2906 C C . LEU B 1 111 ? -13.539 -10.830 9.143 1.00 12.29 111 LEU B C 1
ATOM 2907 O O . LEU B 1 111 ? -12.344 -11.015 9.338 1.00 9.54 111 LEU B O 1
ATOM 2912 N N . GLU B 1 112 ? -14.173 -9.743 9.577 1.00 13.17 112 GLU B N 1
ATOM 2913 C CA . GLU B 1 112 ? -13.454 -8.707 10.331 1.00 13.25 112 GLU B CA 1
ATOM 2914 C C . GLU B 1 112 ? -12.883 -9.250 11.641 1.00 13.95 112 GLU B C 1
ATOM 2915 O O . GLU B 1 112 ? -11.685 -9.127 11.909 1.00 12.41 112 GLU B O 1
ATOM 2921 N N . LYS B 1 113 ? -13.749 -9.851 12.453 1.00 12.73 113 LYS B N 1
ATOM 2922 C CA . LYS B 1 113 ? -13.344 -10.411 13.737 1.00 13.21 113 LYS B CA 1
ATOM 2923 C C . LYS B 1 113 ? -12.302 -11.519 13.572 1.00 11.53 113 LYS B C 1
ATOM 2924 O O . LYS B 1 113 ? -11.287 -11.543 14.277 1.00 9.11 113 LYS B O 1
ATOM 2930 N N . PHE B 1 114 ? -12.564 -12.435 12.643 1.00 10.65 114 PHE B N 1
ATOM 2931 C CA . PHE B 1 114 ? -11.662 -13.553 12.376 1.00 11.38 114 PHE B CA 1
ATOM 2932 C C . PHE B 1 114 ? -10.260 -13.059 12.017 1.00 10.35 114 PHE B C 1
ATOM 2933 O O . PHE B 1 114 ? -9.269 -13.548 12.551 1.00 11.19 114 PHE B O 1
ATOM 2941 N N . CYS B 1 115 ? -10.178 -12.086 11.114 1.00 12.07 115 CYS B N 1
ATOM 2942 C CA . CYS B 1 115 ? -8.881 -11.549 10.704 1.00 11.84 115 CYS B CA 1
ATOM 2943 C C . CYS B 1 115 ? -8.209 -10.731 11.807 1.00 12.30 115 CYS B C 1
ATOM 2944 O O . CYS B 1 115 ? -7.004 -10.840 12.013 1.00 12.20 115 CYS B O 1
ATOM 2947 N N . ARG B 1 116 ? -8.986 -9.922 12.519 1.00 12.50 116 ARG B N 1
ATOM 2948 C CA . ARG B 1 116 ? -8.421 -9.096 13.579 1.00 13.86 116 ARG B CA 1
ATOM 2949 C C . ARG B 1 116 ? -7.803 -9.953 14.679 1.00 13.66 116 ARG B C 1
ATOM 2950 O O . ARG B 1 116 ? -6.650 -9.751 15.056 1.00 12.72 116 ARG B O 1
ATOM 2958 N N . LEU B 1 117 ? -8.567 -10.925 15.167 1.00 12.42 117 LEU B N 1
ATOM 2959 C CA . LEU B 1 117 ? -8.105 -11.802 16.233 1.00 13.42 117 LEU B CA 1
ATOM 2960 C C . LEU B 1 117 ? -6.928 -12.676 15.841 1.00 12.65 117 LEU B C 1
ATOM 2961 O O . LEU B 1 117 ? -6.023 -12.895 16.648 1.00 11.74 117 LEU B O 1
ATOM 2966 N N . SER B 1 118 ? -6.943 -13.184 14.614 1.00 11.47 118 SER B N 1
ATOM 2967 C CA . SER B 1 118 ? -5.843 -14.016 14.141 1.00 11.57 118 SER B CA 1
ATOM 2968 C C . SER B 1 118 ? -4.546 -13.205 14.177 1.00 11.57 118 SER B C 1
ATOM 2969 O O . SER B 1 118 ? -3.540 -13.642 14.740 1.00 10.56 118 SER B O 1
ATOM 2972 N N . ARG B 1 119 ? -4.573 -12.019 13.579 1.00 12.50 119 ARG B N 1
ATOM 2973 C CA . ARG B 1 119 ? -3.385 -11.170 13.551 1.00 14.08 119 ARG B CA 1
ATOM 2974 C C . ARG B 1 119 ? -2.949 -10.811 14.969 1.00 14.16 119 ARG B C 1
ATOM 2975 O O . ARG B 1 119 ? -1.764 -10.844 15.302 1.00 15.16 119 ARG B O 1
ATOM 2983 N N . GLU B 1 120 ? -3.920 -10.473 15.805 1.00 14.48 120 GLU B N 1
ATOM 2984 C CA . GLU B 1 120 ? -3.630 -10.101 17.176 1.00 15.39 120 GLU B CA 1
ATOM 2985 C C . GLU B 1 120 ? -2.965 -11.240 17.942 1.00 14.19 120 GLU B C 1
ATOM 2986 O O . GLU B 1 120 ? -2.057 -11.008 18.741 1.00 13.71 120 GLU B O 1
ATOM 2992 N N . LYS B 1 121 ? -3.409 -12.467 17.688 1.00 12.93 121 LYS B N 1
ATOM 2993 C CA . LYS B 1 121 ? -2.869 -13.627 18.392 1.00 13.97 121 LYS B CA 1
ATOM 2994 C C . LYS B 1 121 ? -1.640 -14.285 17.779 1.00 14.15 121 LYS B C 1
ATOM 2995 O O . LYS B 1 121 ? -1.300 -15.410 18.139 1.00 14.33 121 LYS B O 1
ATOM 3001 N N . GLY B 1 122 ? -0.975 -13.600 16.852 1.00 14.23 122 GLY B N 1
ATOM 3002 C CA . GLY B 1 122 ? 0.236 -14.165 16.276 1.00 14.27 122 GLY B CA 1
ATOM 3003 C C . GLY B 1 122 ? 0.237 -14.705 14.858 1.00 13.55 122 GLY B C 1
ATOM 3004 O O . GLY B 1 122 ? 1.307 -14.988 14.317 1.00 14.88 122 GLY B O 1
ATOM 3005 N N . ILE B 1 123 ? -0.930 -14.852 14.244 1.00 11.89 123 ILE B N 1
ATOM 3006 C CA . ILE B 1 123 ? -0.990 -15.369 12.879 1.00 9.19 123 ILE B CA 1
ATOM 3007 C C . ILE B 1 123 ? -0.437 -14.361 11.864 1.00 11.69 123 ILE B C 1
ATOM 3008 O O . ILE B 1 123 ? -0.739 -13.167 11.927 1.00 11.57 123 ILE B O 1
ATOM 3013 N N . ASP B 1 124 ? 0.374 -14.857 10.932 1.00 10.19 124 ASP B N 1
ATOM 3014 C CA . ASP B 1 124 ? 0.977 -14.025 9.892 1.00 11.09 124 ASP B CA 1
ATOM 3015 C C . ASP B 1 124 ? 0.210 -14.092 8.570 1.00 10.45 124 ASP B C 1
ATOM 3016 O O . ASP B 1 124 ? 0.151 -13.111 7.830 1.00 9.81 124 ASP B O 1
ATOM 3021 N N . GLY B 1 125 ? -0.377 -15.249 8.274 1.00 8.63 125 GLY B N 1
ATOM 3022 C CA . GLY B 1 125 ? -1.118 -15.392 7.034 1.00 8.99 125 GLY B CA 1
ATOM 3023 C C . GLY B 1 125 ? -2.087 -16.561 7.042 1.00 10.38 125 GLY B C 1
ATOM 3024 O O . GLY B 1 125 ? -2.120 -17.340 7.996 1.00 12.84 125 GLY B O 1
ATOM 3025 N N . PHE B 1 126 ? -2.878 -16.683 5.978 1.00 10.75 126 PHE B N 1
ATOM 3026 C CA . PHE B 1 126 ? -3.851 -17.765 5.864 1.00 10.23 126 PHE B CA 1
ATOM 3027 C C . PHE B 1 126 ? -3.605 -18.654 4.649 1.00 11.60 126 PHE B C 1
ATOM 3028 O O . PHE B 1 126 ? -3.050 -18.222 3.638 1.00 10.23 126 PHE B O 1
ATOM 3036 N N . ILE B 1 127 ? -4.039 -19.901 4.775 1.00 11.66 127 ILE B N 1
ATOM 3037 C CA . ILE B 1 127 ? -4.008 -20.868 3.692 1.00 13.43 127 ILE B CA 1
ATOM 3038 C C . ILE B 1 127 ? -5.433 -21.390 3.787 1.00 13.33 127 ILE B C 1
ATOM 3039 O O . ILE B 1 127 ? -5.804 -22.005 4.786 1.00 13.78 127 ILE B O 1
ATOM 3044 N N . VAL B 1 128 ? -6.232 -21.108 2.764 1.00 12.44 128 VAL B N 1
ATOM 3045 C CA . VAL B 1 128 ? -7.627 -21.515 2.734 1.00 12.54 128 VAL B CA 1
ATOM 3046 C C . VAL B 1 128 ? -7.810 -22.495 1.581 1.00 14.87 128 VAL B C 1
ATOM 3047 O O . VAL B 1 128 ? -7.966 -22.090 0.433 1.00 14.94 128 VAL B O 1
ATOM 3051 N N . PRO B 1 129 ? -7.786 -23.804 1.882 1.00 16.21 129 PRO B N 1
ATOM 3052 C CA . PRO B 1 129 ? -7.932 -24.900 0.916 1.00 17.71 129 PRO B CA 1
ATOM 3053 C C . PRO B 1 129 ? -9.134 -24.858 -0.028 1.00 17.33 129 PRO B C 1
ATOM 3054 O O . PRO B 1 129 ? -9.015 -25.237 -1.190 1.00 20.25 129 PRO B O 1
ATOM 3058 N N . ASP B 1 130 ? -10.284 -24.405 0.462 1.00 15.80 130 ASP B N 1
ATOM 3059 C CA . ASP B 1 130 ? -11.495 -24.383 -0.358 1.00 16.10 130 ASP B CA 1
ATOM 3060 C C . ASP B 1 130 ? -12.080 -23.000 -0.639 1.00 15.23 130 ASP B C 1
ATOM 3061 O O . ASP B 1 130 ? -13.278 -22.870 -0.883 1.00 15.10 130 ASP B O 1
ATOM 3066 N N . LEU B 1 131 ? -11.246 -21.971 -0.618 1.00 13.81 131 LEU B N 1
ATOM 3067 C CA . LEU B 1 131 ? -11.733 -20.617 -0.863 1.00 14.99 131 LEU B CA 1
ATOM 3068 C C . LEU B 1 131 ? -12.525 -20.480 -2.164 1.00 14.69 131 LEU B C 1
ATOM 3069 O O . LEU B 1 131 ? -11.994 -20.719 -3.245 1.00 15.24 131 LEU B O 1
ATOM 3074 N N . PRO B 1 132 ? -13.815 -20.109 -2.074 1.00 15.36 132 PRO B N 1
ATOM 3075 C CA . PRO B 1 132 ? -14.601 -19.955 -3.305 1.00 15.29 132 PRO B CA 1
ATOM 3076 C C . PRO B 1 132 ? -14.031 -18.790 -4.114 1.00 16.32 132 PRO B C 1
ATOM 3077 O O . PRO B 1 132 ? -13.817 -17.699 -3.579 1.00 16.89 132 PRO B O 1
ATOM 3081 N N . PRO B 1 133 ? -13.772 -19.004 -5.412 1.00 16.72 133 PRO B N 1
ATOM 3082 C CA . PRO B 1 133 ? -13.223 -17.945 -6.260 1.00 16.22 133 PRO B CA 1
ATOM 3083 C C . PRO B 1 133 ? -13.976 -16.621 -6.114 1.00 16.63 133 PRO B C 1
ATOM 3084 O O . PRO B 1 133 ? -13.362 -15.556 -6.088 1.00 16.41 133 PRO B O 1
ATOM 3088 N N . GLU B 1 134 ? -15.303 -16.697 -6.012 1.00 15.55 134 GLU B N 1
ATOM 3089 C CA . GLU B 1 134 ? -16.134 -15.502 -5.882 1.00 17.34 134 GLU B CA 1
ATOM 3090 C C . GLU B 1 134 ? -16.050 -14.821 -4.511 1.00 17.57 134 GLU B C 1
ATOM 3091 O O . GLU B 1 134 ? -16.593 -13.733 -4.328 1.00 17.90 134 GLU B O 1
ATOM 3097 N N . GLU B 1 135 ? -15.376 -15.453 -3.553 1.00 17.85 135 GLU B N 1
ATOM 3098 C CA . GLU B 1 135 ? -15.231 -14.874 -2.214 1.00 18.27 135 GLU B CA 1
ATOM 3099 C C . GLU B 1 135 ? -13.799 -14.388 -1.952 1.00 17.72 135 GLU B C 1
ATOM 3100 O O . GLU B 1 135 ? -13.545 -13.653 -0.999 1.00 15.65 135 GLU B O 1
ATOM 3106 N N . ALA B 1 136 ? -12.869 -14.809 -2.802 1.00 19.01 136 ALA B N 1
ATOM 3107 C CA . ALA B 1 136 ? -11.461 -14.466 -2.646 1.00 17.36 136 ALA B CA 1
ATOM 3108 C C . ALA B 1 136 ? -11.137 -12.976 -2.553 1.00 18.17 136 ALA B C 1
ATOM 3109 O O . ALA B 1 136 ? -10.343 -12.564 -1.707 1.00 16.24 136 ALA B O 1
ATOM 3111 N N . GLU B 1 137 ? -11.744 -12.167 -3.415 1.00 17.97 137 GLU B N 1
ATOM 3112 C CA . GLU B 1 137 ? -11.460 -10.737 -3.413 1.00 20.48 137 GLU B CA 1
ATOM 3113 C C . GLU B 1 137 ? -11.870 -10.026 -2.130 1.00 18.98 137 GLU B C 1
ATOM 3114 O O . GLU B 1 137 ? -11.119 -9.199 -1.619 1.00 18.44 137 GLU B O 1
ATOM 3120 N N . GLU B 1 138 ? -13.048 -10.346 -1.602 1.00 18.02 138 GLU B N 1
ATOM 3121 C CA . GLU B 1 138 ? -13.502 -9.711 -0.369 1.00 15.37 138 GLU B CA 1
ATOM 3122 C C . GLU B 1 138 ? -12.654 -10.167 0.815 1.00 14.27 138 GLU B C 1
ATOM 3123 O O . GLU B 1 138 ? -12.366 -9.380 1.715 1.00 12.85 138 GLU B O 1
ATOM 3129 N N . LEU B 1 139 ? -12.249 -11.436 0.823 1.00 13.41 139 LEU B N 1
ATOM 3130 C CA . LEU B 1 139 ? -11.426 -11.935 1.922 1.00 12.70 139 LEU B CA 1
ATOM 3131 C C . LEU B 1 139 ? -10.069 -11.236 1.917 1.00 14.92 139 LEU B C 1
ATOM 3132 O O . LEU B 1 139 ? -9.543 -10.866 2.973 1.00 13.83 139 LEU B O 1
ATOM 3137 N N . LYS B 1 140 ? -9.504 -11.055 0.725 1.00 14.09 140 LYS B N 1
ATOM 3138 C CA . LYS B 1 140 ? -8.215 -10.390 0.592 1.00 16.20 140 LYS B CA 1
ATOM 3139 C C . LYS B 1 140 ? -8.341 -8.926 1.005 1.00 14.94 140 LYS B C 1
ATOM 3140 O O . LYS B 1 140 ? -7.416 -8.351 1.582 1.00 15.52 140 LYS B O 1
ATOM 3146 N N . ALA B 1 141 ? -9.491 -8.331 0.711 1.00 13.73 141 ALA B N 1
ATOM 3147 C CA . ALA B 1 141 ? -9.742 -6.939 1.066 1.00 15.67 141 ALA B CA 1
ATOM 3148 C C . ALA B 1 141 ? -9.767 -6.778 2.583 1.00 14.32 141 ALA B C 1
ATOM 3149 O O . ALA B 1 141 ? -9.295 -5.776 3.115 1.00 14.42 141 ALA B O 1
ATOM 3151 N N . VAL B 1 142 ? -10.325 -7.758 3.283 1.00 14.05 142 VAL B N 1
ATOM 3152 C CA . VAL B 1 142 ? -10.379 -7.671 4.734 1.00 13.93 142 VAL B CA 1
ATOM 3153 C C . VAL B 1 142 ? -9.018 -7.990 5.354 1.00 14.41 142 VAL B C 1
ATOM 3154 O O . VAL B 1 142 ? -8.581 -7.307 6.280 1.00 15.87 142 VAL B O 1
ATOM 3158 N N . MET B 1 143 ? -8.346 -9.014 4.834 1.00 13.77 143 MET B N 1
ATOM 3159 C CA . MET B 1 143 ? -7.033 -9.412 5.345 1.00 14.35 143 MET B CA 1
ATOM 3160 C C . MET B 1 143 ? -6.031 -8.260 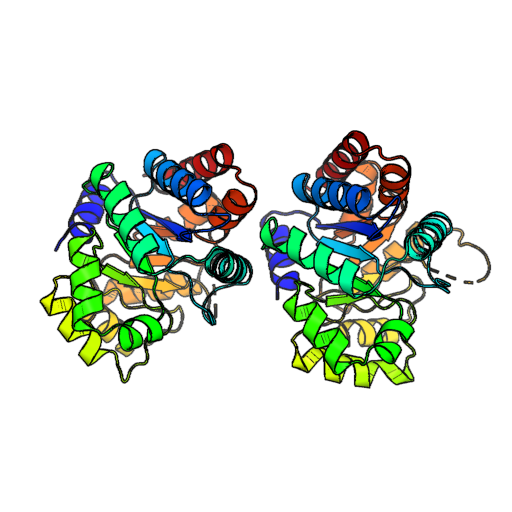5.287 1.00 15.58 143 MET B C 1
ATOM 3161 O O . MET B 1 143 ? -5.186 -8.114 6.174 1.00 13.87 143 MET B O 1
ATOM 3166 N N . LYS B 1 144 ? -6.141 -7.446 4.241 1.00 15.39 144 LYS B N 1
ATOM 3167 C CA . LYS B 1 144 ? -5.261 -6.300 4.041 1.00 17.84 144 LYS B CA 1
ATOM 3168 C C . LYS B 1 144 ? -5.361 -5.307 5.198 1.00 17.61 144 LYS B C 1
ATOM 3169 O O . LYS B 1 144 ? -4.369 -4.704 5.600 1.00 17.29 144 LYS B O 1
ATOM 3175 N N . LYS B 1 145 ? -6.566 -5.148 5.735 1.00 17.42 145 LYS B N 1
ATOM 3176 C CA . LYS B 1 145 ? -6.802 -4.225 6.838 1.00 17.97 145 LYS B CA 1
ATOM 3177 C C . LYS B 1 145 ? -6.016 -4.600 8.091 1.00 17.02 145 LYS B C 1
ATOM 3178 O O . LYS B 1 145 ? -5.801 -3.767 8.969 1.00 18.24 145 LYS B O 1
ATOM 3184 N N . TYR B 1 146 ? -5.579 -5.853 8.162 1.00 16.07 146 TYR B N 1
ATOM 3185 C CA . TYR B 1 146 ? -4.835 -6.344 9.320 1.00 16.46 146 TYR B CA 1
ATOM 3186 C C . TYR B 1 146 ? -3.462 -6.875 8.912 1.00 17.50 146 TYR B C 1
ATOM 3187 O O . TYR B 1 146 ? -2.762 -7.518 9.701 1.00 17.93 146 TYR B O 1
ATOM 3196 N N . VAL B 1 147 ? -3.084 -6.597 7.671 1.00 17.18 147 VAL B N 1
ATOM 3197 C CA . VAL B 1 147 ? -1.804 -7.042 7.139 1.00 19.07 147 VAL B CA 1
ATOM 3198 C C . VAL B 1 147 ? -1.594 -8.547 7.330 1.00 18.26 147 VAL B C 1
ATOM 3199 O O . VAL B 1 147 ? -0.579 -8.988 7.875 1.00 18.62 147 VAL B O 1
ATOM 3203 N N . LEU B 1 148 ? -2.579 -9.331 6.903 1.00 14.69 148 LEU B N 1
ATOM 3204 C CA . LEU B 1 148 ? -2.479 -10.787 6.967 1.00 13.27 148 LEU B CA 1
ATOM 3205 C C . LEU B 1 148 ? -2.073 -11.197 5.557 1.00 11.78 148 LEU B C 1
ATOM 3206 O O . LEU B 1 148 ? -2.657 -10.734 4.576 1.00 11.30 148 LEU B O 1
ATOM 3211 N N . SER B 1 149 ? -1.065 -12.056 5.464 1.00 11.00 149 SER B N 1
ATOM 3212 C CA . SER B 1 149 ? -0.539 -12.492 4.180 1.00 12.25 149 SER B CA 1
ATOM 3213 C C . SER B 1 149 ? -1.363 -13.618 3.563 1.00 13.25 149 SER B C 1
ATOM 3214 O O . SER B 1 149 ? -1.651 -14.612 4.224 1.00 13.02 149 SER B O 1
ATOM 3217 N N . PHE B 1 150 ? -1.755 -13.457 2.303 1.00 15.23 150 PHE B N 1
ATOM 3218 C CA . PHE B 1 150 ? -2.514 -14.503 1.629 1.00 16.18 150 PHE B CA 1
ATOM 3219 C C . PHE B 1 150 ? -1.544 -15.422 0.899 1.00 16.47 150 PHE B C 1
ATOM 3220 O O . PHE B 1 150 ? -0.702 -14.965 0.123 1.00 15.72 150 PHE B O 1
ATOM 3228 N N . VAL B 1 151 ? -1.671 -16.719 1.162 1.00 16.74 151 VAL B N 1
ATOM 3229 C CA . VAL B 1 151 ? -0.823 -17.736 0.564 1.00 16.24 151 VAL B CA 1
ATOM 3230 C C . VAL B 1 151 ? -1.655 -18.598 -0.383 1.00 18.69 151 VAL B C 1
ATOM 3231 O O . VAL B 1 151 ? -2.289 -19.567 0.039 1.00 18.07 151 VAL B O 1
ATOM 3235 N N . PRO B 1 152 ? -1.666 -18.251 -1.682 1.00 19.89 152 PRO B N 1
ATOM 3236 C CA . PRO B 1 152 ? -2.440 -19.018 -2.664 1.00 20.73 152 PRO B CA 1
ATOM 3237 C C . PRO B 1 152 ? -1.911 -20.429 -2.879 1.00 21.59 152 PRO B C 1
ATOM 3238 O O . PRO B 1 152 ? -0.705 -20.674 -2.791 1.00 19.70 152 PRO B O 1
ATOM 3242 N N . LEU B 1 153 ? -2.828 -21.355 -3.146 1.00 20.89 153 LEU B N 1
ATOM 3243 C CA . LEU B 1 153 ? -2.472 -22.743 -3.404 1.00 22.32 153 LEU B CA 1
ATOM 3244 C C . LEU B 1 153 ? -2.346 -22.951 -4.907 1.00 22.03 153 LEU B C 1
ATOM 3245 O O . LEU B 1 153 ? -3.192 -22.497 -5.676 1.00 23.00 153 LEU B O 1
ATOM 3250 N N . GLY B 1 154 ? -1.279 -23.626 -5.318 1.00 20.73 154 GLY B N 1
ATOM 3251 C CA . GLY B 1 154 ? -1.067 -23.896 -6.726 1.00 18.15 154 GLY B CA 1
ATOM 3252 C C . GLY B 1 154 ? -1.197 -25.388 -6.948 1.00 18.65 154 GLY B C 1
ATOM 3253 O O . GLY B 1 154 ? -0.872 -26.177 -6.060 1.00 19.12 154 GLY B O 1
ATOM 3254 N N . ALA B 1 155 ? -1.673 -25.782 -8.122 1.00 18.50 155 ALA B N 1
ATOM 3255 C CA . ALA B 1 155 ? -1.842 -27.198 -8.431 1.00 18.95 155 ALA B CA 1
ATOM 3256 C C . ALA B 1 155 ? -0.800 -27.670 -9.439 1.00 18.51 155 ALA B C 1
ATOM 3257 O O . ALA B 1 155 ? -0.240 -26.874 -10.190 1.00 18.18 155 ALA B O 1
ATOM 3259 N N . PRO B 1 156 ? -0.518 -28.980 -9.460 1.00 19.71 156 PRO B N 1
ATOM 3260 C CA . PRO B 1 156 ? 0.469 -29.508 -10.406 1.00 18.90 156 PRO B CA 1
ATOM 3261 C C . PRO B 1 156 ? -0.025 -29.330 -11.838 1.00 19.27 156 PRO B C 1
ATOM 3262 O O . PRO B 1 156 ? 0.751 -29.416 -12.790 1.00 19.78 156 PRO B O 1
ATOM 3266 N N . THR B 1 157 ? -1.323 -29.077 -11.976 1.00 19.04 157 THR B N 1
ATOM 3267 C CA . THR B 1 157 ? -1.952 -28.896 -13.280 1.00 22.09 157 THR B CA 1
ATOM 3268 C C . THR B 1 157 ? -2.294 -27.442 -13.621 1.00 21.97 157 THR B C 1
ATOM 3269 O O . THR B 1 157 ? -2.929 -27.180 -14.637 1.00 21.34 157 THR B O 1
ATOM 3273 N N . SER B 1 158 ? -1.881 -26.496 -12.781 1.00 23.43 158 SER B N 1
ATOM 3274 C CA . SER B 1 158 ? -2.171 -25.084 -13.042 1.00 22.18 158 SER B CA 1
ATOM 3275 C C . SER B 1 158 ? -1.657 -24.641 -14.412 1.00 23.01 158 SER B C 1
ATOM 3276 O O . SER B 1 158 ? -0.548 -25.003 -14.814 1.00 23.15 158 SER B O 1
ATOM 3279 N N . THR B 1 159 ? -2.464 -23.859 -15.129 1.00 21.77 159 THR B N 1
ATOM 3280 C CA . THR B 1 159 ? -2.066 -23.365 -16.447 1.00 21.14 159 THR B CA 1
ATOM 3281 C C . THR B 1 159 ? -1.056 -22.231 -16.271 1.00 20.96 159 THR B C 1
ATOM 3282 O O . THR B 1 159 ? -0.861 -21.739 -15.159 1.00 19.64 159 THR B O 1
ATOM 3286 N N . ARG B 1 160 ? -0.420 -21.818 -17.364 1.00 21.69 160 ARG B N 1
ATOM 3287 C CA . ARG B 1 160 ? 0.558 -20.735 -17.302 1.00 24.26 160 ARG B CA 1
ATOM 3288 C C . ARG B 1 160 ? -0.101 -19.425 -16.890 1.00 22.76 160 ARG B C 1
ATOM 3289 O O . ARG B 1 160 ? 0.473 -18.644 -16.129 1.00 23.51 160 ARG B O 1
ATOM 3297 N N . LYS B 1 161 ? -1.302 -19.178 -17.401 1.00 21.53 161 LYS B N 1
ATOM 3298 C CA . LYS B 1 161 ? -2.028 -17.962 -17.056 1.00 19.12 161 LYS B CA 1
ATOM 3299 C C . LYS B 1 161 ? -2.426 -18.002 -15.583 1.00 18.64 161 LYS B C 1
ATOM 3300 O O . LYS B 1 161 ? -2.423 -16.977 -14.902 1.00 16.73 161 LYS B O 1
ATOM 3306 N N . ARG B 1 162 ? -2.772 -19.187 -15.091 1.00 16.94 162 ARG B N 1
ATOM 3307 C CA . ARG B 1 162 ? -3.153 -19.325 -13.692 1.00 16.62 162 ARG B CA 1
ATOM 3308 C C . ARG B 1 162 ? -1.930 -19.096 -12.800 1.00 16.23 162 ARG B C 1
ATOM 3309 O O . ARG B 1 162 ? -2.052 -18.580 -11.692 1.00 15.55 162 ARG B O 1
ATOM 3317 N N . ILE B 1 163 ? -0.754 -19.481 -13.288 1.00 16.72 163 ILE B N 1
ATOM 3318 C CA . ILE B 1 163 ? 0.477 -19.282 -12.527 1.00 18.59 163 ILE B CA 1
ATOM 3319 C C . ILE B 1 163 ? 0.688 -17.787 -12.308 1.00 19.35 163 ILE B C 1
ATOM 3320 O O . ILE B 1 163 ? 1.063 -17.351 -11.217 1.00 17.40 163 ILE B O 1
ATOM 3325 N N . LYS B 1 164 ? 0.448 -17.008 -13.358 1.00 17.94 164 LYS B N 1
ATOM 3326 C CA . LYS B 1 164 ? 0.599 -15.563 -13.279 1.00 19.69 164 LYS B CA 1
ATOM 3327 C C . LYS B 1 164 ? -0.408 -14.971 -12.297 1.00 17.87 164 LYS B C 1
ATOM 3328 O O . LYS B 1 164 ? -0.098 -14.040 -11.558 1.00 17.97 164 LYS B O 1
ATOM 3334 N N . LEU B 1 165 ? -1.619 -15.508 -12.288 1.00 18.31 165 LEU B N 1
ATOM 3335 C CA . LEU B 1 165 ? -2.636 -15.007 -11.374 1.00 18.33 165 LEU B CA 1
ATOM 3336 C C . LEU B 1 165 ? -2.289 -15.387 -9.932 1.00 18.99 165 LEU B C 1
ATOM 3337 O O . LEU B 1 165 ? -2.568 -14.633 -8.995 1.00 18.43 165 LEU B O 1
ATOM 3342 N N . ILE B 1 166 ? -1.674 -16.551 -9.757 1.00 18.25 166 ILE B N 1
ATOM 3343 C CA . ILE B 1 166 ? -1.272 -17.004 -8.428 1.00 19.74 166 ILE B CA 1
ATOM 3344 C C . ILE B 1 166 ? -0.177 -16.077 -7.898 1.00 20.97 166 ILE B C 1
ATOM 3345 O O . ILE B 1 166 ? -0.226 -15.623 -6.753 1.00 21.46 166 ILE B O 1
ATOM 3350 N N . CYS B 1 167 ? 0.807 -15.795 -8.744 1.00 22.60 167 CYS B N 1
ATOM 3351 C CA . CYS B 1 167 ? 1.913 -14.920 -8.372 1.00 24.69 167 CYS B CA 1
ATOM 3352 C C . CYS B 1 167 ? 1.392 -13.562 -7.908 1.00 25.57 167 CYS B C 1
ATOM 3353 O O . CYS B 1 167 ? 1.858 -13.016 -6.910 1.00 24.69 167 CYS B O 1
ATOM 3356 N N . GLU B 1 168 ? 0.422 -13.021 -8.637 1.00 25.83 168 GLU B N 1
ATOM 3357 C CA . GLU B 1 168 ? -0.150 -11.727 -8.294 1.00 26.24 168 GLU B CA 1
ATOM 3358 C C . GLU B 1 168 ? -0.974 -11.783 -7.007 1.00 25.72 168 GLU B C 1
ATOM 3359 O O . GLU B 1 168 ? -1.009 -10.819 -6.241 1.00 25.65 168 GLU B O 1
ATOM 3365 N N . ALA B 1 169 ? -1.628 -12.913 -6.764 1.00 23.58 169 ALA B N 1
ATOM 3366 C CA . ALA B 1 169 ? -2.455 -13.075 -5.574 1.00 23.16 169 ALA B CA 1
ATOM 3367 C C . ALA B 1 169 ? -1.624 -13.307 -4.315 1.00 22.29 169 ALA B C 1
ATOM 3368 O O . ALA B 1 169 ? -2.073 -13.029 -3.203 1.00 22.42 169 ALA B O 1
ATOM 3370 N N . ALA B 1 170 ? -0.411 -13.814 -4.496 1.00 21.64 170 ALA B N 1
ATOM 3371 C CA . ALA B 1 170 ? 0.468 -14.096 -3.375 1.00 21.93 170 ALA B CA 1
ATOM 3372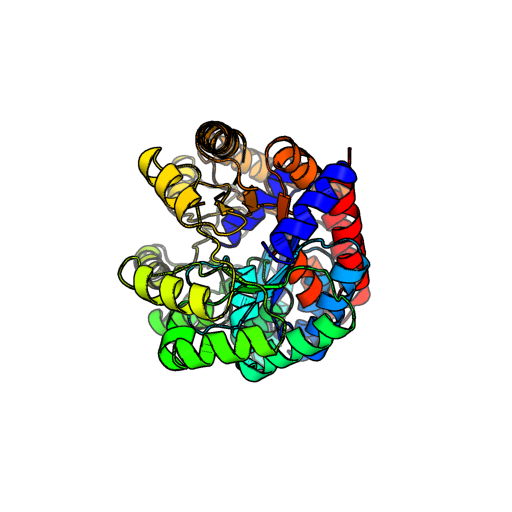 C C . ALA B 1 170 ? 1.093 -12.821 -2.822 1.00 21.93 170 ALA B C 1
ATOM 3373 O O . ALA B 1 170 ? 1.613 -11.997 -3.576 1.00 24.12 170 ALA B O 1
ATOM 3375 N N . ASP B 1 171 ? 1.032 -12.652 -1.507 1.00 19.21 171 ASP B N 1
ATOM 3376 C CA . ASP B 1 171 ? 1.621 -11.477 -0.884 1.00 18.86 171 ASP B CA 1
ATOM 3377 C C . ASP B 1 171 ? 3.106 -11.685 -0.641 1.00 17.40 171 ASP B C 1
ATOM 3378 O O . ASP B 1 171 ? 3.912 -10.783 -0.873 1.00 18.44 171 ASP B O 1
ATOM 3383 N N . GLU B 1 172 ? 3.468 -12.882 -0.192 1.00 14.52 172 GLU B N 1
ATOM 3384 C CA . GLU B 1 172 ? 4.861 -13.178 0.118 1.00 14.26 172 GLU B CA 1
ATOM 3385 C C . GLU B 1 172 ? 5.327 -14.567 -0.286 1.00 14.42 172 GLU B C 1
ATOM 3386 O O . GLU B 1 172 ? 6.520 -14.785 -0.483 1.00 14.99 172 GLU B O 1
ATOM 3392 N N . MET B 1 173 ? 4.398 -15.510 -0.401 1.00 14.16 173 MET B N 1
ATOM 3393 C CA . MET B 1 173 ? 4.770 -16.871 -0.764 1.00 12.41 173 MET B CA 1
ATOM 3394 C C . MET B 1 173 ? 3.616 -17.642 -1.389 1.00 14.06 173 MET B C 1
ATOM 3395 O O . MET B 1 173 ? 2.454 -17.256 -1.263 1.00 10.96 173 MET B O 1
ATOM 3400 N N . THR B 1 174 ? 3.960 -18.748 -2.046 1.00 13.38 174 THR B N 1
ATOM 3401 C CA . THR B 1 174 ? 2.997 -19.618 -2.712 1.00 14.45 174 THR B CA 1
ATOM 3402 C C . THR B 1 174 ? 3.218 -21.049 -2.232 1.00 14.48 174 THR B C 1
ATOM 3403 O O . THR B 1 174 ? 4.337 -21.428 -1.898 1.00 14.05 174 THR B O 1
ATOM 3407 N N . TYR B 1 175 ? 2.147 -21.837 -2.212 1.00 15.19 175 TYR B N 1
ATOM 3408 C CA . TYR B 1 175 ? 2.193 -23.225 -1.766 1.00 15.03 175 TYR B CA 1
ATOM 3409 C C . TYR B 1 175 ? 1.624 -24.142 -2.852 1.00 15.44 175 TYR B C 1
ATOM 3410 O O . TYR B 1 175 ? 0.437 -24.076 -3.173 1.00 14.14 175 TYR B O 1
ATOM 3419 N N . PHE B 1 176 ? 2.486 -24.968 -3.439 1.00 16.12 176 PHE B N 1
ATOM 3420 C CA . PHE B 1 176 ? 2.069 -25.911 -4.480 1.00 16.85 176 PHE B CA 1
ATOM 3421 C C . PHE B 1 176 ? 1.986 -27.294 -3.860 1.00 19.49 176 PHE B C 1
ATOM 3422 O O . PHE B 1 176 ? 2.910 -27.735 -3.176 1.00 18.21 176 PHE B O 1
ATOM 3430 N N . VAL B 1 177 ? 0.880 -27.982 -4.103 1.00 22.05 177 VAL B N 1
ATOM 3431 C CA . VAL B 1 177 ? 0.707 -29.314 -3.554 1.00 25.89 177 VAL B CA 1
ATOM 3432 C C . VAL B 1 177 ? -0.312 -30.080 -4.374 1.00 28.48 177 VAL B C 1
ATOM 3433 O O . VAL B 1 177 ? -1.128 -29.484 -5.077 1.00 29.08 177 VAL B O 1
ATOM 3437 N N . SER B 1 178 ? -0.250 -31.404 -4.296 1.00 32.52 178 SER B N 1
ATOM 3438 C CA . SER B 1 178 ? -1.199 -32.241 -5.008 1.00 36.18 178 SER B CA 1
ATOM 3439 C C . SER B 1 178 ? -2.342 -32.538 -4.048 1.00 38.47 178 SER B C 1
ATOM 3440 O O . SER B 1 178 ? -2.167 -33.255 -3.060 1.00 38.68 178 SER B O 1
ATOM 3443 N N . VAL B 1 179 ? -3.509 -31.973 -4.337 1.00 40.89 179 VAL B N 1
ATOM 3444 C CA . VAL B 1 179 ? -4.680 -32.176 -3.496 1.00 42.80 179 VAL B CA 1
ATOM 3445 C C . VAL B 1 179 ? -5.677 -33.105 -4.178 1.00 43.52 179 VAL B C 1
ATOM 3446 O O . VAL B 1 179 ? -5.495 -34.323 -4.184 1.00 44.96 179 VAL B O 1
ATOM 3450 N N . GLY B 1 184 ? -10.567 -37.681 -11.192 1.00 35.61 184 GLY B N 1
ATOM 3451 C CA . GLY B 1 184 ? -9.377 -38.043 -11.943 1.00 35.83 184 GLY B CA 1
ATOM 3452 C C . GLY B 1 184 ? -8.534 -39.096 -11.248 1.00 36.42 184 GLY B C 1
ATOM 3453 O O . GLY B 1 184 ? -8.374 -39.068 -10.026 1.00 37.07 184 GLY B O 1
ATOM 3454 N N . ALA B 1 185 ? -7.989 -40.026 -12.027 1.00 35.32 185 ALA B N 1
ATOM 3455 C CA . ALA B 1 185 ? -7.160 -41.098 -11.486 1.00 35.83 185 ALA B CA 1
ATOM 3456 C C . ALA B 1 185 ? -5.854 -40.559 -10.918 1.00 36.91 185 ALA B C 1
ATOM 3457 O O . ALA B 1 185 ? -5.368 -39.510 -11.344 1.00 37.09 185 ALA B O 1
ATOM 3459 N N . ARG B 1 186 ? -5.285 -41.274 -9.953 1.00 35.97 186 ARG B N 1
ATOM 3460 C CA . ARG B 1 186 ? -4.023 -40.852 -9.366 1.00 35.90 186 ARG B CA 1
ATOM 3461 C C . ARG B 1 186 ? -3.029 -40.713 -10.515 1.00 35.01 186 ARG B C 1
ATOM 3462 O O . ARG B 1 186 ? -3.161 -41.388 -11.534 1.00 34.35 186 ARG B O 1
ATOM 3470 N N . GLU B 1 187 ? -2.046 -39.834 -10.359 1.00 34.10 187 GLU B N 1
ATOM 3471 C CA . GLU B 1 187 ? -1.052 -39.617 -11.408 1.00 33.92 187 GLU B CA 1
ATOM 3472 C C . GLU B 1 187 ? -0.061 -40.772 -11.542 1.00 32.38 187 GLU B C 1
ATOM 3473 O O . GLU B 1 187 ? 0.014 -41.643 -10.675 1.00 31.42 187 GLU B O 1
ATOM 3479 N N . LYS B 1 188 ? 0.685 -40.773 -12.645 1.00 31.20 188 LYS B N 1
ATOM 3480 C CA . LYS B 1 188 ? 1.696 -41.795 -12.913 1.00 28.74 188 LYS B CA 1
ATOM 3481 C C . LYS B 1 188 ? 3.075 -41.180 -12.716 1.00 28.08 188 LYS B C 1
ATOM 3482 O O . LYS B 1 188 ? 4.065 -41.882 -12.483 1.00 24.71 188 LYS B O 1
ATOM 3488 N N . LEU B 1 189 ? 3.126 -39.857 -12.825 1.00 25.75 189 LEU B N 1
ATOM 3489 C CA . LEU B 1 189 ? 4.367 -39.117 -12.663 1.00 25.82 189 LEU B CA 1
ATOM 3490 C C . LEU B 1 189 ? 4.095 -37.868 -11.832 1.00 23.83 189 LEU B C 1
ATOM 3491 O O . LEU B 1 189 ? 4.513 -36.774 -12.198 1.00 23.55 189 LEU B O 1
ATOM 3496 N N . PRO B 1 190 ? 3.396 -38.019 -10.695 1.00 24.51 190 PRO B N 1
ATOM 3497 C CA . PRO B 1 190 ? 3.095 -36.862 -9.850 1.00 24.23 190 PRO B CA 1
ATOM 3498 C C . PRO B 1 190 ? 4.324 -36.046 -9.471 1.00 23.63 190 PRO B C 1
ATOM 3499 O O . PRO B 1 190 ? 4.300 -34.819 -9.552 1.00 23.89 190 PRO B O 1
ATOM 3503 N N . TYR B 1 191 ? 5.396 -36.723 -9.065 1.00 21.73 191 TYR B N 1
ATOM 3504 C CA . TYR B 1 191 ? 6.618 -36.025 -8.679 1.00 20.83 191 TYR B CA 1
ATOM 3505 C C . TYR B 1 191 ? 7.140 -35.223 -9.860 1.00 20.52 191 TYR B C 1
ATOM 3506 O O . TYR B 1 191 ? 7.369 -34.016 -9.766 1.00 20.21 191 TYR B O 1
ATOM 3515 N N . GLU B 1 192 ? 7.332 -35.916 -10.976 1.00 19.34 192 GLU B N 1
ATOM 3516 C CA . GLU B 1 192 ? 7.830 -35.302 -12.190 1.00 17.26 192 GLU B CA 1
ATOM 3517 C C . GLU B 1 192 ? 6.949 -34.126 -12.601 1.00 15.58 192 GLU B C 1
ATOM 3518 O O . GLU B 1 192 ? 7.456 -33.088 -13.027 1.00 14.63 192 GLU B O 1
ATOM 3524 N N . ARG B 1 193 ? 5.635 -34.280 -12.456 1.00 14.05 193 ARG B N 1
ATOM 3525 C CA . ARG B 1 193 ? 4.703 -33.220 -12.829 1.00 15.52 193 ARG B CA 1
ATOM 3526 C C . ARG B 1 193 ? 4.819 -31.975 -11.958 1.00 15.88 193 ARG B C 1
ATOM 3527 O O . ARG B 1 193 ? 4.924 -30.864 -12.471 1.00 14.44 193 ARG B O 1
ATOM 3535 N N . ILE B 1 194 ? 4.793 -32.149 -10.641 1.00 16.62 194 ILE B N 1
ATOM 3536 C CA . ILE B 1 194 ? 4.869 -30.990 -9.758 1.00 18.19 194 ILE B CA 1
ATOM 3537 C C . ILE B 1 194 ? 6.227 -30.306 -9.869 1.00 17.22 194 ILE B C 1
ATOM 3538 O O . ILE B 1 194 ? 6.335 -29.088 -9.704 1.00 17.07 194 ILE B O 1
ATOM 3543 N N . LYS B 1 195 ? 7.260 -31.086 -10.171 1.00 18.36 195 LYS B N 1
ATOM 3544 C CA . LYS B 1 195 ? 8.597 -30.527 -10.316 1.00 18.90 195 LYS B CA 1
ATOM 3545 C C . LYS B 1 195 ? 8.635 -29.607 -11.533 1.00 18.02 195 LYS B C 1
ATOM 3546 O O . LYS B 1 195 ? 9.152 -28.492 -11.464 1.00 16.79 195 LYS B O 1
ATOM 3552 N N . LYS B 1 196 ? 8.077 -30.071 -12.647 1.00 18.57 196 LYS B N 1
ATOM 3553 C CA . LYS B 1 196 ? 8.055 -29.273 -13.866 1.00 18.24 196 LYS B CA 1
ATOM 3554 C C . LYS B 1 196 ? 7.184 -28.040 -13.680 1.00 17.13 196 LYS B C 1
ATOM 3555 O O . LYS B 1 196 ? 7.533 -26.947 -14.128 1.00 15.78 196 LYS B O 1
ATOM 3561 N N . LYS B 1 197 ? 6.049 -28.218 -13.013 1.00 15.55 197 LYS B N 1
ATOM 3562 C CA . LYS B 1 197 ? 5.132 -27.111 -12.785 1.00 16.11 197 LYS B CA 1
ATOM 3563 C C . LYS B 1 197 ? 5.775 -26.022 -11.924 1.00 17.09 197 LYS B C 1
ATOM 3564 O O . LYS B 1 197 ? 5.642 -24.832 -12.211 1.00 16.98 197 LYS B O 1
ATOM 3570 N N . VAL B 1 198 ? 6.483 -26.429 -10.877 1.00 18.54 198 VAL B N 1
ATOM 3571 C CA . VAL B 1 198 ? 7.142 -25.472 -9.998 1.00 20.21 198 VAL B CA 1
ATOM 3572 C C . VAL B 1 198 ? 8.259 -24.738 -10.732 1.00 21.78 198 VAL B C 1
ATOM 3573 O O . VAL B 1 198 ? 8.494 -23.554 -10.492 1.00 21.84 198 VAL B O 1
ATOM 3577 N N . GLU B 1 199 ? 8.947 -25.441 -11.626 1.00 23.66 199 GLU B N 1
ATOM 3578 C CA . GLU B 1 199 ? 10.020 -24.826 -12.395 1.00 24.72 199 GLU B CA 1
ATOM 3579 C C . GLU B 1 199 ? 9.407 -23.803 -13.347 1.00 25.01 199 GLU B C 1
ATOM 3580 O O . GLU B 1 199 ? 10.008 -22.771 -13.643 1.00 25.41 199 GLU B O 1
ATOM 3586 N N . GLU B 1 200 ? 8.197 -24.090 -13.812 1.00 23.36 200 GLU B N 1
ATOM 3587 C CA . GLU B 1 200 ? 7.487 -23.187 -14.707 1.00 23.27 200 GLU B CA 1
ATOM 3588 C C . GLU B 1 200 ? 7.109 -21.938 -13.910 1.00 22.85 200 GLU B C 1
ATOM 3589 O O . GLU B 1 200 ? 7.113 -20.821 -14.429 1.00 21.53 200 GLU B O 1
ATOM 3595 N N . TYR B 1 201 ? 6.782 -22.144 -12.639 1.00 20.93 201 TYR B N 1
ATOM 3596 C CA . TYR B 1 201 ? 6.416 -21.059 -11.738 1.00 20.86 201 TYR B CA 1
ATOM 3597 C C . TYR B 1 201 ? 7.621 -20.138 -11.559 1.00 22.76 201 TYR B C 1
ATOM 3598 O O . TYR B 1 201 ? 7.499 -18.910 -11.613 1.00 20.72 201 TYR B O 1
ATOM 3607 N N . ARG B 1 202 ? 8.781 -20.752 -11.346 1.00 23.96 202 ARG B N 1
ATOM 3608 C CA . ARG B 1 202 ? 10.036 -20.035 -11.151 1.00 28.00 202 ARG B CA 1
ATOM 3609 C C . ARG B 1 202 ? 10.372 -19.091 -12.300 1.00 28.77 202 ARG B C 1
ATOM 3610 O O . ARG B 1 202 ? 11.004 -18.056 -12.087 1.00 28.84 202 ARG B O 1
ATOM 3618 N N . GLU B 1 203 ? 9.971 -19.444 -13.517 1.00 29.16 203 GLU B N 1
ATOM 3619 C CA . GLU B 1 203 ? 10.277 -18.592 -14.658 1.00 32.01 203 GLU B CA 1
ATOM 3620 C C . GLU B 1 203 ? 9.322 -17.409 -14.769 1.00 31.59 203 GLU B C 1
ATOM 3621 O O . GLU B 1 203 ? 9.636 -16.403 -15.407 1.00 32.29 203 GLU B O 1
ATOM 3627 N N . LEU B 1 204 ? 8.162 -17.519 -14.134 1.00 29.06 204 LEU B N 1
ATOM 3628 C CA . LEU B 1 204 ? 7.177 -16.448 -14.193 1.00 27.53 204 LEU B CA 1
ATOM 3629 C C . LEU B 1 204 ? 7.030 -15.676 -12.882 1.00 26.03 204 LEU B C 1
ATOM 3630 O O . LEU B 1 204 ? 6.472 -14.577 -12.872 1.00 25.33 204 LEU B O 1
ATOM 3635 N N . CYS B 1 205 ? 7.554 -16.228 -11.790 1.00 23.93 205 CYS B N 1
ATOM 3636 C CA . CYS B 1 205 ? 7.402 -15.594 -10.478 1.00 23.82 205 CYS B CA 1
ATOM 3637 C C . CYS B 1 205 ? 8.654 -15.631 -9.604 1.00 22.85 205 CYS B C 1
ATOM 3638 O O . CYS B 1 205 ? 9.333 -16.652 -9.532 1.00 22.17 205 CYS B O 1
ATOM 3641 N N . ASP B 1 206 ? 8.940 -14.523 -8.922 1.00 22.32 206 ASP B N 1
ATOM 3642 C CA . ASP B 1 206 ? 10.107 -14.444 -8.043 1.00 23.32 206 ASP B CA 1
ATOM 3643 C C . ASP B 1 206 ? 9.770 -14.662 -6.564 1.00 21.03 206 ASP B C 1
ATOM 3644 O O . ASP B 1 206 ? 10.660 -14.674 -5.716 1.00 21.06 206 ASP B O 1
ATOM 3649 N N . LYS B 1 207 ? 8.493 -14.843 -6.251 1.00 18.74 207 LYS B N 1
ATOM 3650 C CA . LYS B 1 207 ? 8.086 -15.041 -4.864 1.00 17.63 207 LYS B CA 1
ATOM 3651 C C . LYS B 1 207 ? 8.377 -16.462 -4.394 1.00 17.32 207 LYS B C 1
ATOM 3652 O O . LYS B 1 207 ? 8.173 -17.419 -5.135 1.00 17.32 207 LYS B O 1
ATOM 3658 N N . PRO B 1 208 ? 8.865 -16.613 -3.151 1.00 14.33 208 PRO B N 1
ATOM 3659 C CA . PRO B 1 208 ? 9.179 -17.937 -2.608 1.00 14.54 208 PRO B CA 1
ATOM 3660 C C . PRO B 1 208 ? 8.024 -18.917 -2.803 1.00 13.40 208 PRO B C 1
ATOM 3661 O O . PRO B 1 208 ? 6.851 -18.546 -2.711 1.00 12.22 208 PRO B O 1
ATOM 3665 N N . VAL B 1 209 ? 8.362 -20.168 -3.087 1.00 12.60 209 VAL B N 1
ATOM 3666 C CA . VAL B 1 209 ? 7.355 -21.199 -3.272 1.00 12.66 209 VAL B CA 1
ATOM 3667 C C . VAL B 1 209 ? 7.722 -22.439 -2.469 1.00 11.64 209 VAL B C 1
ATOM 3668 O O . VAL B 1 209 ? 8.878 -22.852 -2.436 1.00 13.12 209 VAL B O 1
ATOM 3672 N N . VAL B 1 210 ? 6.736 -23.013 -1.791 1.00 12.04 210 VAL B N 1
ATOM 3673 C CA . VAL B 1 210 ? 6.969 -24.218 -1.014 1.00 12.29 210 VAL B CA 1
ATOM 3674 C C . VAL B 1 210 ? 6.177 -25.336 -1.669 1.00 13.51 210 VAL B C 1
ATOM 3675 O O . VAL B 1 210 ? 5.139 -25.092 -2.283 1.00 13.49 210 VAL B O 1
ATOM 3679 N N . VAL B 1 211 ? 6.683 -26.556 -1.541 1.00 14.78 211 VAL B N 1
ATOM 3680 C CA . VAL B 1 211 ? 6.057 -27.721 -2.143 1.00 14.67 211 VAL B CA 1
ATOM 3681 C C . VAL B 1 211 ? 5.726 -28.806 -1.133 1.00 14.68 211 VAL B C 1
ATOM 3682 O O . VAL B 1 211 ? 6.567 -29.205 -0.327 1.00 14.68 211 VAL B O 1
ATOM 3686 N N . GLY B 1 212 ? 4.493 -29.290 -1.191 1.00 16.35 212 GLY B N 1
ATOM 3687 C CA . GLY B 1 212 ? 4.079 -30.338 -0.286 1.00 16.04 212 GLY B CA 1
ATOM 3688 C C . GLY B 1 212 ? 4.300 -31.697 -0.918 1.00 17.93 212 GLY B C 1
ATOM 3689 O O . GLY B 1 212 ? 3.953 -31.921 -2.076 1.00 15.21 212 GLY B O 1
ATOM 3690 N N . PHE B 1 213 ? 4.895 -32.601 -0.154 1.00 21.32 213 PHE B N 1
ATOM 3691 C CA . PHE B 1 213 ? 5.151 -33.954 -0.622 1.00 23.47 213 PHE B CA 1
ATOM 3692 C C . PHE B 1 213 ? 5.456 -34.773 0.623 1.00 25.55 213 PHE B C 1
ATOM 3693 O O . PHE B 1 213 ? 6.124 -34.291 1.539 1.00 27.54 213 PHE B O 1
ATOM 3701 N N . GLY B 1 214 ? 4.959 -36.003 0.66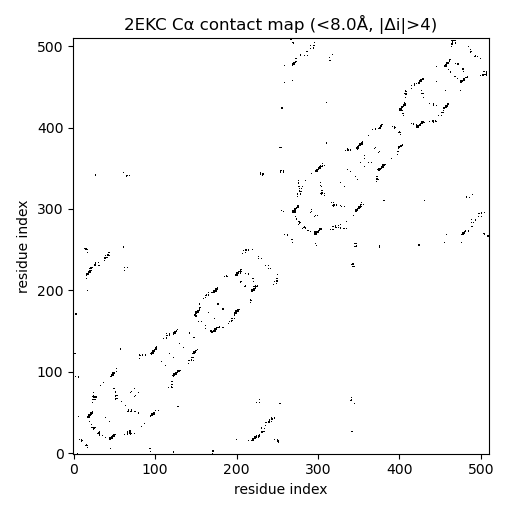4 1.00 25.83 214 GLY B N 1
ATOM 3702 C CA . GLY B 1 214 ? 5.186 -36.848 1.823 1.00 27.91 214 GLY B CA 1
ATOM 3703 C C . GLY B 1 214 ? 6.601 -37.374 1.975 1.00 27.68 214 GLY B C 1
ATOM 3704 O O . GLY B 1 214 ? 6.912 -38.468 1.503 1.00 30.42 214 GLY B O 1
ATOM 3705 N N . VAL B 1 215 ? 7.463 -36.602 2.631 1.00 25.65 215 VAL B N 1
ATOM 3706 C CA . VAL B 1 215 ? 8.845 -37.021 2.853 1.00 25.36 215 VAL B CA 1
ATOM 3707 C C . VAL B 1 215 ? 9.063 -37.270 4.345 1.00 25.23 215 VAL B C 1
ATOM 3708 O O . VAL B 1 215 ? 8.315 -36.762 5.178 1.00 27.35 215 VAL B O 1
ATOM 3712 N N . SER B 1 216 ? 10.075 -38.064 4.678 1.00 24.39 216 SER B N 1
ATOM 3713 C CA . SER B 1 216 ? 10.373 -38.368 6.072 1.00 24.16 216 SER B CA 1
ATOM 3714 C C . SER B 1 216 ? 11.857 -38.631 6.293 1.00 24.34 216 SER B C 1
ATOM 3715 O O . SER B 1 216 ? 12.267 -39.037 7.379 1.00 25.87 216 SER B O 1
ATOM 3718 N N . LYS B 1 217 ? 12.659 -38.400 5.258 1.00 24.30 217 LYS B N 1
ATOM 3719 C CA . LYS B 1 217 ? 14.106 -38.587 5.341 1.00 25.32 217 LYS B CA 1
ATOM 3720 C C . LYS B 1 217 ? 14.785 -37.384 4.698 1.00 25.35 217 LYS B C 1
ATOM 3721 O O . LYS B 1 217 ? 14.258 -36.800 3.750 1.00 24.55 217 LYS B O 1
ATOM 3727 N N . LYS B 1 218 ? 15.955 -37.020 5.211 1.00 23.78 218 LYS B N 1
ATOM 3728 C CA . LYS B 1 218 ? 16.683 -35.868 4.695 1.00 25.29 218 LYS B CA 1
ATOM 3729 C C . LYS B 1 218 ? 16.952 -35.900 3.193 1.00 24.75 218 LYS B C 1
ATOM 3730 O O . LYS B 1 218 ? 16.871 -34.866 2.532 1.00 23.92 218 LYS B O 1
ATOM 3736 N N . GLU B 1 219 ? 17.268 -37.079 2.656 1.00 24.17 219 GLU B N 1
ATOM 3737 C CA . GLU B 1 219 ? 17.559 -37.221 1.228 1.00 22.93 219 GLU B CA 1
ATOM 3738 C C . GLU B 1 219 ? 16.401 -36.784 0.327 1.00 21.79 219 GLU B C 1
ATOM 3739 O O . GLU B 1 219 ? 16.614 -36.199 -0.737 1.00 20.97 219 GLU B O 1
ATOM 3745 N N . HIS B 1 220 ? 15.175 -37.080 0.742 1.00 20.24 220 HIS B N 1
ATOM 3746 C CA . HIS B 1 220 ? 14.019 -36.715 -0.062 1.00 20.67 220 HIS B CA 1
ATOM 3747 C C . HIS B 1 220 ? 13.585 -35.281 0.204 1.00 20.20 220 HIS B C 1
ATOM 3748 O O . HIS B 1 220 ? 13.026 -34.618 -0.668 1.00 20.00 220 HIS B O 1
ATOM 3755 N N . ALA B 1 221 ? 13.846 -34.795 1.410 1.00 19.70 221 ALA B N 1
ATOM 3756 C CA . ALA B 1 221 ? 13.513 -33.415 1.721 1.00 19.63 221 ALA B CA 1
ATOM 3757 C C . ALA B 1 221 ? 14.434 -32.585 0.822 1.00 19.42 221 ALA B C 1
ATOM 3758 O O . ALA B 1 221 ? 14.017 -31.602 0.215 1.00 19.58 221 ALA B O 1
ATOM 3760 N N . ARG B 1 222 ? 15.689 -33.008 0.720 1.00 20.40 222 ARG B N 1
ATOM 3761 C CA . ARG B 1 222 ? 16.653 -32.302 -0.112 1.00 20.71 222 ARG B CA 1
ATOM 3762 C C . ARG B 1 222 ? 16.225 -32.328 -1.578 1.00 20.54 222 ARG B C 1
ATOM 3763 O O . ARG B 1 222 ? 16.477 -31.375 -2.313 1.00 21.04 222 ARG B O 1
ATOM 3771 N N . GLU B 1 223 ? 15.575 -33.410 -2.007 1.00 20.58 223 GLU B N 1
ATOM 3772 C CA . GLU B 1 223 ? 15.101 -33.501 -3.387 1.00 20.93 223 GLU B CA 1
ATOM 3773 C C . GLU B 1 223 ? 14.109 -32.371 -3.661 1.00 20.80 223 GLU B C 1
ATOM 3774 O O . GLU B 1 223 ? 14.194 -31.687 -4.683 1.00 20.32 223 GLU B O 1
ATOM 3780 N N . ILE B 1 224 ? 13.151 -32.197 -2.755 1.00 19.08 224 ILE B N 1
ATOM 3781 C CA . ILE B 1 224 ? 12.153 -31.146 -2.912 1.00 18.77 224 ILE B CA 1
ATOM 3782 C C . ILE B 1 224 ? 12.858 -29.795 -2.885 1.00 19.66 224 ILE B C 1
ATOM 3783 O O . ILE B 1 224 ? 12.539 -28.895 -3.662 1.00 18.52 224 ILE B O 1
ATOM 3788 N N . GLY B 1 225 ? 13.824 -29.664 -1.982 1.00 19.78 225 GLY B N 1
ATOM 3789 C CA . GLY B 1 225 ? 14.566 -28.422 -1.875 1.00 21.76 225 GLY B CA 1
ATOM 3790 C C . GLY B 1 225 ? 15.370 -28.073 -3.115 1.00 22.94 225 GLY B C 1
ATOM 3791 O O . GLY B 1 225 ? 15.752 -26.918 -3.299 1.00 23.37 225 GLY B O 1
ATOM 3792 N N . SER B 1 226 ? 15.625 -29.058 -3.974 1.00 22.18 226 SER B N 1
ATOM 3793 C CA . SER B 1 226 ? 16.403 -28.811 -5.182 1.00 23.50 226 SER B CA 1
ATOM 3794 C C . SER B 1 226 ? 15.629 -28.000 -6.216 1.00 23.95 226 SER B C 1
ATOM 3795 O O . SER B 1 226 ? 16.226 -27.429 -7.128 1.00 26.12 226 SER B O 1
ATOM 3798 N N . PHE B 1 227 ? 14.307 -27.942 -6.089 1.00 20.68 227 PHE B N 1
ATOM 3799 C CA . PHE B 1 227 ? 13.532 -27.172 -7.050 1.00 18.84 227 PHE B CA 1
ATOM 3800 C C . PHE B 1 227 ? 12.527 -26.215 -6.422 1.00 17.93 227 PHE B C 1
ATOM 3801 O O . PHE B 1 227 ? 11.769 -25.553 -7.129 1.00 19.25 227 PHE B O 1
ATOM 3809 N N . ALA B 1 228 ? 12.525 -26.136 -5.095 1.00 16.35 228 ALA B N 1
ATOM 3810 C CA . ALA B 1 228 ? 11.618 -25.232 -4.394 1.00 16.25 228 ALA B CA 1
ATOM 3811 C C . ALA B 1 228 ? 12.351 -24.534 -3.255 1.00 17.85 228 ALA B C 1
ATOM 3812 O O . ALA B 1 228 ? 13.476 -24.903 -2.914 1.00 18.43 228 ALA B O 1
ATOM 3814 N N . ASP B 1 229 ? 11.708 -23.529 -2.668 1.00 16.01 229 ASP B N 1
ATOM 3815 C CA . ASP B 1 229 ? 12.301 -22.776 -1.568 1.00 16.41 229 ASP B CA 1
ATOM 3816 C C . ASP B 1 229 ? 12.047 -23.412 -0.208 1.00 15.51 229 ASP B C 1
ATOM 3817 O O . ASP B 1 229 ? 12.613 -22.987 0.803 1.00 14.59 229 ASP B O 1
ATOM 3822 N N . GLY B 1 230 ? 11.200 -24.436 -0.195 1.00 16.35 230 GLY B N 1
ATOM 3823 C CA . GLY B 1 230 ? 10.883 -25.124 1.040 1.00 14.47 230 GLY B CA 1
ATOM 3824 C C . GLY B 1 230 ? 10.000 -26.331 0.797 1.00 14.29 230 GLY B C 1
ATOM 3825 O O . GLY B 1 230 ? 9.493 -26.542 -0.306 1.00 15.57 230 GLY B O 1
ATOM 3826 N N . VAL B 1 231 ? 9.815 -27.135 1.830 1.00 13.91 231 VAL B N 1
ATOM 3827 C CA . VAL B 1 231 ? 8.985 -28.320 1.710 1.00 13.99 231 VAL B CA 1
ATOM 3828 C C . VAL B 1 231 ? 7.984 -28.320 2.847 1.00 13.55 231 VAL B C 1
ATOM 3829 O O . VAL B 1 231 ? 8.318 -27.957 3.972 1.00 13.52 231 VAL B O 1
ATOM 3833 N N . VAL B 1 232 ? 6.749 -28.705 2.545 1.00 13.86 232 VAL B N 1
ATOM 3834 C CA . VAL B 1 232 ? 5.706 -28.753 3.558 1.00 12.88 232 VAL B CA 1
ATOM 3835 C C . VAL B 1 232 ? 5.425 -30.207 3.901 1.00 15.19 232 VAL B C 1
ATOM 3836 O O . VAL B 1 232 ? 5.162 -31.022 3.013 1.00 14.57 232 VAL B O 1
ATOM 3840 N N . VAL B 1 233 ? 5.501 -30.533 5.187 1.00 15.16 233 VAL B N 1
ATOM 3841 C CA . VAL B 1 233 ? 5.242 -31.893 5.641 1.00 18.21 233 VAL B CA 1
ATOM 3842 C C . VAL B 1 233 ? 4.154 -31.834 6.710 1.00 18.92 233 VAL B C 1
ATOM 3843 O O . VAL B 1 233 ? 4.188 -30.969 7.584 1.00 18.17 233 VAL B O 1
ATOM 3847 N N . GLY B 1 234 ? 3.184 -32.739 6.633 1.00 17.70 234 GLY B N 1
ATOM 3848 C CA . GLY B 1 234 ? 2.113 -32.727 7.610 1.00 19.38 234 GLY B CA 1
ATOM 3849 C C . GLY B 1 234 ? 1.703 -34.110 8.068 1.00 21.88 234 GLY B C 1
ATOM 3850 O O . GLY B 1 234 ? 1.826 -34.444 9.246 1.00 21.51 234 GLY B O 1
ATOM 3851 N N . SER B 1 235 ? 1.214 -34.911 7.128 1.00 23.14 235 SER B N 1
ATOM 3852 C CA . SER B 1 235 ? 0.767 -36.270 7.409 1.00 25.14 235 SER B CA 1
ATOM 3853 C C . SER B 1 235 ? 1.651 -36.996 8.416 1.00 23.99 235 SER B C 1
ATOM 3854 O O . SER B 1 235 ? 1.182 -37.420 9.472 1.00 25.39 235 SER B O 1
ATOM 3857 N N . ALA B 1 236 ? 2.932 -37.127 8.083 1.00 23.54 236 ALA B N 1
ATOM 3858 C CA . ALA B 1 236 ? 3.898 -37.821 8.929 1.00 23.49 236 ALA B CA 1
ATOM 3859 C C . ALA B 1 236 ? 4.039 -37.233 10.329 1.00 24.61 236 ALA B C 1
ATOM 3860 O O . ALA B 1 236 ? 4.291 -37.967 11.289 1.00 22.47 236 ALA B O 1
ATOM 3862 N N . LEU B 1 237 ? 3.890 -35.915 10.450 1.00 21.82 237 LEU B N 1
ATOM 3863 C CA . LEU B 1 237 ? 4.010 -35.276 11.754 1.00 21.89 237 LEU B CA 1
ATOM 3864 C C . LEU B 1 237 ? 2.754 -35.556 12.565 1.00 22.12 237 LEU B C 1
ATOM 3865 O O . LEU B 1 237 ? 2.826 -35.891 13.749 1.00 21.56 237 LEU B O 1
ATOM 3870 N N . VAL B 1 238 ? 1.607 -35.414 11.909 1.00 20.55 238 VAL B N 1
ATOM 3871 C CA . VAL B 1 238 ? 0.316 -35.639 12.534 1.00 21.28 238 VAL B CA 1
ATOM 3872 C C . VAL B 1 238 ? 0.210 -37.063 13.085 1.00 22.22 238 VAL B C 1
ATOM 3873 O O . VAL B 1 238 ? -0.295 -37.274 14.189 1.00 20.52 238 VAL B O 1
ATOM 3877 N N . LYS B 1 239 ? 0.694 -38.035 12.318 1.00 22.71 239 LYS B N 1
ATOM 3878 C CA . LYS B 1 239 ? 0.650 -39.431 12.747 1.00 25.06 239 LYS B CA 1
ATOM 3879 C C . LYS B 1 239 ? 1.381 -39.630 14.072 1.00 23.58 239 LYS B C 1
ATOM 3880 O O . LYS B 1 239 ? 0.881 -40.303 14.971 1.00 25.47 239 LYS B O 1
ATOM 3886 N N . LEU B 1 240 ? 2.569 -39.047 14.184 1.00 21.59 240 LEU B N 1
ATOM 3887 C CA . LEU B 1 240 ? 3.358 -39.163 15.401 1.00 21.53 240 LEU B CA 1
ATOM 3888 C C . LEU B 1 240 ? 2.689 -38.439 16.569 1.00 20.81 240 LEU B C 1
ATOM 3889 O O . LEU B 1 240 ? 2.685 -38.932 17.695 1.00 20.03 240 LEU B O 1
ATOM 3894 N N . ALA B 1 241 ? 2.123 -37.267 16.303 1.00 19.33 241 ALA B N 1
ATOM 3895 C CA . ALA B 1 241 ? 1.448 -36.516 17.355 1.00 18.46 241 ALA B CA 1
ATOM 3896 C C . ALA B 1 241 ? 0.248 -37.323 17.843 1.00 18.63 241 ALA B C 1
ATOM 3897 O O . ALA B 1 241 ? -0.025 -37.392 19.045 1.00 16.70 241 ALA B O 1
ATOM 3899 N N . GLY B 1 242 ? -0.460 -37.934 16.897 1.00 17.97 242 GLY B N 1
ATOM 3900 C CA . GLY B 1 242 ? -1.627 -38.732 17.228 1.00 20.48 242 GLY B CA 1
ATOM 3901 C C . GLY B 1 242 ? -1.344 -39.868 18.191 1.00 22.51 242 GLY B C 1
ATOM 3902 O O . GLY B 1 242 ? -2.194 -40.217 19.012 1.00 24.22 242 GLY B O 1
ATOM 3903 N N . GLN B 1 243 ? -0.158 -40.458 18.097 1.00 23.49 243 GLN B N 1
ATOM 3904 C CA . GLN B 1 243 ? 0.197 -41.548 18.991 1.00 25.51 243 GLN B CA 1
ATOM 3905 C C . GLN B 1 243 ? 1.066 -41.066 20.152 1.00 25.07 243 GLN B C 1
ATOM 3906 O O . GLN B 1 243 ? 1.699 -41.862 20.840 1.00 23.72 243 GLN B O 1
ATOM 3912 N N . LYS B 1 244 ? 1.074 -39.751 20.367 1.00 24.36 244 LYS B N 1
ATOM 3913 C CA . LYS B 1 244 ? 1.831 -39.131 21.456 1.00 24.11 244 LYS B CA 1
ATOM 3914 C C . LYS B 1 244 ? 3.336 -39.387 21.437 1.00 24.42 244 LYS B C 1
ATOM 3915 O O . LYS B 1 244 ? 3.983 -39.376 22.485 1.00 24.24 244 LYS B O 1
ATOM 3921 N N . LYS B 1 245 ? 3.900 -39.605 20.255 1.00 24.01 245 LYS B N 1
ATOM 3922 C CA . LYS B 1 245 ? 5.336 -39.853 20.144 1.00 24.07 245 LYS B CA 1
ATOM 3923 C C . LYS B 1 245 ? 6.068 -38.534 19.900 1.00 24.15 245 LYS B C 1
ATOM 3924 O O . LYS B 1 245 ? 6.541 -38.264 18.792 1.00 23.79 245 LYS B O 1
ATOM 3930 N N . ILE B 1 246 ? 6.157 -37.721 20.949 1.00 22.77 246 ILE B N 1
ATOM 3931 C CA . ILE B 1 246 ? 6.795 -36.414 20.868 1.00 22.67 246 ILE B CA 1
ATOM 3932 C C . ILE B 1 246 ? 8.285 -36.479 20.550 1.00 24.34 246 ILE B C 1
ATOM 3933 O O . ILE B 1 246 ? 8.776 -35.729 19.704 1.00 21.01 246 ILE B O 1
ATOM 3938 N N . GLU B 1 247 ? 9.003 -37.370 21.225 1.00 24.28 247 GLU B N 1
ATOM 3939 C CA . GLU B 1 247 ? 10.433 -37.500 20.990 1.00 25.41 247 GLU B CA 1
ATOM 3940 C C . GLU B 1 247 ? 10.694 -37.859 19.531 1.00 24.00 247 GLU B C 1
ATOM 3941 O O . GLU B 1 247 ? 11.544 -37.250 18.879 1.00 23.41 247 GLU B O 1
ATOM 3947 N N . ASP B 1 248 ? 9.960 -38.845 19.020 1.00 22.71 248 ASP B N 1
ATOM 3948 C CA . ASP B 1 248 ? 10.116 -39.253 17.629 1.00 21.20 248 ASP B CA 1
ATOM 3949 C C . ASP B 1 248 ? 9.743 -38.094 16.709 1.00 20.47 248 ASP B C 1
ATOM 3950 O O . ASP B 1 248 ? 10.341 -37.916 15.647 1.00 19.97 248 ASP B O 1
ATOM 3955 N N . LEU B 1 249 ? 8.742 -37.319 17.118 1.00 17.03 249 LEU B N 1
ATOM 3956 C CA . LEU B 1 249 ? 8.301 -36.178 16.334 1.00 16.40 249 LEU B CA 1
ATOM 3957 C C . LEU B 1 249 ? 9.455 -35.201 16.195 1.00 15.92 249 LEU B C 1
ATOM 3958 O O . LEU B 1 249 ? 9.793 -34.773 15.089 1.00 15.78 249 LEU B O 1
ATOM 3963 N N . GLY B 1 250 ? 10.064 -34.854 17.325 1.00 17.56 250 GLY B N 1
ATOM 3964 C CA . GLY B 1 250 ? 11.188 -33.935 17.308 1.00 18.70 250 GLY B CA 1
ATOM 3965 C C . GLY B 1 250 ? 12.350 -34.442 16.467 1.00 21.23 250 GLY B C 1
ATOM 3966 O O . GLY B 1 250 ? 13.001 -33.662 15.772 1.00 18.86 250 GLY B O 1
ATOM 3967 N N . ASN B 1 251 ? 12.613 -35.746 16.523 1.00 22.01 251 ASN B N 1
ATOM 3968 C CA . ASN B 1 251 ? 13.712 -36.327 15.757 1.00 23.35 251 ASN B CA 1
ATOM 3969 C C . ASN B 1 251 ? 13.455 -36.301 14.258 1.00 22.09 251 ASN B C 1
ATOM 3970 O O . ASN B 1 251 ? 14.388 -36.181 13.467 1.00 21.58 251 ASN B O 1
ATOM 3975 N N . LEU B 1 252 ? 12.192 -36.421 13.864 1.00 21.75 252 LEU B N 1
ATOM 3976 C CA . LEU B 1 252 ? 11.853 -36.387 12.447 1.00 21.31 252 LEU B CA 1
ATOM 3977 C C . LEU B 1 252 ? 12.089 -34.981 11.905 1.00 21.35 252 LEU B C 1
ATOM 3978 O O . LEU B 1 252 ? 12.539 -34.807 10.773 1.00 20.62 252 LEU B O 1
ATOM 3983 N N . VAL B 1 253 ? 11.787 -33.974 12.719 1.00 19.30 253 VAL B N 1
ATOM 3984 C CA . VAL B 1 253 ? 11.983 -32.602 12.283 1.00 17.53 253 VAL B CA 1
ATOM 3985 C C . VAL B 1 253 ? 13.461 -32.298 12.046 1.00 17.20 253 VAL B C 1
ATOM 3986 O O . VAL B 1 253 ? 13.818 -31.715 11.021 1.00 15.88 253 VAL B O 1
ATOM 3990 N N . LYS B 1 254 ? 14.325 -32.701 12.974 1.00 18.43 254 LYS B N 1
ATOM 3991 C CA . LYS B 1 254 ? 15.746 -32.439 12.791 1.00 21.60 254 LYS B CA 1
ATOM 3992 C C . LYS B 1 254 ? 16.292 -33.238 11.609 1.00 19.08 254 LYS B C 1
ATOM 3993 O O . LYS B 1 254 ? 17.188 -32.775 10.906 1.00 19.72 254 LYS B O 1
ATOM 3999 N N . GLU B 1 255 ? 15.755 -34.434 11.390 1.00 19.18 255 GLU B N 1
ATOM 4000 C CA . GLU B 1 255 ? 16.188 -35.267 10.269 1.00 19.24 255 GLU B CA 1
ATOM 4001 C C . GLU B 1 255 ? 15.877 -34.514 8.975 1.00 18.70 255 GLU B C 1
ATOM 4002 O O . GLU B 1 255 ? 16.751 -34.332 8.129 1.00 18.35 255 GLU B O 1
ATOM 4008 N N . LEU B 1 256 ? 14.630 -34.065 8.843 1.00 16.50 256 LEU B N 1
ATOM 4009 C CA . LEU B 1 256 ? 14.194 -33.330 7.660 1.00 16.03 256 LEU B CA 1
ATOM 4010 C C . LEU B 1 256 ? 14.975 -32.040 7.448 1.00 16.18 256 LEU B C 1
ATOM 4011 O O . LEU B 1 256 ? 15.410 -31.746 6.335 1.00 15.47 256 LEU B O 1
ATOM 4016 N N . LYS B 1 257 ? 15.150 -31.268 8.514 1.00 16.56 257 LYS B N 1
ATOM 4017 C CA . LYS B 1 257 ? 15.870 -30.006 8.414 1.00 17.95 257 LYS B CA 1
ATOM 4018 C C . LYS B 1 257 ? 17.305 -30.234 7.945 1.00 18.91 257 LYS B C 1
ATOM 4019 O O . LYS B 1 257 ? 17.890 -29.394 7.256 1.00 19.35 257 LYS B O 1
ATOM 4025 N N . GLU B 1 258 ? 17.864 -31.383 8.306 1.00 19.39 258 GLU B N 1
ATOM 4026 C CA . GLU B 1 258 ? 19.224 -31.728 7.914 1.00 22.22 258 GLU B CA 1
ATOM 4027 C C . GLU B 1 258 ? 19.354 -31.741 6.385 1.00 21.50 258 GLU B C 1
ATOM 4028 O O . GLU B 1 258 ? 20.387 -31.359 5.834 1.00 21.78 258 GLU B O 1
ATOM 4034 N N . GLY B 1 259 ? 18.303 -32.188 5.704 1.00 20.00 259 GLY B N 1
ATOM 4035 C CA . GLY B 1 259 ? 18.334 -32.226 4.253 1.00 18.85 259 GLY B CA 1
ATOM 4036 C C . GLY B 1 259 ? 18.017 -30.868 3.651 1.00 18.65 259 GLY B C 1
ATOM 4037 O O . GLY B 1 259 ? 18.067 -30.692 2.436 1.00 18.66 259 GLY B O 1
ATOM 4038 N N . LEU B 1 260 ? 17.693 -29.904 4.507 1.00 17.25 260 LEU B N 1
ATOM 4039 C CA . LEU B 1 260 ? 17.356 -28.559 4.059 1.00 17.23 260 LEU B CA 1
ATOM 4040 C C . LEU B 1 260 ? 18.449 -27.532 4.382 1.00 20.33 260 LEU B C 1
ATOM 4041 O O . LEU B 1 260 ? 18.218 -26.319 4.345 1.00 21.55 260 LEU B O 1
ATOM 4046 N N . ARG B 1 261 ? 19.633 -28.034 4.727 1.00 21.14 261 ARG B N 1
ATOM 4047 C CA . ARG B 1 261 ? 20.795 -27.199 5.008 1.00 22.62 261 ARG B CA 1
ATOM 4048 C C . ARG B 1 261 ? 21.903 -27.820 4.160 1.00 23.93 261 ARG B C 1
ATOM 4049 O O . ARG B 1 261 ? 21.838 -29.007 3.843 1.00 24.04 261 ARG B O 1
ATOM 4063 N N . GLU B 1 262 ? 22.904 -27.036 3.776 1.00 24.75 262 GLU B N 1
ATOM 4064 C CA . GLU B 1 262 ? 23.990 -27.579 2.958 1.00 27.96 262 GLU B CA 1
ATOM 4065 C C . GLU B 1 262 ? 24.547 -28.857 3.571 1.00 28.86 262 GLU B C 1
ATOM 4066 O O . GLU B 1 262 ? 24.777 -29.827 2.816 1.00 29.55 262 GLU B O 1
#

Organism: Aquifex aeolicus (strain VF5) (NCBI:txid224324)

InterPro domains:
  IPR002028 Tryptophan synthase, alpha chain [MF_00131] (14-259)
  IPR002028 Tryptophan synthase, alpha chain [PF00290] (8-248)
  IPR002028 Tryptophan synthase, alpha chain [PTHR43406] (3-259)
  IPR002028 Tryptophan synthase, alpha chain [TIGR00262] (8-258)
  IPR002028 Tryptophan synthase, alpha chain [cd04724] (18-261)
  IPR011060 Ribulose-phosphate binding barrel [SSF51366] (1-254)
  IPR013785 Aldolase-type TIM barrel [G3DSA:3.20.20.70] (1-262)
  IPR018204 Tryptophan synthase, alpha chain, active site [PS00167] (48-61)

B-factor: mean 22.46, std 10.05, range [8.06, 75.88]

Solvent-accessible surface area: 23002 Å² total; per-residue (Å²): 144,17,73,0,31,91,19,22,82,78,4,152,147,111,168,19,57,0,0,0,0,20,4,3,0,0,4,24,43,68,113,11,2,32,107,0,0,74,39,0,11,160,28,25,3,13,0,0,10,0,0,10,5,23,92,83,15,108,60,27,37,46,11,11,69,13,0,1,83,10,0,64,108,74,45,16,135,8,103,29,0,6,88,0,0,59,32,0,28,145,86,45,76,103,23,0,0,0,0,8,0,1,15,76,2,0,136,159,38,26,19,77,97,0,0,104,43,0,88,116,65,11,1,9,0,3,12,10,41,51,36,35,118,139,49,11,127,100,0,58,63,15,0,167,132,44,70,2,8,19,3,10,64,4,31,6,75,11,87,112,174,126,0,130,78,7,16,124,20,5,79,9,0,0,29,0,44,3,53,75,100,138,111,136,0,68,116,25,1,64,44,0,91,123,64,5,144,56,29,0,1,0,0,122,49,6,47,57,63,97,22,0,98,112,18,2,77,29,1,31,0,0,12,1,11,58,17,0,1,63,24,1,3,35,130,73,36,139,65,0,2,67,29,0,108,82,0,4,80,1,1,102,144,61,23,0,44,77,6,17,95,59,4,170,87,85,160,23,72,0,0,0,0,7,3,3,0,0,31,25,42,55,115,10,1,31,118,0,0,71,29,0,8,119,42,29,4,12,0,0,2,0,0,7,3,28,92,83,17,108,28,28,37,110,33,26,70,70,0,5,110,44,0,64,167,77,44,12,161,6,97,38,0,8,98,0,0,34,47,0,14,74,52,6,0,23,9,0,0,0,0,23,0,2,26,69,2,0,134,144,34,25,30,75,85,0,0,111,31,0,94,96,50,9,0,13,0,0,0,10,32,53,30,35,119,137,59,14,147,100,0,63,47,6,2,155,137,48,106,7,7,17,1,9,60,3,34,9,92,12,86,111,166,123,0,113,83,10,18,133,26,2,81,28,0,0,19,0,31,64,135,131,102,220,61,199,109,54,68,77,107,4,65,132,31,0,76,34,0,93,118,52,7,148,61,33,0,0,0,6,77,81,8,51,117,66,92,91,0,106,77,1,2,86,12,0,30,0,0,7,4,14,47,28,0,0,112,30,2,21,91,118,86,38,138,72,0,2,72,23,0,115,42,0,8,77,2,2,102,156

CATH classification: 3.20.20.70

Radius of gyration: 24.67 Å; Cα contacts (8 Å, |Δi|>4): 1004; chains: 2; bounding box: 63×62×58 Å

Sequence (510 aa):
MGRISDKFTELKEKREKALVSYLMVGYPDYETSLKAFKEVLKNGTDILEIGFPFSDPVADGPTIQVAHEVALKNGIRFEDVLELSETLRKEFPDIPFLLMTYYNPIFRIGLEKFCRLSREKGIDGFIVPDLPPEEAEELKAVMKKYVLSFVPLGAPTSTRKRIKLICEAADEMTYFVSVTGYERIKKKVEEYRELCDKPVVVGFGVSKKEHAREIGSFADGVVVGSALVKLAGQKKIEDLGNLVKELKEGLREGRISDKFTELKEKREKALVSYLMVGYPDYETSLKAFKEVLKNGTDILEIGFPFSDPVADGPTIQVAHEVALKNGIRFEDVLELSETLRKEFPDIPFLLMTYYNPIFRIGLEKFCRLSREKGIDGFIVPDLPPEEAEELKAVMKKYVLSFVPLGAPTSTRKRIKLICEAADEMTYFVSVGAREKLPYERIKKKVEEYRELCDKPVVVGFGVSKKEHAREIGSFADGVVVGSALVKLAGQKKIEDLGNLVKELKEGLRE

Secondary structure (DSSP, 8-state):
--HHHHHHHHHHHHTB-EEEEEEETTSS-HHHHHHHHHHHHHTT-SEEEEE---S--TTS-HHHHHHHHHHHHTT--HHHHHHHHHHHHHH-TTS-EEEE--HHHHHHH-HHHHHHHHHHTT--EEE-TT--HHHHHHHHHHHHHTT-EE--EE-TT--HHHHHHHHHH-SS-EEEESS---HHHHHHHHHHHHH--S-EEEESS--SHHHHHHHHTTSSEEEE-HHHHHHHHTT-HHHHHHHHHHHHHTTB-/-HHHHHHHHHHHTT--EEEEEEETTSS-HHHHHHHHHHHHHTT-SEEEEE---S--TTS-HHHHHHHHHHHHTT--HHHHHHHHHHHHHH-TTS-EEEE--HHHHHHH-HHHHHHHHHHTT--EEE-TT--HHHHHHHHHHHHTTTPEE--EE-TT--HHHHHHHHHH-SS-EEE----PPPSSHHHHHHHHHHHHHHH--S-EEEE----SHHHHHHHHTTSSEEEE-HHHHHHHHTT-HHHHHHHHHHHHHTT--

Nearest PDB structures (foldseek):
  2ekc-assembly1_A  TM=1.004E+00  e=2.322E-50  Aquifex aeolicus VF5
  5ey5-assembly1_A  TM=9.204E-01  e=6.661E-28  synthetic construct
  3nav-assembly1_A  TM=9.346E-01  e=1.102E-23  Vibrio cholerae O1 biovar El Tor str. N16961
  6xin-assembly1_A-2  TM=9.297E-01  e=1.656E-23  Salmonella enterica subsp. enterica serovar Typhimurium
  7lgx-assembly1_A-2  TM=9.372E-01  e=4.060E-22  Salmonella enterica subsp. enterica serovar Typhimurium str. LT2